Protein AF-0000000068150657 (afdb_homodimer)

Solvent-accessible surface area (backbone atoms only — not comparable to full-atom values): 27422 Å² total; per-residue (Å²): 129,79,47,45,49,54,50,41,45,61,44,60,73,43,42,67,60,51,43,50,57,47,43,64,34,67,69,50,37,50,54,43,49,51,37,63,74,44,41,66,74,36,46,45,70,69,51,41,66,70,37,54,68,51,40,50,48,55,25,38,22,45,71,34,57,91,48,57,73,45,45,61,45,50,47,48,32,29,58,50,15,69,84,45,81,82,14,55,26,59,60,40,53,39,62,47,53,42,52,45,21,70,29,48,27,37,48,81,45,42,57,52,20,30,71,38,59,49,36,36,61,42,40,51,51,32,30,35,52,41,48,47,32,52,56,44,27,74,78,32,48,65,31,18,43,46,52,49,38,67,69,46,39,62,73,48,81,51,30,55,35,32,63,56,30,64,62,48,34,51,49,51,36,54,57,67,64,51,59,64,67,55,77,58,47,55,66,68,58,44,23,49,54,46,51,74,72,47,64,55,73,44,34,71,33,71,67,50,42,49,54,52,45,52,48,26,32,55,49,46,37,72,62,47,52,75,61,79,68,60,71,64,62,67,60,57,74,52,80,73,85,67,76,51,74,60,54,59,51,46,53,58,52,54,64,65,51,75,111,129,78,48,45,49,55,49,39,44,60,44,59,74,43,44,69,59,50,44,51,56,47,42,64,34,65,70,50,37,50,55,44,49,52,37,63,73,45,42,66,73,36,47,44,70,68,50,40,66,69,35,55,70,52,39,50,48,55,25,38,22,47,72,34,55,90,49,58,74,45,46,63,44,48,48,48,32,30,58,49,16,70,85,46,84,81,15,56,26,59,61,40,53,39,62,47,54,44,51,44,21,70,29,48,28,37,49,82,45,42,57,53,22,30,71,38,59,48,36,37,62,42,41,49,51,32,31,37,52,42,49,47,32,51,56,43,29,74,76,33,50,66,31,19,42,46,53,50,39,67,69,45,38,62,72,47,80,51,29,55,36,31,63,57,29,65,62,49,33,51,50,51,36,53,57,67,64,50,59,63,67,55,78,59,47,55,66,69,58,47,23,51,55,46,51,73,73,46,65,57,72,44,34,72,35,70,68,51,42,48,52,52,45,52,48,26,31,54,50,45,36,70,63,47,53,77,59,81,69,59,72,64,60,69,60,58,75,51,79,71,86,64,74,51,74,60,55,60,52,45,50,59,51,54,65,65,50,76,110

Foldseek 3Di:
DQALLRLLCVCVVCVVVLLVVLCPDPVLVVLLVVLQVPLLVQQALVSLLVPLSNLCLLCLLLPNNVVSVVSVVLCQLQQQAVPDCPRPCNVQLACSSNLSCQQQNCNVQGRCSCVDCSVRVVSSSSSSLSSSLVVSCVLPVLSSLLSVCLVCLLVNDFLLSCLSDVSSVLQQCLLVVPDPCLNVDDSVVRRVVSRVVDDSVLSNPSVSSVVSSSSSSVSCCVVVVPPCPPPVVVVVVPDDPPPDPVVVVVVVVVVVPPD/DQALLRLLCVCVVCVVVLLVVLCPDPVLVVLLVVLQVPLLVDQALVSLLVPLSNLCLLCLLLPNNVVSVVSVVLCQLQQQAVPDCPRPQNVQLACSSNLSCQQQNCNVQGRCSCVDCSVRVVSSSSSSLSSSLVVSCVLPVLSSLLSVCLVCLLVNDFLLSCLSDVSSVLQQCLLVVPDPCLNVDDSVVRRVVSRVVDDSVLSNPSVSSVVSSSSSSVSCCVVVVPPCPPPVVVVPVPDPPPPDPVVVVVVVVVVVPPD

InterPro domains:
  IPR010626 Protein of unknown function DUF1217 [PF06748] (61-209)
  IPR023157 AGR-C-984p-like superfamily [G3DSA:1.10.3700.10] (1-225)
  IPR023157 AGR-C-984p-like superfamily [SSF158837] (1-224)

Structure (mmCIF, N/CA/C/O backbone):
data_AF-0000000068150657-model_v1
#
loop_
_entity.id
_entity.type
_entity.pdbx_description
1 polymer 'DUF1217 domain-containing protein'
#
loop_
_atom_site.group_PDB
_atom_site.id
_atom_site.type_symbol
_atom_site.label_atom_id
_atom_site.label_alt_id
_atom_site.label_comp_id
_atom_site.label_asym_id
_atom_site.label_entity_id
_atom_site.label_seq_id
_atom_site.pdbx_PDB_ins_code
_atom_site.Cartn_x
_atom_site.Cartn_y
_atom_site.Cartn_z
_atom_site.occupancy
_atom_site.B_iso_or_equiv
_atom_site.auth_seq_id
_atom_site.auth_comp_id
_atom_site.auth_asym_id
_atom_site.auth_atom_id
_atom_site.pdbx_PDB_model_num
ATOM 1 N N . MET A 1 1 ? 27.656 0.966 8.195 1 55.16 1 MET A N 1
ATOM 2 C CA . MET A 1 1 ? 26.406 0.343 7.766 1 55.16 1 MET A CA 1
ATOM 3 C C . MET A 1 1 ? 26.516 -0.181 6.336 1 55.16 1 MET A C 1
ATOM 5 O O . MET A 1 1 ? 27.344 0.312 5.559 1 55.16 1 MET A O 1
ATOM 9 N N . THR A 1 2 ? 26.016 -1.408 6.172 1 79 2 THR A N 1
ATOM 10 C CA . THR A 1 2 ? 26.156 -2.051 4.871 1 79 2 THR A CA 1
ATOM 11 C C . THR A 1 2 ? 25.312 -1.339 3.818 1 79 2 THR A C 1
ATOM 13 O O . THR A 1 2 ? 24.203 -0.9 4.105 1 79 2 THR A O 1
ATOM 16 N N . THR A 1 3 ? 25.969 -0.868 2.799 1 87 3 THR A N 1
ATOM 17 C CA . THR A 1 3 ? 25.281 -0.177 1.707 1 87 3 THR A CA 1
ATOM 18 C C . THR A 1 3 ? 24.156 -1.036 1.142 1 87 3 THR A C 1
ATOM 20 O O . THR A 1 3 ? 24.109 -2.244 1.382 1 87 3 THR A O 1
ATOM 23 N N . THR A 1 4 ? 23.203 -0.365 0.484 1 91.5 4 THR A N 1
ATOM 24 C CA . THR A 1 4 ? 22.141 -1.079 -0.194 1 91.5 4 THR A CA 1
ATOM 25 C C . THR A 1 4 ? 22.703 -2.133 -1.144 1 91.5 4 THR A C 1
ATOM 27 O O . THR A 1 4 ? 22.25 -3.283 -1.138 1 91.5 4 THR A O 1
ATOM 30 N N . TYR A 1 5 ? 23.719 -1.734 -1.856 1 92.62 5 TYR A N 1
ATOM 31 C CA . TYR A 1 5 ? 24.359 -2.637 -2.812 1 92.62 5 TYR A CA 1
ATOM 32 C C . TYR A 1 5 ? 24.938 -3.857 -2.109 1 92.62 5 TYR A C 1
ATOM 34 O O . TYR A 1 5 ? 24.688 -4.992 -2.516 1 92.62 5 TYR A O 1
ATOM 42 N N . THR A 1 6 ? 25.672 -3.643 -1.092 1 92.38 6 THR A N 1
ATOM 43 C CA . THR A 1 6 ? 26.328 -4.734 -0.39 1 92.38 6 THR A CA 1
ATOM 44 C C . THR A 1 6 ? 25.312 -5.664 0.262 1 92.38 6 THR A C 1
ATOM 46 O O . THR A 1 6 ? 25.438 -6.887 0.19 1 92.38 6 THR A O 1
ATOM 49 N N . SER A 1 7 ? 24.359 -5.059 0.859 1 92.5 7 SER A N 1
ATOM 50 C CA . SER A 1 7 ? 23.312 -5.855 1.499 1 92.5 7 SER A CA 1
ATOM 51 C C . SER A 1 7 ? 22.547 -6.688 0.476 1 92.5 7 SER A C 1
ATOM 53 O O . SER A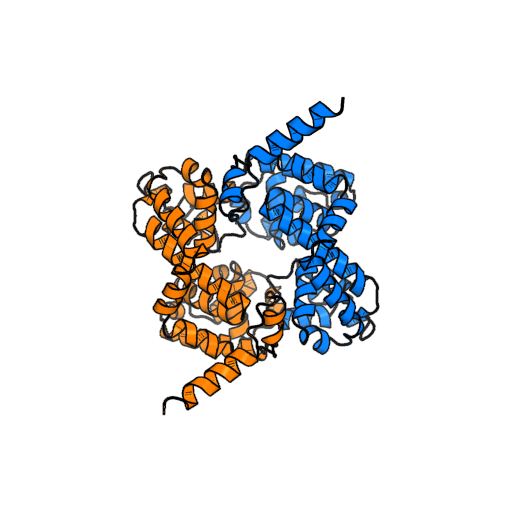 1 7 ? 22.266 -7.867 0.711 1 92.5 7 SER A O 1
ATOM 55 N N . TYR A 1 8 ? 22.219 -6.074 -0.606 1 95.38 8 TYR A N 1
ATOM 56 C CA . TYR A 1 8 ? 21.531 -6.77 -1.689 1 95.38 8 TYR A CA 1
ATOM 57 C C . TYR A 1 8 ? 22.375 -7.926 -2.215 1 95.38 8 TYR A C 1
ATOM 59 O O . TYR A 1 8 ? 21.875 -9.039 -2.395 1 95.38 8 TYR A O 1
ATOM 67 N N . ARG A 1 9 ? 23.594 -7.707 -2.393 1 94.38 9 ARG A N 1
ATOM 68 C CA . ARG A 1 9 ? 24.5 -8.711 -2.934 1 94.38 9 ARG A CA 1
ATOM 69 C C . ARG A 1 9 ? 24.688 -9.859 -1.951 1 94.38 9 ARG A C 1
ATOM 71 O O . ARG A 1 9 ? 24.828 -11.016 -2.359 1 94.38 9 ARG A O 1
ATOM 78 N N . LEU A 1 10 ? 24.75 -9.508 -0.692 1 94.19 10 LEU A N 1
ATOM 79 C CA . LEU A 1 10 ? 24.906 -10.547 0.324 1 94.19 10 LEU A CA 1
ATOM 80 C C . LEU A 1 10 ? 23.734 -11.516 0.304 1 94.19 10 LEU A C 1
ATOM 82 O O . LEU A 1 10 ? 23.922 -12.727 0.43 1 94.19 10 LEU A O 1
ATOM 86 N N . ILE A 1 11 ? 22.609 -11 0.141 1 95.62 11 ILE A N 1
ATOM 87 C CA . ILE A 1 11 ? 21.406 -11.836 0.131 1 95.62 11 ILE A CA 1
ATOM 88 C C . ILE A 1 11 ? 21.359 -12.664 -1.15 1 95.62 11 ILE A C 1
ATOM 90 O O . ILE A 1 11 ? 21.078 -13.859 -1.111 1 95.62 11 ILE A O 1
ATOM 94 N N . THR A 1 12 ? 21.719 -12.07 -2.229 1 95.44 12 THR A N 1
ATOM 95 C CA . THR A 1 12 ? 21.516 -12.727 -3.518 1 95.44 12 THR A CA 1
ATOM 96 C C . THR A 1 12 ? 22.703 -13.609 -3.867 1 95.44 12 THR A C 1
ATOM 98 O O . THR A 1 12 ? 22.625 -14.445 -4.773 1 95.44 12 THR A O 1
ATOM 101 N N . ALA A 1 13 ? 23.844 -13.352 -3.197 1 93.44 13 ALA A N 1
ATOM 102 C CA . ALA A 1 13 ? 25 -14.211 -3.416 1 93.44 13 ALA A CA 1
ATOM 103 C C . ALA A 1 13 ? 24.641 -15.672 -3.182 1 93.44 13 ALA A C 1
ATOM 105 O O . ALA A 1 13 ? 25.125 -16.562 -3.898 1 93.44 13 ALA A O 1
ATOM 106 N N . ASP A 1 14 ? 23.844 -15.938 -2.195 1 95.56 14 ASP A N 1
ATOM 107 C CA . ASP A 1 14 ? 23.266 -17.25 -1.955 1 95.56 14 ASP A CA 1
ATOM 108 C C . ASP A 1 14 ? 21.797 -17.141 -1.53 1 95.56 14 ASP A C 1
ATOM 110 O O . ASP A 1 14 ? 21.469 -17.375 -0.367 1 95.56 14 ASP A O 1
ATOM 114 N N . LEU A 1 15 ? 21.047 -16.906 -2.443 1 95 15 LEU A N 1
ATOM 115 C CA . LEU A 1 15 ? 19.625 -16.703 -2.201 1 95 15 LEU A CA 1
ATOM 116 C C . LEU A 1 15 ? 18.984 -17.938 -1.583 1 95 15 LEU A C 1
ATOM 118 O O . LEU A 1 15 ? 18.094 -17.812 -0.728 1 95 15 LEU A O 1
ATOM 122 N N . THR A 1 16 ? 19.438 -19.062 -2.047 1 96.12 16 THR A N 1
ATOM 123 C CA . THR A 1 16 ? 18.891 -20.312 -1.524 1 96.12 16 THR A CA 1
ATOM 124 C C . THR A 1 16 ? 19.109 -20.406 -0.017 1 96.12 16 THR A C 1
ATOM 126 O O . THR A 1 16 ? 18.188 -20.75 0.727 1 96.12 16 THR A O 1
ATOM 129 N N . LYS A 1 17 ? 20.297 -20.078 0.395 1 96.69 17 LYS A N 1
ATOM 130 C CA . LYS A 1 17 ? 20.609 -20.109 1.821 1 96.69 17 LYS A CA 1
ATOM 131 C C . LYS A 1 17 ? 19.797 -19.062 2.58 1 96.69 17 LYS A C 1
ATOM 133 O O . LYS A 1 17 ? 19.328 -19.312 3.693 1 96.69 17 LYS A O 1
ATOM 138 N N . SER A 1 18 ? 19.719 -17.906 2.02 1 97.19 18 SER A N 1
ATOM 139 C CA . SER A 1 18 ? 18.922 -16.844 2.637 1 97.19 18 SER A CA 1
ATOM 140 C C . SER A 1 18 ? 17.469 -17.281 2.814 1 97.19 18 SER A C 1
ATOM 142 O O . SER A 1 18 ? 16.875 -17.047 3.865 1 97.19 18 SER A O 1
ATOM 144 N N . LEU A 1 19 ? 16.922 -17.922 1.87 1 97.75 19 LEU A N 1
ATOM 145 C CA . LEU A 1 19 ? 15.547 -18.391 1.923 1 97.75 19 LEU A CA 1
ATOM 146 C C . LEU A 1 19 ? 15.391 -19.5 2.961 1 97.75 19 LEU A C 1
ATOM 148 O O . LEU A 1 19 ? 14.375 -19.562 3.654 1 97.75 19 LEU A O 1
ATOM 152 N N . GLU A 1 20 ? 16.359 -20.359 3.029 1 97.56 20 GLU A N 1
ATOM 153 C CA . GLU A 1 20 ? 16.328 -21.438 4.023 1 97.56 20 GLU A CA 1
ATOM 154 C C . GLU A 1 20 ? 16.297 -20.875 5.441 1 97.56 20 GLU A C 1
ATOM 156 O O . GLU A 1 20 ? 15.578 -21.375 6.301 1 97.56 20 GLU A O 1
ATOM 161 N N . ARG A 1 21 ? 17.078 -19.844 5.645 1 97.19 21 ARG A N 1
ATOM 162 C CA . ARG A 1 21 ? 17.109 -19.188 6.949 1 97.19 21 ARG A CA 1
ATOM 163 C C . ARG A 1 21 ? 15.734 -18.609 7.293 1 97.19 21 ARG A C 1
ATOM 165 O O . ARG A 1 21 ? 15.273 -18.719 8.43 1 97.19 21 ARG A O 1
ATOM 172 N N . VAL A 1 22 ? 15.117 -18.031 6.328 1 97.56 22 VAL A N 1
ATOM 173 C CA . VAL A 1 22 ? 13.805 -17.438 6.551 1 97.56 22 VAL A CA 1
ATOM 174 C C . VAL A 1 22 ? 12.766 -18.531 6.789 1 97.56 22 VAL A C 1
ATOM 176 O O . VAL A 1 22 ? 11.93 -18.422 7.688 1 97.56 22 VAL A O 1
ATOM 179 N N . SER A 1 23 ? 12.82 -19.562 6.023 1 97.62 23 SER A N 1
ATOM 180 C CA . SER A 1 23 ? 11.852 -20.641 6.129 1 97.62 23 SER A CA 1
ATOM 181 C C . SER A 1 23 ? 11.945 -21.344 7.484 1 97.62 23 SER A C 1
ATOM 183 O O . SER A 1 23 ? 10.953 -21.891 7.973 1 97.62 23 SER A O 1
ATOM 185 N N . ALA A 1 24 ? 13.078 -21.234 8.086 1 97.38 24 ALA A N 1
ATOM 186 C CA . ALA A 1 24 ? 13.32 -21.922 9.344 1 97.38 24 ALA A CA 1
ATOM 187 C C . ALA A 1 24 ? 12.82 -21.109 10.539 1 97.38 24 ALA A C 1
ATOM 189 O O . ALA A 1 24 ? 12.703 -21.625 11.648 1 97.38 24 ALA A O 1
ATOM 190 N N . GLN A 1 25 ? 12.555 -19.922 10.305 1 97.5 25 GLN A N 1
ATOM 191 C CA . GLN A 1 25 ? 12.023 -19.109 11.398 1 97.5 25 GLN A CA 1
ATOM 192 C C . GLN A 1 25 ? 10.703 -19.672 11.914 1 97.5 25 GLN A C 1
ATOM 194 O O . GLN A 1 25 ? 9.844 -20.078 11.125 1 97.5 25 GLN A O 1
ATOM 199 N N . PRO A 1 26 ? 10.492 -19.609 13.18 1 97.12 26 PRO A N 1
ATOM 200 C CA . PRO A 1 26 ? 9.344 -20.297 13.773 1 97.12 26 PRO A CA 1
ATOM 201 C C . PRO A 1 26 ? 8.008 -19.797 13.242 1 97.12 26 PRO A C 1
ATOM 203 O O . PRO A 1 26 ? 7.105 -20.594 12.961 1 97.12 26 PRO A O 1
ATOM 206 N N . ASP A 1 27 ? 7.875 -18.547 13.172 1 95.44 27 ASP A N 1
ATOM 207 C CA . ASP A 1 27 ? 6.609 -18 12.688 1 95.44 27 ASP A CA 1
ATOM 208 C C . ASP A 1 27 ? 6.363 -18.375 11.234 1 95.44 27 ASP A C 1
ATOM 210 O O . ASP A 1 27 ? 5.242 -18.734 10.859 1 95.44 27 ASP A O 1
ATOM 214 N N . VAL A 1 28 ? 7.395 -18.328 10.398 1 97.44 28 VAL A N 1
ATOM 215 C CA . VAL A 1 28 ? 7.27 -18.688 8.984 1 97.44 28 VAL A CA 1
ATOM 216 C C . VAL A 1 28 ? 6.988 -20.188 8.852 1 97.44 28 VAL A C 1
ATOM 218 O O . VAL A 1 28 ? 6.109 -20.594 8.086 1 97.44 28 VAL A O 1
ATOM 221 N N . ALA A 1 29 ? 7.715 -20.953 9.57 1 98.19 29 ALA A N 1
ATOM 222 C CA . ALA A 1 29 ? 7.551 -22.406 9.539 1 98.19 29 ALA A CA 1
ATOM 223 C C . ALA A 1 29 ? 6.141 -22.812 9.953 1 98.19 29 ALA A C 1
ATOM 225 O O . ALA A 1 29 ? 5.523 -23.672 9.32 1 98.19 29 ALA A O 1
ATOM 226 N N . ARG A 1 30 ? 5.641 -22.172 10.961 1 97.94 30 ARG A N 1
ATOM 227 C CA . ARG A 1 30 ? 4.316 -22.5 11.484 1 97.94 30 ARG A CA 1
ATOM 228 C C . ARG A 1 30 ? 3.234 -22.172 10.461 1 97.94 30 ARG A C 1
ATOM 230 O O . ARG A 1 30 ? 2.344 -23 10.211 1 97.94 30 ARG A O 1
ATOM 237 N N . GLU A 1 31 ? 3.322 -20.984 9.906 1 98 31 GLU A N 1
ATOM 238 C CA . GLU A 1 31 ? 2.326 -20.594 8.914 1 98 31 GLU A CA 1
ATOM 239 C C . GLU A 1 31 ? 2.408 -21.469 7.668 1 98 31 GLU A C 1
ATOM 241 O O . GLU A 1 31 ? 1.382 -21.812 7.082 1 98 31 GLU A O 1
ATOM 246 N N . THR A 1 32 ? 3.592 -21.812 7.332 1 98.75 32 THR A N 1
ATOM 247 C CA . THR A 1 32 ? 3.785 -22.641 6.145 1 98.75 32 THR A CA 1
ATOM 248 C C . THR A 1 32 ? 3.26 -24.062 6.383 1 98.75 32 THR A C 1
ATOM 250 O O . THR A 1 32 ? 2.629 -24.656 5.5 1 98.75 32 THR A O 1
ATOM 253 N N . GLU A 1 33 ? 3.535 -24.547 7.535 1 98.62 33 GLU A N 1
ATOM 254 C CA . GLU A 1 33 ? 3.016 -25.859 7.879 1 98.62 33 GLU A CA 1
ATOM 255 C C . GLU A 1 33 ? 1.49 -25.891 7.832 1 98.62 33 GLU A C 1
ATOM 257 O O . GLU A 1 33 ? 0.892 -26.828 7.32 1 98.62 33 GLU A O 1
ATOM 262 N N . TYR A 1 34 ? 0.921 -24.844 8.367 1 98.56 34 TYR A N 1
ATOM 263 C CA . TYR A 1 34 ? -0.535 -24.781 8.328 1 98.56 34 TYR A CA 1
ATOM 264 C C . TYR A 1 34 ? -1.046 -24.797 6.895 1 98.56 34 TYR A C 1
ATOM 266 O O . TYR A 1 34 ? -1.933 -25.578 6.551 1 98.56 34 TYR A O 1
ATOM 274 N N . TYR A 1 35 ? -0.493 -23.984 6.102 1 98.75 35 TYR A N 1
ATOM 275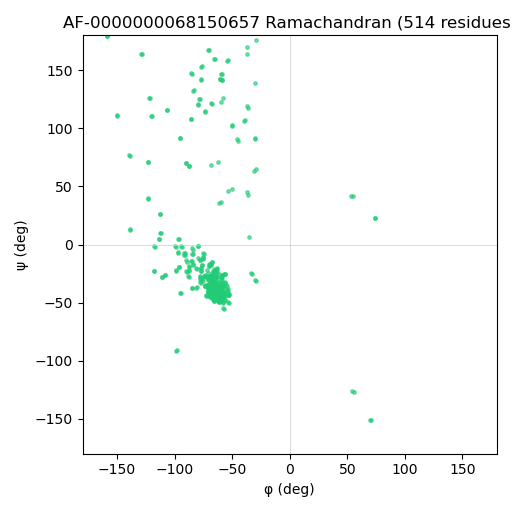 C CA . TYR A 1 35 ? -0.92 -23.875 4.711 1 98.75 35 TYR A CA 1
ATOM 276 C C . TYR A 1 35 ? -0.792 -25.219 4.004 1 98.75 35 TYR A C 1
ATOM 278 O O . TYR A 1 35 ? -1.741 -25.688 3.371 1 98.75 35 TYR A O 1
ATOM 286 N N . LEU A 1 36 ? 0.34 -25.812 4.141 1 98.75 36 LEU A N 1
ATOM 287 C CA . LEU A 1 36 ? 0.62 -27.031 3.416 1 98.75 36 LEU A CA 1
ATOM 288 C C . LEU A 1 36 ? -0.248 -28.188 3.93 1 98.75 36 LEU A C 1
ATOM 290 O O . LEU A 1 36 ? -0.627 -29.078 3.166 1 98.75 36 LEU A O 1
ATOM 294 N N . SER A 1 37 ? -0.621 -28.141 5.184 1 98.44 37 SER A N 1
ATOM 295 C CA . SER A 1 37 ? -1.456 -29.188 5.75 1 98.44 37 SER A CA 1
ATOM 296 C C . SER A 1 37 ? -2.91 -29.031 5.316 1 98.44 37 SER A C 1
ATOM 298 O O . SER A 1 37 ? -3.68 -30 5.352 1 98.44 37 SER A O 1
ATOM 300 N N . LYS A 1 38 ? -3.262 -27.781 4.867 1 98.5 38 LYS A N 1
ATOM 301 C CA . LYS A 1 38 ? -4.68 -27.516 4.645 1 98.5 38 LYS A CA 1
ATOM 302 C C . LYS A 1 38 ? -4.988 -27.359 3.158 1 98.5 38 LYS A C 1
ATOM 304 O O . LYS A 1 38 ? -6.086 -27.688 2.709 1 98.5 38 LYS A O 1
ATOM 309 N N . ILE A 1 39 ? -4.082 -26.938 2.34 1 98.75 39 ILE A N 1
ATOM 310 C CA . ILE A 1 39 ? -4.352 -26.484 0.982 1 98.75 39 ILE A CA 1
ATOM 311 C C . ILE A 1 39 ? -4.867 -27.656 0.138 1 98.75 39 ILE A C 1
ATOM 313 O O . ILE A 1 39 ? -5.742 -27.469 -0.712 1 98.75 39 ILE A O 1
ATOM 317 N N . GLY A 1 40 ? -4.406 -28.781 0.377 1 97.56 40 GLY A N 1
ATOM 318 C CA . GLY A 1 40 ? -4.836 -29.953 -0.385 1 97.56 40 GLY A CA 1
ATOM 319 C C . GLY A 1 40 ? -6.305 -30.281 -0.192 1 97.56 40 GLY A C 1
ATOM 320 O O . GLY A 1 40 ? -6.922 -30.922 -1.049 1 97.56 40 GLY A O 1
ATOM 321 N N . SER A 1 41 ? -6.844 -29.812 0.898 1 97.62 41 SER A N 1
ATOM 322 C CA . SER A 1 41 ? -8.234 -30.125 1.204 1 97.62 41 SER A CA 1
ATOM 323 C C . SER A 1 41 ? -9.172 -29.047 0.636 1 97.62 41 SER A C 1
ATOM 325 O O . SER A 1 41 ? -10.391 -29.234 0.607 1 97.62 41 SER A O 1
ATOM 327 N N . ILE A 1 42 ? -8.625 -27.969 0.149 1 98.31 42 ILE A N 1
ATOM 328 C CA . ILE A 1 42 ? -9.422 -26.891 -0.449 1 98.31 42 ILE A CA 1
ATOM 329 C C . ILE A 1 42 ? -9.812 -27.266 -1.875 1 98.31 42 ILE A C 1
ATOM 331 O O . ILE A 1 42 ? -8.945 -27.453 -2.738 1 98.31 42 ILE A O 1
ATOM 335 N N . LYS A 1 43 ? -11.117 -27.312 -2.08 1 97.5 43 LYS A N 1
ATOM 336 C CA . LYS A 1 43 ? -11.539 -27.828 -3.381 1 97.5 43 LYS A CA 1
ATOM 337 C C . LYS A 1 43 ? -12.297 -26.766 -4.172 1 97.5 43 LYS A C 1
ATOM 339 O O . LYS A 1 43 ? -12.398 -26.844 -5.398 1 97.5 43 LYS A O 1
ATOM 344 N N . THR A 1 44 ? -12.859 -25.797 -3.438 1 97.38 44 THR A N 1
ATOM 345 C CA . THR A 1 44 ? -13.641 -24.75 -4.094 1 97.38 44 THR A CA 1
ATOM 346 C C . THR A 1 44 ? -13.172 -23.375 -3.656 1 97.38 44 THR A C 1
ATOM 348 O O . THR A 1 44 ? -12.453 -23.234 -2.66 1 97.38 44 THR A O 1
ATOM 351 N N . LEU A 1 45 ? -13.586 -22.422 -4.441 1 96.94 45 LEU A N 1
ATOM 352 C CA . LEU A 1 45 ? -13.305 -21.047 -4.039 1 96.94 45 LEU A CA 1
ATOM 353 C C . LEU A 1 45 ? -13.977 -20.719 -2.709 1 96.94 45 LEU A C 1
ATOM 355 O O . LEU A 1 45 ? -13.414 -19.984 -1.886 1 96.94 45 LEU A O 1
ATOM 359 N N . ASP A 1 46 ? -15.188 -21.234 -2.533 1 94.88 46 ASP A N 1
ATOM 360 C CA . ASP A 1 46 ? -15.859 -21.031 -1.253 1 94.88 46 ASP A CA 1
ATOM 361 C C . ASP A 1 46 ? -15 -21.547 -0.098 1 94.88 46 ASP A C 1
ATOM 363 O O . ASP A 1 46 ? -14.844 -20.875 0.919 1 94.88 46 ASP A O 1
ATOM 367 N N . ASP A 1 47 ? -14.438 -22.719 -0.277 1 96.5 47 ASP A N 1
ATOM 368 C CA . ASP A 1 47 ? -13.547 -23.281 0.735 1 96.5 47 ASP A CA 1
ATOM 369 C C . ASP A 1 47 ? -12.344 -22.375 0.974 1 96.5 47 ASP A C 1
ATOM 371 O O . ASP A 1 47 ? -11.93 -22.172 2.117 1 96.5 47 ASP A O 1
ATOM 375 N N . PHE A 1 48 ? -11.773 -21.938 -0.114 1 97.44 48 PHE A N 1
ATOM 376 C CA . PHE A 1 48 ? -10.57 -21.109 -0.068 1 97.44 48 PHE A CA 1
ATOM 377 C C . PHE A 1 48 ? -10.828 -19.828 0.722 1 97.44 48 PHE A C 1
ATOM 379 O O . PHE A 1 48 ? -10.031 -19.469 1.586 1 97.44 48 PHE A O 1
ATOM 386 N N . PHE A 1 49 ? -11.945 -19.234 0.499 1 92.75 49 PHE A N 1
ATOM 387 C CA . PHE A 1 49 ? -12.234 -17.953 1.134 1 92.75 49 PHE A CA 1
ATOM 388 C C . PHE A 1 49 ? -12.734 -18.156 2.561 1 92.75 49 PHE A C 1
ATOM 390 O O . PHE A 1 49 ? -12.703 -17.219 3.371 1 92.75 49 PHE A O 1
ATOM 397 N N . ALA A 1 50 ? -13.219 -19.328 2.904 1 90.69 50 ALA A N 1
ATOM 398 C CA . ALA A 1 50 ? -13.734 -19.625 4.238 1 90.69 50 ALA A CA 1
ATOM 399 C C . ALA A 1 50 ? -12.602 -19.781 5.242 1 90.69 50 ALA A C 1
ATOM 401 O O . ALA A 1 50 ? -12.797 -19.594 6.4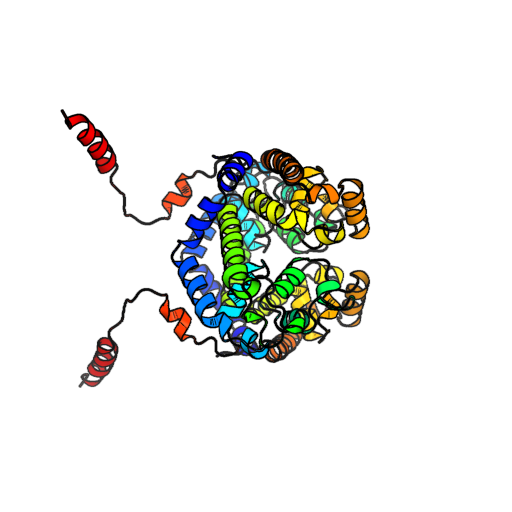45 1 90.69 50 ALA A O 1
ATOM 402 N N . ASP A 1 51 ? -11.414 -20.188 4.762 1 93.75 51 ASP A N 1
ATOM 403 C CA . ASP A 1 51 ? -10.234 -20.297 5.617 1 93.75 51 ASP A CA 1
ATOM 404 C C . ASP A 1 51 ? -9.367 -19.047 5.543 1 93.75 51 ASP A C 1
ATOM 406 O O . ASP A 1 51 ? -8.391 -19 4.793 1 93.75 51 ASP A O 1
ATOM 410 N N . SER A 1 52 ? -9.625 -18.141 6.41 1 90.25 52 SER A N 1
ATOM 411 C CA . SER A 1 52 ? -8.992 -16.828 6.355 1 90.25 52 SER A CA 1
ATOM 412 C C . SER A 1 52 ? -7.48 -16.938 6.547 1 90.25 52 SER A C 1
ATOM 414 O O . SER A 1 52 ? -6.719 -16.188 5.945 1 90.25 52 SER A O 1
ATOM 416 N N . ARG A 1 53 ? -7.105 -17.812 7.43 1 92.81 53 ARG A N 1
ATOM 417 C CA . ARG A 1 53 ? -5.68 -18 7.684 1 92.81 53 ARG A CA 1
ATOM 418 C C . ARG A 1 53 ? -4.957 -18.469 6.43 1 92.81 53 ARG A C 1
ATOM 420 O O . ARG A 1 53 ? -3.926 -17.906 6.051 1 92.81 53 ARG A O 1
ATOM 427 N N . LEU A 1 54 ? -5.523 -19.453 5.82 1 97.56 54 LEU A N 1
ATOM 428 C CA . LEU A 1 54 ? -4.973 -19.969 4.574 1 97.56 54 LEU A CA 1
ATOM 429 C C . LEU A 1 54 ? -5.039 -18.922 3.471 1 97.56 54 LEU A C 1
ATOM 431 O O . LEU A 1 54 ? -4.07 -18.719 2.74 1 97.56 54 LEU A O 1
ATOM 435 N N . TYR A 1 55 ? -6.168 -18.219 3.367 1 96.5 55 TYR A N 1
ATOM 436 C CA . TYR A 1 55 ? -6.367 -17.172 2.377 1 96.5 55 TYR A CA 1
ATOM 437 C C . TYR A 1 55 ? -5.328 -16.062 2.537 1 96.5 55 TYR A C 1
ATOM 439 O O . TYR A 1 55 ? -4.664 -15.688 1.571 1 96.5 55 TYR A O 1
ATOM 447 N N . ASN A 1 56 ? -5.121 -15.664 3.727 1 93.75 56 ASN A N 1
ATOM 448 C CA . ASN A 1 56 ? -4.18 -14.578 3.984 1 93.75 56 ASN A CA 1
ATOM 449 C C . ASN A 1 56 ? -2.744 -15.008 3.686 1 93.75 56 ASN A C 1
ATOM 451 O O . ASN A 1 56 ? -1.934 -14.195 3.23 1 93.75 56 ASN A O 1
ATOM 455 N N . TYR A 1 57 ? -2.439 -16.25 3.936 1 97.38 57 TYR A N 1
ATOM 456 C CA . TYR A 1 57 ? -1.13 -16.797 3.594 1 97.38 57 TYR A CA 1
ATOM 457 C C . TYR A 1 57 ? -0.875 -16.703 2.094 1 97.38 57 TYR A C 1
ATOM 459 O O . TYR A 1 57 ? 0.192 -16.25 1.664 1 97.38 57 TYR A O 1
ATOM 467 N N . ALA A 1 58 ? -1.843 -17.062 1.301 1 98.62 58 ALA A N 1
ATOM 468 C CA . ALA A 1 58 ? -1.714 -17.031 -0.154 1 98.62 58 ALA A CA 1
ATOM 469 C C . ALA A 1 58 ? -1.598 -15.602 -0.664 1 98.62 58 ALA A C 1
ATOM 471 O O . ALA A 1 58 ? -0.832 -15.32 -1.59 1 98.62 58 ALA A O 1
ATOM 472 N N . MET A 1 59 ? -2.344 -14.734 -0.027 1 96.81 59 MET A N 1
ATOM 473 C CA . MET A 1 59 ? -2.291 -13.328 -0.41 1 96.81 59 MET A CA 1
ATOM 474 C C . MET A 1 59 ? -0.915 -12.734 -0.122 1 96.81 59 MET A C 1
ATOM 476 O O . MET A 1 59 ? -0.345 -12.039 -0.963 1 96.81 59 MET A O 1
ATOM 480 N N . LYS A 1 60 ? -0.41 -13.031 1.014 1 95.5 60 LYS A N 1
ATOM 481 C CA . LYS A 1 60 ? 0.93 -12.562 1.346 1 95.5 60 LYS A CA 1
ATOM 482 C C . LYS A 1 60 ? 1.969 -13.125 0.384 1 95.5 60 LYS A C 1
ATOM 484 O O . LYS A 1 60 ? 2.863 -12.406 -0.069 1 95.5 60 LYS A O 1
ATOM 489 N N . ALA A 1 61 ? 1.813 -14.383 0.097 1 98.38 61 ALA A N 1
ATOM 490 C CA . ALA A 1 61 ? 2.754 -15.055 -0.798 1 98.38 61 ALA A CA 1
ATOM 491 C C . ALA A 1 61 ? 2.838 -14.336 -2.143 1 98.38 61 ALA A C 1
ATOM 493 O O . ALA A 1 61 ? 3.871 -14.375 -2.814 1 98.38 61 ALA A O 1
ATOM 494 N N . HIS A 1 62 ? 1.831 -13.648 -2.502 1 97.81 62 HIS A N 1
ATOM 495 C CA . HIS A 1 62 ? 1.782 -13.016 -3.814 1 97.81 62 HIS A CA 1
ATOM 496 C C . HIS A 1 62 ? 1.84 -11.5 -3.699 1 97.81 62 HIS A C 1
ATOM 498 O O . HIS A 1 62 ? 1.533 -10.789 -4.656 1 97.81 62 HIS A O 1
ATOM 504 N N . GLY A 1 63 ? 2.127 -11.039 -2.508 1 93.75 63 GLY A N 1
ATOM 505 C CA . GLY A 1 63 ? 2.285 -9.609 -2.299 1 93.75 63 GLY A CA 1
ATOM 506 C C . GLY A 1 63 ? 0.968 -8.852 -2.314 1 93.75 63 GLY A C 1
ATOM 507 O O . GLY A 1 63 ? 0.937 -7.652 -2.602 1 93.75 63 GLY A O 1
ATOM 508 N N . LEU A 1 64 ? -0.119 -9.5 -2.051 1 92.44 64 LEU A N 1
ATOM 509 C CA . LEU A 1 64 ? -1.448 -8.914 -2.166 1 92.44 64 LEU A CA 1
ATOM 510 C C . LEU A 1 64 ? -2.102 -8.773 -0.795 1 92.44 64 LEU A C 1
ATOM 512 O O . LEU A 1 64 ? -3.33 -8.773 -0.686 1 92.44 64 LEU A O 1
ATOM 516 N N . GLU A 1 65 ? -1.246 -8.648 0.268 1 88.31 65 GLU A N 1
ATOM 517 C CA . GLU A 1 65 ? -1.784 -8.508 1.618 1 88.31 65 GLU A CA 1
ATOM 518 C C . GLU A 1 65 ? -2.682 -7.281 1.732 1 88.31 65 GLU A C 1
ATOM 520 O O . GLU A 1 65 ? -3.697 -7.312 2.43 1 88.31 65 GLU A O 1
ATOM 525 N N . ASP A 1 66 ? -2.336 -6.293 1.006 1 77.44 66 ASP A N 1
ATOM 526 C CA . ASP A 1 66 ? -3.053 -5.023 1.102 1 77.44 66 ASP A CA 1
ATOM 527 C C . ASP A 1 66 ? -4.41 -5.105 0.404 1 77.44 66 ASP A C 1
ATOM 529 O O . ASP A 1 66 ? -5.258 -4.23 0.58 1 77.44 66 ASP A O 1
ATOM 533 N N . MET A 1 67 ? -4.625 -6.176 -0.342 1 83.5 67 MET A N 1
ATOM 534 C CA . MET A 1 67 ? -5.875 -6.363 -1.07 1 83.5 67 MET A CA 1
ATOM 535 C C . MET A 1 67 ? -6.656 -7.551 -0.515 1 83.5 67 MET A C 1
ATOM 537 O O . MET A 1 67 ? -7.738 -7.875 -1.009 1 83.5 67 MET A O 1
ATOM 541 N N . ALA A 1 68 ? -6.109 -8.109 0.548 1 86.69 68 ALA A N 1
ATOM 542 C CA . ALA A 1 68 ? -6.719 -9.328 1.082 1 86.69 68 ALA A CA 1
ATOM 543 C C . ALA A 1 68 ? -8.141 -9.062 1.571 1 86.69 68 ALA A C 1
ATOM 545 O O . ALA A 1 68 ? -8.969 -9.977 1.597 1 86.69 68 ALA A O 1
ATOM 546 N N . TYR A 1 69 ? -8.445 -7.836 1.843 1 77.5 69 TYR A N 1
ATOM 547 C CA . TYR A 1 69 ? -9.766 -7.484 2.348 1 77.5 69 TYR A CA 1
ATOM 548 C C . TYR A 1 69 ? -10.797 -7.488 1.225 1 77.5 69 TYR A C 1
ATOM 550 O O . TYR A 1 69 ? -12 -7.57 1.479 1 77.5 69 TYR A O 1
ATOM 558 N N . ALA A 1 70 ? -10.359 -7.332 -0.01 1 81.88 70 ALA A N 1
ATOM 559 C CA . ALA A 1 70 ? -11.25 -7.211 -1.16 1 81.88 70 ALA A CA 1
ATOM 560 C C . ALA A 1 70 ? -11.617 -8.586 -1.722 1 81.88 70 ALA A C 1
ATOM 562 O O . ALA A 1 70 ? -11.352 -8.867 -2.893 1 81.88 70 ALA A O 1
ATOM 563 N N . LYS A 1 71 ? -12.344 -9.336 -0.998 1 84.94 71 LYS A N 1
ATOM 564 C CA . LYS A 1 71 ? -12.602 -10.742 -1.312 1 84.94 71 LYS A CA 1
ATOM 565 C C . LYS A 1 71 ? -13.453 -10.875 -2.568 1 84.94 71 LYS A C 1
ATOM 567 O O . LYS A 1 71 ? -13.25 -11.789 -3.371 1 84.94 71 LYS A O 1
ATOM 572 N N . ALA A 1 72 ? -14.445 -10.016 -2.756 1 83.62 72 ALA A N 1
ATOM 573 C CA . ALA A 1 72 ? -15.266 -10.07 -3.965 1 83.62 72 ALA A CA 1
ATOM 574 C C . ALA A 1 72 ? -14.414 -9.883 -5.215 1 83.62 72 ALA A C 1
ATOM 576 O O . ALA A 1 72 ? -14.617 -10.562 -6.223 1 83.62 72 ALA A O 1
ATOM 577 N N . PHE A 1 73 ? -13.5 -8.992 -5.102 1 87.56 73 PHE A N 1
ATOM 578 C CA . PHE A 1 73 ? -12.555 -8.742 -6.188 1 87.56 73 PHE A CA 1
ATOM 579 C C . PHE A 1 73 ? -11.703 -9.977 -6.461 1 87.56 73 PHE A C 1
ATOM 581 O O . PHE A 1 73 ? -11.555 -10.391 -7.613 1 87.56 73 PHE A O 1
ATOM 588 N N . MET A 1 74 ? -11.203 -10.539 -5.359 1 93.44 74 MET A N 1
ATOM 589 C CA . MET A 1 74 ? -10.336 -11.703 -5.508 1 93.44 74 MET A CA 1
ATOM 590 C C . MET A 1 74 ? -11.117 -12.906 -6.027 1 93.44 74 MET A C 1
ATOM 592 O O . MET A 1 74 ? -10.586 -13.719 -6.781 1 93.44 74 MET A O 1
ATOM 596 N N . ARG A 1 75 ? -12.281 -13.023 -5.59 1 93.56 75 ARG A N 1
ATOM 597 C CA . ARG A 1 75 ? -13.125 -14.102 -6.094 1 93.56 75 ARG A CA 1
ATOM 598 C C . ARG A 1 75 ? -13.297 -14 -7.605 1 93.56 75 ARG A C 1
ATOM 600 O O . ARG A 1 75 ? -13.203 -15.008 -8.312 1 93.56 75 ARG A O 1
ATOM 607 N N . LYS A 1 76 ? -13.539 -12.859 -8.047 1 92.5 76 LYS A N 1
ATOM 608 C CA . LYS A 1 76 ? -13.68 -12.672 -9.484 1 92.5 76 LYS A CA 1
ATOM 609 C C . LYS A 1 76 ? -12.383 -13.031 -10.211 1 92.5 76 LYS A C 1
ATOM 611 O O . LYS A 1 76 ? -12.406 -13.711 -11.242 1 92.5 76 LYS A O 1
ATOM 616 N N . VAL A 1 77 ? -11.289 -12.531 -9.695 1 96.38 77 VAL A N 1
ATOM 617 C CA . VAL A 1 77 ? -9.969 -12.805 -10.258 1 96.38 77 VAL A CA 1
ATOM 618 C C . VAL A 1 77 ? -9.766 -14.305 -10.398 1 96.38 77 VAL A C 1
ATOM 620 O O . VAL A 1 77 ? -9.398 -14.789 -11.469 1 96.38 77 VAL A O 1
ATOM 623 N N . LEU A 1 78 ? -10.023 -15.016 -9.359 1 98.06 78 LEU A N 1
ATOM 624 C CA . LEU A 1 78 ? -9.734 -16.453 -9.328 1 98.06 78 LEU A CA 1
ATOM 625 C C . LEU A 1 78 ? -10.789 -17.234 -10.102 1 98.06 78 LEU A C 1
ATOM 627 O O . LEU A 1 78 ? -10.477 -18.25 -10.727 1 98.06 78 LEU A O 1
ATOM 631 N N . ALA A 1 79 ? -12.023 -16.781 -10.102 1 97.31 79 ALA A N 1
ATOM 632 C CA . ALA A 1 79 ? -13.117 -17.484 -10.75 1 97.31 79 ALA A CA 1
ATOM 633 C C . ALA A 1 79 ? -12.977 -17.438 -12.273 1 97.31 79 ALA A C 1
ATOM 635 O O . ALA A 1 79 ? -13.258 -18.422 -12.961 1 97.31 79 ALA A O 1
ATOM 636 N N . GLU A 1 80 ? -12.508 -16.312 -12.742 1 96.94 80 GLU A N 1
ATOM 637 C CA . GLU A 1 80 ? -12.445 -16.141 -14.188 1 96.94 80 GLU A CA 1
ATOM 638 C C . GLU A 1 80 ? -11.125 -16.688 -14.75 1 96.94 80 GLU A C 1
ATOM 640 O O . GLU A 1 80 ? -11.023 -16.969 -15.945 1 96.94 80 GLU A O 1
ATOM 645 N N . GLY A 1 81 ? -10.086 -16.781 -13.883 1 97.88 81 GLY A N 1
ATOM 646 C CA . GLY A 1 81 ? -8.812 -17.328 -14.312 1 97.88 81 GLY A CA 1
ATOM 647 C C . GLY A 1 81 ? -8.062 -16.422 -15.258 1 97.88 81 GLY A C 1
ATOM 648 O O . GLY A 1 81 ? -8.133 -15.195 -15.141 1 97.88 81 GLY A O 1
ATOM 649 N N . ILE A 1 82 ? -7.203 -17.094 -16.172 1 97.75 82 ILE A N 1
ATOM 650 C CA . ILE A 1 82 ? -6.363 -16.297 -17.047 1 97.75 82 ILE A CA 1
ATOM 651 C C . ILE A 1 82 ? -6.344 -16.906 -18.453 1 97.75 82 ILE A C 1
ATOM 653 O O . ILE A 1 82 ? -5.488 -16.578 -19.281 1 97.75 82 ILE A O 1
ATOM 657 N N . ASP A 1 83 ? -7.215 -17.797 -18.688 1 97.5 83 ASP A N 1
ATOM 658 C CA . ASP A 1 83 ? -7.168 -18.484 -19.969 1 97.5 83 ASP A CA 1
ATOM 659 C C . ASP A 1 83 ? -7.816 -17.656 -21.078 1 97.5 83 ASP A C 1
ATOM 661 O O . ASP A 1 83 ? -7.387 -17.688 -22.234 1 97.5 83 ASP A O 1
ATOM 665 N N . SER A 1 84 ? -8.906 -16.922 -20.734 1 96.06 84 SER A N 1
ATOM 666 C CA . SER A 1 84 ? -9.555 -16.047 -21.703 1 96.06 84 SER A CA 1
ATOM 667 C C . SER A 1 84 ? -8.883 -14.68 -21.734 1 96.06 84 SER A C 1
ATOM 669 O O . SER A 1 84 ? -8.484 -14.148 -20.688 1 96.06 84 SER A O 1
ATOM 671 N N . ASP A 1 85 ? -8.875 -14.078 -22.891 1 93.25 85 ASP A N 1
ATOM 672 C CA . ASP A 1 85 ? -8.281 -12.75 -23.016 1 93.25 85 ASP A CA 1
ATOM 673 C C . ASP A 1 85 ? -9.094 -11.711 -22.25 1 93.25 85 ASP A C 1
ATOM 675 O O . ASP A 1 85 ? -8.555 -10.695 -21.812 1 93.25 85 ASP A O 1
ATOM 679 N N . ASP A 1 86 ? -10.336 -12.039 -22.078 1 92.5 86 ASP A N 1
ATOM 680 C CA . ASP A 1 86 ? -11.211 -11.062 -21.438 1 92.5 86 ASP A CA 1
ATOM 681 C C . ASP A 1 86 ? -11.352 -11.359 -19.953 1 92.5 86 ASP A C 1
ATOM 683 O O . ASP A 1 86 ? -12.086 -10.664 -19.234 1 92.5 86 ASP A O 1
ATOM 687 N N . ALA A 1 87 ? -10.562 -12.383 -19.547 1 95.38 87 ALA A N 1
ATOM 688 C CA . ALA A 1 87 ? -10.594 -12.664 -18.125 1 95.38 87 ALA A CA 1
ATOM 689 C C . ALA A 1 87 ? -10.156 -11.453 -17.312 1 95.38 87 ALA A C 1
ATOM 691 O O . ALA A 1 87 ? -9.25 -10.719 -17.719 1 95.38 87 ALA A O 1
ATOM 692 N N . PHE A 1 88 ? -10.727 -11.297 -16.172 1 94.56 88 PHE A N 1
ATOM 693 C CA . PHE A 1 88 ? -10.539 -10.102 -15.352 1 94.56 88 PHE A CA 1
ATOM 694 C C . PHE A 1 88 ? -9.07 -9.914 -15 1 94.56 88 PHE A C 1
ATOM 696 O O . PHE A 1 88 ? -8.531 -8.812 -15.117 1 94.56 88 PHE A O 1
ATOM 703 N N . ALA A 1 89 ? -8.43 -10.945 -14.555 1 95.19 89 ALA A N 1
ATOM 704 C CA . ALA A 1 89 ? -7.023 -10.867 -14.172 1 95.19 89 ALA A CA 1
ATOM 705 C C . ALA A 1 89 ? -6.172 -10.352 -15.32 1 95.19 89 ALA A C 1
ATOM 707 O O . ALA A 1 89 ? -5.191 -9.633 -15.102 1 95.19 89 ALA A O 1
ATOM 708 N N . ASN A 1 90 ? -6.555 -10.656 -16.562 1 93.31 90 ASN A N 1
ATOM 709 C CA . ASN A 1 90 ? -5.801 -10.258 -17.75 1 93.31 90 ASN A CA 1
ATOM 710 C C . ASN A 1 90 ? -6.012 -8.781 -18.078 1 93.31 90 ASN A C 1
ATOM 712 O O . ASN A 1 90 ? -5.25 -8.195 -18.844 1 93.31 90 ASN A O 1
ATOM 716 N N . LYS A 1 91 ? -6.988 -8.219 -17.562 1 89.75 91 LYS A N 1
ATOM 717 C CA . LYS A 1 91 ? -7.285 -6.809 -17.812 1 89.75 91 LYS A CA 1
ATOM 718 C C . LYS A 1 91 ? -6.59 -5.922 -16.781 1 89.75 91 LYS A C 1
ATOM 720 O O . LYS A 1 91 ? -6.555 -4.699 -16.938 1 89.75 91 LYS A O 1
ATOM 725 N N . LEU A 1 92 ? -6.117 -6.535 -15.75 1 89.94 92 LEU A N 1
ATOM 726 C CA . LEU A 1 92 ? -5.406 -5.797 -14.711 1 89.94 92 LEU A CA 1
ATOM 727 C C . LEU A 1 92 ? -3.939 -5.609 -15.094 1 89.94 92 LEU A C 1
ATOM 729 O O . LEU A 1 92 ? -3.281 -6.555 -15.531 1 89.94 92 LEU A O 1
ATOM 733 N N . ALA A 1 93 ? -3.434 -4.375 -14.961 1 86.81 93 ALA A N 1
ATOM 734 C CA . ALA A 1 93 ? -2.037 -4.09 -15.281 1 86.81 93 ALA A CA 1
ATOM 735 C C . ALA A 1 93 ? -1.103 -4.699 -14.242 1 86.81 93 ALA A C 1
ATOM 737 O O . ALA A 1 93 ? 0.043 -5.039 -14.547 1 86.81 93 ALA A O 1
ATOM 738 N N . ASP A 1 94 ? -1.557 -4.855 -13.016 1 89.88 94 ASP A N 1
ATOM 739 C CA . ASP A 1 94 ? -0.77 -5.438 -11.93 1 89.88 94 ASP A CA 1
ATOM 740 C C . ASP A 1 94 ? -0.637 -6.949 -12.102 1 89.88 94 ASP A C 1
ATOM 742 O O . ASP A 1 94 ? -1.605 -7.691 -11.914 1 89.88 94 ASP A O 1
ATOM 746 N N . GLY A 1 95 ? 0.54 -7.391 -12.328 1 92.19 95 GLY A N 1
ATOM 747 C CA . GLY A 1 95 ? 0.785 -8.781 -12.664 1 92.19 95 GLY A CA 1
ATOM 748 C C . GLY A 1 95 ? 0.67 -9.711 -11.469 1 92.19 95 GLY A C 1
ATOM 749 O O . GLY A 1 95 ? 0.663 -10.938 -11.617 1 92.19 9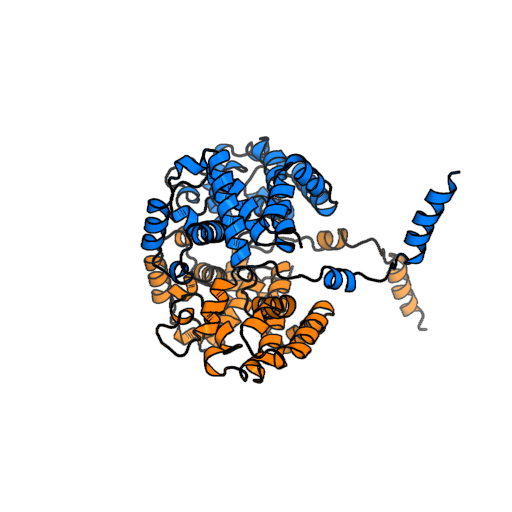5 GLY A O 1
ATOM 750 N N . ARG A 1 96 ? 0.527 -9.203 -10.258 1 95.62 96 ARG A N 1
ATOM 751 C CA . ARG A 1 96 ? 0.43 -10.039 -9.062 1 95.62 96 ARG A CA 1
ATOM 752 C C . ARG A 1 96 ? -0.863 -10.844 -9.062 1 95.62 96 ARG A C 1
ATOM 754 O O . ARG A 1 96 ? -0.895 -11.977 -8.578 1 95.62 96 ARG A O 1
ATOM 761 N N . TYR A 1 97 ? -1.859 -10.32 -9.656 1 96 97 TYR A N 1
ATOM 762 C CA . TYR A 1 97 ? -3.137 -11.023 -9.711 1 96 97 TYR A CA 1
ATOM 763 C C . TYR A 1 97 ? -3.057 -12.227 -10.633 1 96 97 TYR A C 1
ATOM 765 O O . TYR A 1 97 ? -3.561 -13.305 -10.305 1 96 97 TYR A O 1
ATOM 773 N N . LYS A 1 98 ? -2.447 -12.047 -11.773 1 95.81 98 LYS A N 1
ATOM 774 C CA . LYS A 1 98 ? -2.236 -13.172 -12.68 1 95.81 98 LYS A CA 1
ATOM 775 C C . LYS A 1 98 ? -1.396 -14.258 -12.016 1 95.81 98 LYS A C 1
ATOM 777 O O . LYS A 1 98 ? -1.673 -15.453 -12.18 1 95.81 98 LYS A O 1
ATOM 782 N N . ALA A 1 99 ? -0.436 -13.844 -11.305 1 96.62 99 ALA A N 1
ATOM 783 C CA . ALA A 1 99 ? 0.426 -14.797 -10.602 1 96.62 99 ALA A CA 1
ATOM 784 C C . ALA A 1 99 ? -0.366 -15.594 -9.57 1 96.62 99 ALA A C 1
ATOM 786 O O . ALA A 1 99 ? -0.134 -16.797 -9.398 1 96.62 99 ALA A O 1
ATOM 787 N N . LEU A 1 100 ? -1.221 -14.945 -8.883 1 98.38 100 LEU A N 1
ATOM 788 C CA . LEU A 1 100 ? -2.084 -15.633 -7.934 1 98.38 100 LEU A CA 1
ATOM 789 C C . LEU A 1 100 ? -2.928 -16.703 -8.633 1 98.38 100 LEU A C 1
ATOM 791 O O . LEU A 1 100 ? -3.025 -17.828 -8.156 1 98.38 100 LEU A O 1
ATOM 795 N N . VAL A 1 101 ? -3.506 -16.297 -9.75 1 98.38 101 VAL A N 1
ATOM 796 C CA . VAL A 1 101 ? -4.34 -17.219 -10.5 1 98.38 101 VAL A CA 1
ATOM 797 C C . VAL A 1 101 ? -3.498 -18.406 -10.969 1 98.38 101 VAL A C 1
ATOM 799 O O . VAL A 1 101 ? -3.939 -19.562 -10.891 1 98.38 101 VAL A O 1
ATOM 802 N N . GLU A 1 102 ? -2.336 -18.172 -11.414 1 97.62 102 GLU A N 1
ATOM 803 C CA . GLU A 1 102 ? -1.462 -19.25 -11.875 1 97.62 102 GLU A CA 1
ATOM 804 C C . GLU A 1 102 ? -1.185 -20.25 -10.766 1 97.62 102 GLU A C 1
ATOM 806 O O . GLU A 1 102 ? -1.094 -21.453 -11.016 1 97.62 102 GLU A O 1
ATOM 811 N N . SER A 1 103 ? -1.055 -19.75 -9.586 1 98.25 103 SER A N 1
ATOM 812 C CA . SER A 1 103 ? -0.793 -20.609 -8.445 1 98.25 103 SER A CA 1
ATOM 813 C C . SER A 1 103 ? -2.035 -21.406 -8.055 1 98.25 103 SER A C 1
ATOM 815 O O . SER A 1 103 ? -1.94 -22.594 -7.711 1 98.25 103 SER A O 1
ATOM 817 N N . LEU A 1 104 ? -3.133 -20.688 -8.062 1 98.69 104 LEU A N 1
ATOM 818 C CA . LEU A 1 104 ? -4.398 -21.25 -7.598 1 98.69 104 LEU A CA 1
ATOM 819 C C . LEU A 1 104 ? -5.465 -21.156 -8.688 1 98.69 104 LEU A C 1
ATOM 821 O O . LEU A 1 104 ? -6.484 -20.484 -8.508 1 98.69 104 LEU A O 1
ATOM 825 N N . ASN A 1 105 ? -5.266 -21.984 -9.719 1 98.19 105 ASN A N 1
ATOM 826 C CA . ASN A 1 105 ? -6.07 -21.844 -10.93 1 98.19 105 ASN A CA 1
ATOM 827 C C . ASN A 1 105 ? -7.344 -22.688 -10.852 1 98.19 105 ASN A C 1
ATOM 829 O O . ASN A 1 105 ? -7.523 -23.609 -11.641 1 98.19 105 ASN A O 1
ATOM 833 N N . PHE A 1 106 ? -8.211 -22.297 -10.039 1 98.56 106 PHE A N 1
ATOM 834 C CA . PHE A 1 106 ? -9.492 -22.984 -9.875 1 98.56 106 PHE A CA 1
ATOM 835 C C . PHE A 1 106 ? -10.297 -22.938 -11.172 1 98.56 106 PHE A C 1
ATOM 837 O O . PHE A 1 106 ? -11.047 -23.859 -11.469 1 98.56 106 PHE A O 1
ATOM 844 N N . ALA A 1 107 ? -10.172 -21.891 -11.867 1 98.06 107 ALA A N 1
ATOM 845 C CA . ALA A 1 107 ? -10.914 -21.719 -13.117 1 98.06 107 ALA A CA 1
ATOM 846 C C . ALA A 1 107 ? -10.562 -22.812 -14.117 1 98.06 107 ALA A C 1
ATOM 848 O O . ALA A 1 107 ? -11.445 -23.359 -14.781 1 98.06 107 ALA A O 1
ATOM 849 N N . ARG A 1 108 ? -9.32 -23.125 -14.211 1 97.88 108 ARG A N 1
ATOM 850 C CA . ARG A 1 108 ? -8.852 -24.094 -15.195 1 97.88 108 ARG A CA 1
ATOM 851 C C . ARG A 1 108 ? -8.984 -25.531 -14.672 1 97.88 108 ARG A C 1
ATOM 853 O O . ARG A 1 108 ? -9.344 -26.438 -15.414 1 97.88 108 ARG A O 1
ATOM 860 N N . HIS A 1 109 ? -8.719 -25.734 -13.336 1 98.19 109 HIS A N 1
ATOM 861 C CA . HIS A 1 109 ? -8.492 -27.094 -12.875 1 98.19 109 HIS A CA 1
ATOM 862 C C . HIS A 1 109 ? -9.547 -27.516 -11.859 1 98.19 109 HIS A C 1
ATOM 864 O O . HIS A 1 109 ? -9.531 -28.656 -11.375 1 98.19 109 HIS A O 1
ATOM 870 N N . GLY A 1 110 ? -10.492 -26.656 -11.5 1 96.94 110 GLY A N 1
ATOM 871 C CA . GLY A 1 110 ? -11.531 -26.984 -10.547 1 96.94 110 GLY A CA 1
ATOM 872 C C . GLY A 1 110 ? -10.992 -27.5 -9.227 1 96.94 110 GLY A C 1
ATOM 873 O O . GLY A 1 110 ? -10.117 -26.875 -8.625 1 96.94 110 GLY A O 1
ATOM 874 N N . GLU A 1 111 ? -11.461 -28.609 -8.867 1 97.25 111 GLU A N 1
ATOM 875 C CA . GLU A 1 111 ? -11.109 -29.188 -7.578 1 97.25 111 GLU A CA 1
ATOM 876 C C . GLU A 1 111 ? -9.656 -29.656 -7.559 1 97.25 111 GLU A C 1
ATOM 878 O O . GLU A 1 111 ? -9.078 -29.859 -6.488 1 97.25 111 GLU A O 1
ATOM 883 N N . ALA A 1 112 ? -9.07 -29.828 -8.633 1 97.88 112 ALA A N 1
ATOM 884 C CA . ALA A 1 112 ? -7.703 -30.328 -8.711 1 97.88 112 ALA A CA 1
ATOM 885 C C . ALA A 1 112 ? -6.695 -29.203 -8.562 1 97.88 112 ALA A C 1
ATOM 887 O O . ALA A 1 112 ? -5.492 -29.438 -8.422 1 97.88 112 ALA A O 1
ATOM 888 N N . ALA A 1 113 ? -7.156 -27.969 -8.555 1 98 113 ALA A N 1
ATOM 889 C CA . ALA A 1 113 ? -6.285 -26.797 -8.602 1 98 113 ALA A CA 1
ATOM 890 C C . ALA A 1 113 ? -5.254 -26.828 -7.48 1 98 113 ALA A C 1
ATOM 892 O O . ALA A 1 113 ? -4.102 -26.438 -7.672 1 98 113 ALA A O 1
ATOM 893 N N . THR A 1 114 ? -5.605 -27.328 -6.355 1 98.44 114 THR A N 1
ATOM 894 C CA . THR A 1 114 ? -4.758 -27.219 -5.172 1 98.44 114 THR A CA 1
ATOM 895 C C . THR A 1 114 ? -3.883 -28.453 -5.023 1 98.44 114 THR A C 1
ATOM 897 O O . THR A 1 114 ? -3.111 -28.562 -4.066 1 98.44 114 THR A O 1
ATOM 900 N N . ALA A 1 115 ? -4.02 -29.391 -5.887 1 97.38 115 ALA A N 1
ATOM 901 C CA . ALA A 1 115 ? -3.234 -30.609 -5.828 1 97.38 115 ALA A CA 1
ATOM 902 C C . ALA A 1 115 ? -1.875 -30.438 -6.496 1 97.38 115 ALA A C 1
ATOM 904 O O . ALA A 1 115 ? -0.962 -31.234 -6.293 1 97.38 115 ALA A O 1
ATOM 905 N N . PHE A 1 116 ? -1.739 -29.406 -7.285 1 97.44 116 PHE A N 1
ATOM 906 C CA . PHE A 1 116 ? -0.51 -29.172 -8.039 1 97.44 116 PHE A CA 1
ATOM 907 C C . PHE A 1 116 ? 0.578 -28.609 -7.133 1 97.44 116 PHE A C 1
ATOM 909 O O . PHE A 1 116 ? 0.284 -27.891 -6.168 1 97.44 116 PHE A O 1
ATOM 916 N N . GLU A 1 117 ? 1.795 -28.891 -7.535 1 97.81 117 GLU A N 1
ATOM 917 C CA . GLU A 1 117 ? 2.949 -28.391 -6.789 1 97.81 117 GLU A CA 1
ATOM 918 C C . GLU A 1 117 ? 2.953 -26.875 -6.73 1 97.81 117 GLU A C 1
ATOM 920 O O . GLU A 1 117 ? 3.365 -26.281 -5.727 1 97.81 117 GLU A O 1
ATOM 925 N N . ARG A 1 118 ? 2.525 -26.219 -7.738 1 97.81 118 ARG A N 1
ATOM 926 C CA . ARG A 1 118 ? 2.51 -24.766 -7.797 1 97.81 118 ARG A CA 1
ATOM 927 C C . ARG A 1 118 ? 1.584 -24.188 -6.734 1 97.81 118 ARG A C 1
ATOM 929 O O . ARG A 1 118 ? 1.81 -23.078 -6.246 1 97.81 118 ARG A O 1
ATOM 936 N N . ALA A 1 119 ? 0.561 -24.938 -6.34 1 98.62 119 ALA A N 1
ATOM 937 C CA . ALA A 1 119 ? -0.4 -24.469 -5.344 1 98.62 119 ALA A CA 1
ATOM 938 C C . ALA A 1 119 ? 0.05 -24.844 -3.932 1 98.62 119 ALA A C 1
ATOM 940 O O . ALA A 1 119 ? -0.457 -24.297 -2.949 1 98.62 119 ALA A O 1
ATOM 941 N N . GLN A 1 120 ? 0.851 -25.812 -3.848 1 98.5 120 GLN A N 1
ATOM 942 C CA . GLN A 1 120 ? 1.348 -26.281 -2.557 1 98.5 120 GLN A CA 1
ATOM 943 C C . GLN A 1 120 ? 2.73 -25.719 -2.262 1 98.5 120 GLN A C 1
ATOM 945 O O . GLN A 1 120 ? 2.865 -24.531 -1.943 1 98.5 120 GLN A O 1
ATOM 950 N N . LYS A 1 121 ? 3.791 -26.391 -2.623 1 98.38 121 LYS A N 1
ATOM 951 C CA . LYS A 1 121 ? 5.141 -25.922 -2.324 1 98.38 121 LYS A CA 1
ATOM 952 C C . LYS A 1 121 ? 5.453 -24.625 -3.062 1 98.38 121 LYS A C 1
ATOM 954 O O . LYS A 1 121 ? 6.195 -23.781 -2.557 1 98.38 121 LYS A O 1
ATOM 959 N N . GLY A 1 122 ? 4.871 -24.469 -4.246 1 98.44 122 GLY A N 1
ATOM 960 C CA . GLY A 1 122 ? 5.086 -23.25 -4.996 1 98.44 122 GLY A CA 1
ATOM 961 C C . GLY A 1 122 ? 4.645 -22 -4.246 1 98.44 122 GLY A C 1
ATOM 962 O O . GLY A 1 122 ? 5.367 -21 -4.211 1 98.44 122 GLY A O 1
ATOM 963 N N . VAL A 1 123 ? 3.457 -22.031 -3.662 1 98.75 123 VAL A N 1
ATOM 964 C CA . VAL A 1 123 ? 2.949 -20.906 -2.891 1 98.75 123 VAL A CA 1
ATOM 965 C C . VAL A 1 123 ? 3.803 -20.719 -1.638 1 98.75 123 VAL A C 1
ATOM 967 O O . VAL A 1 123 ? 4.086 -19.578 -1.242 1 98.75 123 VAL A O 1
ATOM 970 N N . ALA A 1 124 ? 4.219 -21.812 -1.01 1 98.69 124 ALA A N 1
ATOM 971 C CA . ALA A 1 124 ? 5.066 -21.734 0.177 1 98.69 124 ALA A CA 1
ATOM 972 C C . ALA A 1 124 ? 6.391 -21.047 -0.142 1 98.69 124 ALA A C 1
ATOM 974 O O . ALA A 1 124 ? 6.895 -20.25 0.657 1 98.69 124 ALA A O 1
ATOM 975 N N . GLU A 1 125 ? 6.98 -21.375 -1.285 1 98.12 125 GLU A N 1
ATOM 976 C CA . GLU A 1 125 ? 8.219 -20.719 -1.716 1 98.12 125 GLU A CA 1
ATOM 977 C C . GLU A 1 125 ? 8.008 -19.219 -1.925 1 98.12 125 GLU A C 1
ATOM 979 O O . GLU A 1 125 ? 8.859 -18.422 -1.542 1 98.12 125 GLU A O 1
ATOM 984 N N . LYS A 1 126 ? 6.898 -18.875 -2.541 1 98.38 126 LYS A N 1
ATOM 985 C CA . LYS A 1 126 ? 6.582 -17.469 -2.74 1 98.38 126 LYS A CA 1
ATOM 986 C C . LYS A 1 126 ? 6.418 -16.734 -1.406 1 98.38 126 LYS A C 1
ATOM 988 O O . LYS A 1 126 ? 6.84 -15.594 -1.258 1 98.38 126 LYS A O 1
ATOM 993 N N . TYR A 1 127 ? 5.777 -17.375 -0.459 1 98.69 127 TYR A N 1
ATOM 994 C CA . TYR A 1 127 ? 5.602 -16.797 0.87 1 98.69 127 TYR A CA 1
ATOM 995 C C . TYR A 1 127 ? 6.945 -16.531 1.53 1 98.69 127 TYR A C 1
ATOM 997 O O . TYR A 1 127 ? 7.148 -15.461 2.121 1 98.69 127 TYR A O 1
ATOM 1005 N N . THR A 1 128 ? 7.824 -17.484 1.422 1 98.56 128 THR A N 1
ATOM 1006 C CA . THR A 1 128 ? 9.156 -17.344 1.998 1 98.56 128 THR A CA 1
ATOM 1007 C C . THR A 1 128 ? 9.914 -16.203 1.33 1 98.56 128 THR A C 1
ATOM 1009 O O . THR A 1 128 ? 10.547 -15.391 2.008 1 98.56 128 THR A O 1
ATOM 1012 N N . ARG A 1 129 ? 9.828 -16.188 0.004 1 97.94 129 ARG A N 1
ATOM 1013 C CA . ARG A 1 129 ? 10.469 -15.117 -0.75 1 97.94 129 ARG A CA 1
ATOM 1014 C C . ARG A 1 129 ? 9.914 -13.758 -0.353 1 97.94 129 ARG A C 1
ATOM 1016 O O . ARG A 1 129 ? 10.672 -12.82 -0.098 1 97.94 129 ARG A O 1
ATOM 1023 N N . GLN A 1 130 ? 8.625 -13.648 -0.26 1 97.31 130 GLN A N 1
ATOM 1024 C CA . GLN A 1 130 ? 7.961 -12.414 0.157 1 97.31 130 GLN A CA 1
ATOM 1025 C C . GLN A 1 130 ? 8.398 -12.008 1.562 1 97.31 130 GLN A C 1
ATOM 1027 O O . GLN A 1 130 ? 8.609 -10.828 1.832 1 97.31 130 GLN A O 1
ATOM 1032 N N . THR A 1 131 ? 8.461 -12.969 2.432 1 97.31 131 THR A N 1
ATOM 1033 C CA . THR A 1 131 ? 8.867 -12.703 3.809 1 97.31 131 THR A CA 1
ATOM 1034 C C . THR A 1 131 ? 10.312 -12.211 3.861 1 97.31 131 THR A C 1
ATOM 1036 O O . THR A 1 131 ? 10.617 -11.266 4.594 1 97.31 131 THR A O 1
ATOM 1039 N N . LEU A 1 132 ? 11.18 -12.859 3.086 1 97.75 132 LEU A N 1
ATOM 1040 C CA . LEU A 1 132 ? 12.562 -12.414 3.002 1 97.75 132 LEU A CA 1
ATOM 1041 C C . LEU A 1 132 ? 12.641 -10.953 2.566 1 97.75 132 LEU A C 1
ATOM 1043 O O . LEU A 1 132 ? 13.359 -10.156 3.174 1 97.75 132 LEU A O 1
ATOM 1047 N N . GLU A 1 133 ? 11.922 -10.594 1.548 1 95.88 133 GLU A N 1
ATOM 1048 C CA . GLU A 1 133 ? 11.922 -9.234 1.018 1 95.88 133 GLU A CA 1
ATOM 1049 C C . GLU A 1 133 ? 11.406 -8.234 2.051 1 95.88 133 GLU A C 1
ATOM 1051 O O . GLU A 1 133 ? 11.969 -7.156 2.219 1 95.88 133 GLU A O 1
ATOM 1056 N N . GLN A 1 134 ? 10.344 -8.609 2.752 1 91.75 134 GLN A N 1
ATOM 1057 C CA . GLN A 1 134 ? 9.781 -7.734 3.77 1 91.75 134 GLN A CA 1
ATOM 1058 C C . GLN A 1 134 ? 10.766 -7.52 4.918 1 91.75 134 GLN A C 1
ATOM 1060 O O . GLN A 1 134 ? 10.953 -6.391 5.379 1 91.75 134 GLN A O 1
ATOM 1065 N N . LYS A 1 135 ? 11.352 -8.547 5.328 1 91.75 135 LYS A N 1
ATOM 1066 C CA . LYS A 1 135 ? 12.305 -8.438 6.43 1 91.75 135 LYS A CA 1
ATOM 1067 C C . LYS A 1 135 ? 13.531 -7.633 6.02 1 91.75 135 LYS A C 1
ATOM 1069 O O . LYS A 1 135 ? 14.031 -6.816 6.797 1 91.75 135 LYS A O 1
ATOM 1074 N N . ALA A 1 136 ? 14.031 -7.895 4.805 1 92 136 ALA A N 1
ATOM 1075 C CA . ALA A 1 136 ? 15.133 -7.094 4.289 1 92 136 ALA A CA 1
ATOM 1076 C C . ALA A 1 136 ? 14.758 -5.617 4.223 1 92 136 ALA A C 1
ATOM 1078 O O . ALA A 1 136 ? 15.594 -4.746 4.48 1 92 136 ALA A O 1
ATOM 1079 N N . GLY A 1 137 ? 13.555 -5.367 3.898 1 89.44 137 GLY A N 1
ATOM 1080 C CA . GLY A 1 137 ? 13.07 -4.004 3.77 1 89.44 137 GLY A CA 1
ATOM 1081 C C . GLY A 1 137 ? 12.969 -3.279 5.098 1 89.44 137 GLY A C 1
ATOM 1082 O O . GLY A 1 137 ? 13 -2.047 5.141 1 89.44 137 GLY A O 1
ATOM 1083 N N . GLU A 1 138 ? 12.727 -4.07 6.176 1 81.06 138 GLU A N 1
ATOM 1084 C CA . GLU A 1 138 ? 12.711 -3.475 7.508 1 81.06 138 GLU A CA 1
ATOM 1085 C C . GLU A 1 138 ? 14.055 -2.822 7.832 1 81.06 138 GLU A C 1
ATOM 1087 O O . GLU A 1 138 ? 14.102 -1.82 8.547 1 81.06 138 GLU A O 1
ATOM 1092 N N . GLU A 1 139 ? 15.023 -3.381 7.211 1 82.31 139 GLU A N 1
ATOM 1093 C CA . GLU A 1 139 ? 16.359 -2.844 7.434 1 82.31 139 GLU A CA 1
ATOM 1094 C C . GLU A 1 139 ? 16.734 -1.827 6.359 1 82.31 139 GLU A C 1
ATOM 1096 O O . GLU A 1 139 ? 17.375 -0.815 6.648 1 82.31 139 GLU A O 1
ATOM 1101 N N . ASN A 1 140 ? 16.375 -2.193 5.219 1 87.12 140 ASN A N 1
ATOM 1102 C CA . ASN A 1 140 ? 16.75 -1.358 4.082 1 87.12 140 ASN A CA 1
ATOM 1103 C C . ASN A 1 140 ? 15.711 -1.461 2.959 1 87.12 140 ASN A C 1
ATOM 1105 O O . ASN A 1 140 ? 15.68 -2.455 2.232 1 87.12 140 ASN A O 1
ATOM 1109 N N . THR A 1 141 ? 15.016 -0.403 2.758 1 88.62 141 THR A N 1
ATOM 1110 C CA . THR A 1 141 ? 13.938 -0.401 1.772 1 88.62 141 THR A CA 1
ATOM 1111 C C . THR A 1 141 ? 14.492 -0.621 0.367 1 88.62 141 THR A C 1
ATOM 1113 O O . THR A 1 141 ? 13.859 -1.285 -0.457 1 88.62 141 THR A O 1
ATOM 1116 N N . GLY A 1 142 ? 15.602 -0.02 0.069 1 91.56 142 GLY A N 1
ATOM 1117 C CA . GLY A 1 142 ? 16.219 -0.216 -1.232 1 91.56 142 GLY A CA 1
ATOM 1118 C C . GLY A 1 142 ? 16.516 -1.672 -1.537 1 91.56 142 GLY A C 1
ATOM 1119 O O . GLY A 1 142 ? 16.406 -2.107 -2.686 1 91.56 142 GLY A O 1
ATOM 1120 N N . VAL A 1 143 ? 16.906 -2.406 -0.497 1 94.19 143 VAL A N 1
ATOM 1121 C CA . VAL A 1 143 ? 17.172 -3.828 -0.671 1 94.19 143 VAL A CA 1
ATOM 1122 C C . VAL A 1 143 ? 15.891 -4.57 -1.008 1 94.19 143 VAL A C 1
ATOM 1124 O O . VAL A 1 143 ? 15.867 -5.43 -1.895 1 94.19 143 VAL A O 1
ATOM 1127 N N . ARG A 1 144 ? 14.82 -4.234 -0.28 1 94.19 144 ARG A N 1
ATOM 1128 C CA . ARG A 1 144 ? 13.531 -4.848 -0.577 1 94.19 144 ARG A CA 1
ATOM 1129 C C . ARG A 1 144 ? 13.117 -4.578 -2.02 1 94.19 144 ARG A C 1
ATOM 1131 O O . ARG A 1 144 ? 12.688 -5.492 -2.729 1 94.19 144 ARG A O 1
ATOM 1138 N N . LEU A 1 145 ? 13.273 -3.336 -2.477 1 95.5 145 LEU A N 1
ATOM 1139 C CA . LEU A 1 145 ? 12.898 -2.949 -3.832 1 95.5 145 LEU A CA 1
ATOM 1140 C C . LEU A 1 145 ? 13.703 -3.73 -4.863 1 95.5 145 LEU A C 1
ATOM 1142 O O . LEU A 1 145 ? 13.148 -4.215 -5.855 1 95.5 145 LEU A O 1
ATOM 1146 N N . ALA A 1 146 ? 14.945 -3.865 -4.574 1 97.69 146 ALA A N 1
ATOM 1147 C CA . ALA A 1 146 ? 15.828 -4.574 -5.496 1 97.69 146 ALA A CA 1
ATOM 1148 C C . ALA A 1 146 ? 15.445 -6.051 -5.594 1 97.69 146 ALA A C 1
ATOM 1150 O O . ALA A 1 146 ? 15.344 -6.598 -6.691 1 97.69 146 ALA A O 1
ATOM 1151 N N . LEU A 1 147 ? 15.273 -6.66 -4.426 1 97.69 147 LEU A N 1
ATOM 1152 C CA . LEU A 1 147 ? 14.922 -8.078 -4.398 1 97.69 147 LEU A CA 1
ATOM 1153 C C . LEU A 1 147 ? 13.594 -8.32 -5.105 1 97.69 147 LEU A C 1
ATOM 1155 O O . LEU A 1 147 ? 13.469 -9.273 -5.879 1 97.69 147 LEU A O 1
ATOM 1159 N N . TYR A 1 148 ? 12.672 -7.5 -4.852 1 96.94 148 TYR A N 1
ATOM 1160 C CA . TYR A 1 148 ? 11.367 -7.617 -5.488 1 96.94 148 TYR A CA 1
ATOM 1161 C C . TYR A 1 148 ? 11.469 -7.434 -6.996 1 96.94 148 TYR A C 1
ATOM 1163 O O . TYR A 1 148 ? 10.891 -8.203 -7.766 1 96.94 148 TYR A O 1
ATOM 1171 N N . PHE A 1 149 ? 12.211 -6.465 -7.414 1 97.75 149 PHE A N 1
ATOM 1172 C CA . PHE A 1 149 ? 12.383 -6.23 -8.844 1 97.75 149 PHE A CA 1
ATOM 1173 C C . PHE A 1 149 ? 13.062 -7.418 -9.516 1 97.75 149 PHE A C 1
ATOM 1175 O O . PHE A 1 149 ? 12.672 -7.828 -10.609 1 97.75 149 PHE A O 1
ATOM 1182 N N . GLN A 1 150 ? 14.062 -7.922 -8.875 1 97.44 150 GLN A N 1
ATOM 1183 C CA . GLN A 1 150 ? 14.75 -9.086 -9.414 1 97.44 150 GLN A CA 1
ATOM 1184 C C . GLN A 1 150 ? 13.773 -10.227 -9.695 1 97.44 150 GLN A C 1
ATOM 1186 O O . GLN A 1 150 ? 13.852 -10.875 -10.742 1 97.44 150 GLN A O 1
ATOM 1191 N N . ARG A 1 151 ? 12.898 -10.359 -8.812 1 95.62 151 ARG A N 1
ATOM 1192 C CA . ARG A 1 151 ? 11.922 -11.445 -8.914 1 95.62 151 ARG A CA 1
ATOM 1193 C C . ARG A 1 151 ? 10.883 -11.156 -9.992 1 95.62 151 ARG A C 1
ATOM 1195 O O . ARG A 1 151 ? 10.492 -12.047 -10.742 1 95.62 151 ARG A O 1
ATOM 1202 N N . MET A 1 152 ? 10.508 -9.953 -10.156 1 96.44 152 MET A N 1
ATOM 1203 C CA . MET A 1 152 ? 9.352 -9.609 -10.977 1 96.44 152 MET A CA 1
ATOM 1204 C C . MET A 1 152 ? 9.789 -9.219 -12.383 1 96.44 152 MET A C 1
ATOM 1206 O O . MET A 1 152 ? 8.984 -9.258 -13.32 1 96.44 152 MET A O 1
ATOM 1210 N N . ALA A 1 153 ? 11 -8.867 -12.594 1 97.44 153 ALA A N 1
ATOM 1211 C CA . ALA A 1 153 ? 11.484 -8.281 -13.844 1 97.44 153 ALA A CA 1
ATOM 1212 C C . ALA A 1 153 ? 11.117 -9.156 -15.039 1 97.44 153 ALA A C 1
ATOM 1214 O O . ALA A 1 153 ? 10.578 -8.664 -16.031 1 97.44 153 ALA A O 1
ATOM 1215 N N . PRO A 1 154 ? 11.266 -10.461 -14.945 1 96.38 154 PRO A N 1
ATOM 1216 C CA . PRO A 1 154 ? 11 -11.297 -16.125 1 96.38 154 PRO A CA 1
ATOM 1217 C C . PRO A 1 154 ? 9.523 -11.312 -16.516 1 96.38 154 PRO A C 1
ATOM 1219 O O . PRO A 1 154 ? 9.18 -11.742 -17.609 1 96.38 154 PRO A O 1
ATOM 1222 N N . THR A 1 155 ? 8.672 -10.859 -15.625 1 94.62 155 THR A N 1
ATOM 1223 C CA . THR A 1 155 ? 7.242 -10.938 -15.891 1 94.62 155 THR A CA 1
ATOM 1224 C C . THR A 1 155 ? 6.727 -9.609 -16.438 1 94.62 155 THR A C 1
ATOM 1226 O O . THR A 1 155 ? 5.562 -9.5 -16.844 1 94.62 155 THR A O 1
ATOM 1229 N N . ILE A 1 156 ? 7.57 -8.578 -16.453 1 96.06 156 ILE A N 1
ATOM 1230 C CA . ILE A 1 156 ? 7.141 -7.25 -16.891 1 96.06 156 ILE A CA 1
ATOM 1231 C C . ILE A 1 156 ? 7.078 -7.203 -18.406 1 96.06 156 ILE A C 1
ATOM 1233 O O . ILE A 1 156 ? 8.086 -7.438 -19.094 1 96.06 156 ILE A O 1
ATOM 1237 N N . ALA A 1 157 ? 5.855 -6.793 -18.922 1 93.62 157 ALA A N 1
ATOM 1238 C CA . ALA A 1 157 ? 5.684 -6.852 -20.375 1 93.62 157 ALA A CA 1
ATOM 1239 C C . ALA A 1 157 ? 5.672 -5.449 -20.969 1 93.62 157 ALA A C 1
ATOM 1241 O O . ALA A 1 157 ? 5.973 -5.277 -22.156 1 93.62 157 ALA A O 1
ATOM 1242 N N . ASN A 1 158 ? 5.289 -4.449 -20.234 1 94.94 158 ASN A N 1
ATOM 1243 C CA . ASN A 1 158 ? 5.164 -3.102 -20.781 1 94.94 158 ASN A CA 1
ATOM 1244 C C . ASN A 1 158 ? 5.215 -2.043 -19.688 1 94.94 158 ASN A C 1
ATOM 1246 O O . ASN A 1 158 ? 5.359 -2.371 -18.516 1 94.94 158 ASN A O 1
ATOM 1250 N N . GLY A 1 159 ? 5.129 -0.818 -20.078 1 95.56 159 GLY A N 1
ATOM 1251 C CA . GLY A 1 159 ? 5.25 0.292 -19.141 1 95.56 159 GLY A CA 1
ATOM 1252 C C . GLY A 1 159 ? 4.09 0.39 -18.172 1 95.56 159 GLY A C 1
ATOM 1253 O O . GLY A 1 159 ? 4.262 0.833 -17.031 1 95.56 159 GLY A O 1
ATOM 1254 N N . TYR A 1 160 ? 2.932 0.011 -18.609 1 91.69 160 TYR A N 1
ATOM 1255 C CA . TYR A 1 160 ? 1.749 0.082 -17.75 1 91.69 160 TYR A CA 1
ATOM 1256 C C . TYR A 1 160 ? 1.867 -0.879 -16.578 1 91.69 160 TYR A C 1
ATOM 1258 O O . TYR A 1 160 ? 1.397 -0.583 -15.477 1 91.69 160 TYR A O 1
ATOM 1266 N N . GLU A 1 161 ? 2.518 -1.971 -16.75 1 93.94 161 GLU A N 1
ATOM 1267 C CA . GLU A 1 161 ? 2.725 -2.93 -15.672 1 93.94 161 GLU A CA 1
ATOM 1268 C C . GLU A 1 161 ? 3.709 -2.393 -14.633 1 93.94 161 GLU A C 1
ATOM 1270 O O . GLU A 1 161 ? 3.582 -2.68 -13.445 1 93.94 161 GLU A O 1
ATOM 1275 N N . ILE A 1 162 ? 4.633 -1.562 -15.117 1 95.31 162 ILE A N 1
ATOM 1276 C CA . ILE A 1 162 ? 5.543 -0.887 -14.203 1 95.31 162 ILE A CA 1
ATOM 1277 C C . ILE A 1 162 ? 4.77 0.123 -13.359 1 95.31 162 ILE A C 1
ATOM 1279 O O . ILE A 1 162 ? 4.895 0.143 -12.133 1 95.31 162 ILE A O 1
ATOM 1283 N N . ILE A 1 163 ? 3.891 0.863 -13.992 1 89.69 163 ILE A N 1
ATOM 1284 C CA . ILE A 1 163 ? 3.146 1.93 -13.336 1 89.69 163 ILE A CA 1
ATOM 1285 C C . ILE A 1 163 ? 2.191 1.331 -12.305 1 89.69 163 ILE A C 1
ATOM 1287 O O . ILE A 1 163 ? 2.004 1.893 -11.219 1 89.69 163 ILE A O 1
ATOM 1291 N N . ALA A 1 164 ? 1.621 0.183 -12.609 1 86.94 164 ALA A N 1
ATOM 1292 C CA . ALA A 1 164 ? 0.588 -0.437 -11.789 1 86.94 164 ALA A CA 1
ATOM 1293 C C . ALA A 1 164 ? 1.172 -0.952 -10.469 1 86.94 164 ALA A C 1
ATOM 1295 O O . ALA A 1 164 ? 0.431 -1.269 -9.539 1 86.94 164 ALA A O 1
ATOM 1296 N N . ASP A 1 165 ? 2.496 -1.079 -10.422 1 88.81 165 ASP A N 1
ATOM 1297 C CA . ASP A 1 165 ? 3.232 -1.548 -9.25 1 88.81 165 ASP A CA 1
ATOM 1298 C C . ASP A 1 165 ? 4.219 -0.489 -8.766 1 88.81 165 ASP A C 1
ATOM 1300 O O . ASP A 1 165 ? 5.273 -0.289 -9.367 1 88.81 165 ASP A O 1
ATOM 1304 N N . GLU A 1 166 ? 3.896 0.043 -7.629 1 84.69 166 GLU A N 1
ATOM 1305 C CA . GLU A 1 166 ? 4.656 1.187 -7.133 1 84.69 166 GLU A CA 1
ATOM 1306 C C . GLU A 1 166 ? 6.109 0.809 -6.859 1 84.69 166 GLU A C 1
ATOM 1308 O O . GLU A 1 166 ? 7.016 1.621 -7.051 1 84.69 166 GLU A O 1
ATOM 1313 N N . ALA A 1 167 ? 6.32 -0.393 -6.383 1 90.25 167 ALA A N 1
ATOM 1314 C CA . ALA A 1 167 ? 7.688 -0.844 -6.125 1 90.25 167 ALA A CA 1
ATOM 1315 C C . ALA A 1 167 ? 8.492 -0.917 -7.418 1 90.25 167 ALA A C 1
ATOM 1317 O O . ALA A 1 167 ? 9.641 -0.475 -7.469 1 90.25 167 ALA A O 1
ATOM 1318 N N . LEU A 1 168 ? 7.867 -1.428 -8.461 1 94.62 168 LEU A N 1
ATOM 1319 C CA . LEU A 1 168 ? 8.531 -1.485 -9.75 1 94.62 168 LEU A CA 1
ATOM 1320 C C . LEU A 1 168 ? 8.797 -0.084 -10.297 1 94.62 168 LEU A C 1
ATOM 1322 O O . LEU A 1 168 ? 9.891 0.201 -10.789 1 94.62 168 LEU A O 1
ATOM 1326 N N . SER A 1 169 ? 7.844 0.774 -10.164 1 92.25 169 SER A N 1
ATOM 1327 C CA . SER A 1 169 ? 7.965 2.152 -10.633 1 92.25 169 SER A CA 1
ATOM 1328 C C . SER A 1 169 ? 9.109 2.875 -9.922 1 92.25 169 SER A C 1
ATOM 1330 O O . SER A 1 169 ? 9.852 3.629 -10.547 1 92.25 169 SER A O 1
ATOM 1332 N N . SER A 1 170 ? 9.195 2.596 -8.648 1 90.94 170 SER A N 1
ATOM 1333 C CA . SER A 1 170 ? 10.242 3.242 -7.859 1 90.94 170 SER A CA 1
ATOM 1334 C C . SER A 1 170 ? 11.625 2.85 -8.359 1 90.94 170 SER A C 1
ATOM 1336 O O . SER A 1 170 ? 12.508 3.703 -8.492 1 90.94 170 SER A O 1
ATOM 1338 N N . VAL A 1 171 ? 11.805 1.602 -8.633 1 95 171 VAL A N 1
ATOM 1339 C CA . VAL A 1 171 ? 13.094 1.121 -9.125 1 95 171 VAL A CA 1
ATOM 1340 C C . VAL A 1 171 ? 13.391 1.743 -10.484 1 95 171 VAL A C 1
ATOM 1342 O O . VAL A 1 171 ? 14.477 2.291 -10.695 1 95 171 VAL A O 1
ATOM 1345 N N . VAL A 1 172 ? 12.453 1.738 -11.367 1 96.5 172 VAL A N 1
ATOM 1346 C CA . VAL A 1 172 ? 12.648 2.209 -12.734 1 96.5 172 VAL A CA 1
ATOM 1347 C C . VAL A 1 172 ? 12.906 3.715 -12.727 1 96.5 172 VAL A C 1
ATOM 1349 O O . VAL A 1 172 ? 13.812 4.199 -13.398 1 96.5 172 VAL A O 1
ATOM 1352 N N . ARG A 1 173 ? 12.148 4.445 -12.023 1 93.31 173 ARG A N 1
ATOM 1353 C CA . ARG A 1 173 ? 12.328 5.895 -11.961 1 93.31 173 ARG A CA 1
ATOM 1354 C C . ARG A 1 173 ? 13.711 6.246 -11.414 1 93.31 173 ARG A C 1
ATOM 1356 O O . ARG A 1 173 ? 14.344 7.199 -11.883 1 93.31 173 ARG A O 1
ATOM 1363 N N . THR A 1 174 ? 14.117 5.504 -10.375 1 93 174 THR A N 1
ATOM 1364 C CA . THR A 1 174 ? 15.438 5.734 -9.797 1 93 174 THR A CA 1
ATOM 1365 C C . THR A 1 174 ? 16.531 5.461 -10.82 1 93 174 THR A C 1
ATOM 1367 O O . THR A 1 174 ? 17.422 6.293 -11.016 1 93 174 THR A O 1
ATOM 1370 N N . VAL A 1 175 ? 16.438 4.359 -11.5 1 96.12 175 VAL A N 1
ATOM 1371 C CA . VAL A 1 175 ? 17.469 3.957 -12.453 1 96.12 175 VAL A CA 1
ATOM 1372 C C . VAL A 1 175 ? 17.516 4.953 -13.609 1 96.12 175 VAL A C 1
ATOM 1374 O O . VAL A 1 175 ? 18.609 5.301 -14.086 1 96.12 175 VAL A O 1
ATOM 1377 N N . LEU A 1 176 ? 16.406 5.422 -14.031 1 95.5 176 LEU A N 1
ATOM 1378 C CA . LEU A 1 176 ? 16.328 6.344 -15.164 1 95.5 176 LEU A CA 1
ATOM 1379 C C . LEU A 1 176 ? 16.562 7.777 -14.703 1 95.5 176 LEU A C 1
ATOM 1381 O O . LEU A 1 176 ? 16.625 8.695 -15.523 1 95.5 176 LEU A O 1
ATOM 1385 N N . GLN A 1 177 ? 16.719 7.938 -13.414 1 92.69 177 GLN A N 1
ATOM 1386 C CA . GLN A 1 177 ? 16.953 9.234 -12.797 1 92.69 177 GLN A CA 1
ATOM 1387 C C . GLN A 1 177 ? 15.898 10.25 -13.211 1 92.69 177 GLN A C 1
ATOM 1389 O O . GLN A 1 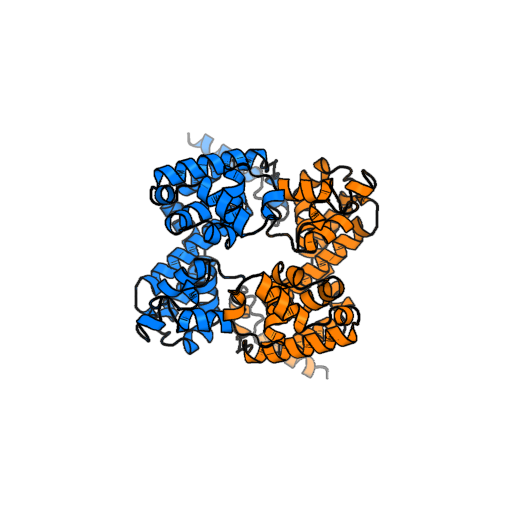177 ? 16.219 11.367 -13.609 1 92.69 177 GLN A O 1
ATOM 1394 N N . LEU A 1 178 ? 14.734 9.727 -13.219 1 90.81 178 LEU A N 1
ATOM 1395 C CA . LEU A 1 178 ? 13.609 10.609 -13.516 1 90.81 178 LEU A CA 1
ATOM 1396 C C . LEU A 1 178 ? 13.258 11.453 -12.297 1 90.81 178 LEU A C 1
ATOM 1398 O O . LEU A 1 178 ? 13.289 10.969 -11.164 1 90.81 178 LEU A O 1
ATOM 1402 N N . PRO A 1 179 ? 12.922 12.664 -12.539 1 87.94 179 PRO A N 1
ATOM 1403 C CA . PRO A 1 179 ? 12.57 13.523 -11.398 1 87.94 179 PRO A CA 1
ATOM 1404 C C . PRO A 1 179 ? 11.312 13.039 -10.672 1 87.94 179 PRO A C 1
ATOM 1406 O O . PRO A 1 179 ? 10.508 12.305 -11.242 1 87.94 179 PRO A O 1
ATOM 1409 N N . ALA A 1 180 ? 11.227 13.5 -9.469 1 78.81 180 ALA A N 1
ATOM 1410 C CA . ALA A 1 180 ? 10.117 13.086 -8.617 1 78.81 180 ALA A CA 1
ATOM 1411 C C . ALA A 1 18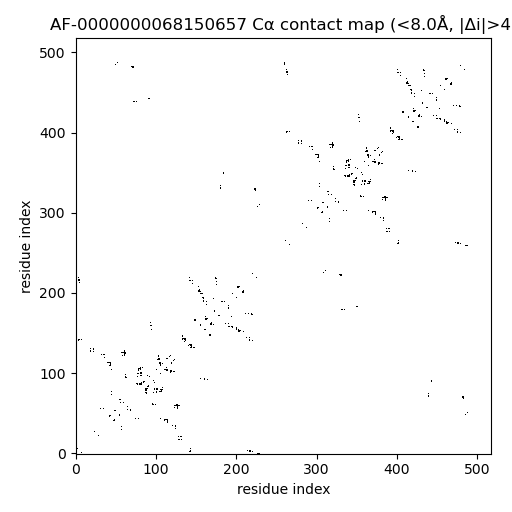0 ? 8.773 13.461 -9.242 1 78.81 180 ALA A C 1
ATOM 1413 O O . ALA A 1 180 ? 7.797 12.719 -9.125 1 78.81 180 ALA A O 1
ATOM 1414 N N . GLU A 1 181 ? 8.734 14.539 -10.016 1 82.81 181 GLU A N 1
ATOM 1415 C CA . GLU A 1 181 ? 7.523 15.047 -10.656 1 82.81 181 GLU A CA 1
ATOM 1416 C C . GLU A 1 181 ? 6.984 14.055 -11.68 1 82.81 181 GLU A C 1
ATOM 1418 O O . GLU A 1 181 ? 5.793 14.07 -12 1 82.81 181 GLU A O 1
ATOM 1423 N N . PHE A 1 182 ? 7.832 13.266 -12.086 1 85.69 182 PHE A N 1
ATOM 1424 C CA . PHE A 1 182 ? 7.438 12.312 -13.117 1 85.69 182 PHE A CA 1
ATOM 1425 C C . PHE A 1 182 ? 6.383 11.344 -12.586 1 85.69 182 PHE A C 1
ATOM 1427 O O . PHE A 1 182 ? 5.543 10.859 -13.352 1 85.69 182 PHE A O 1
ATOM 1434 N N . ALA A 1 183 ? 6.434 11.133 -11.328 1 79.44 183 ALA A N 1
ATOM 1435 C CA . ALA A 1 183 ? 5.465 10.219 -10.734 1 79.44 183 ALA A CA 1
ATOM 1436 C C . ALA A 1 183 ? 4.055 10.805 -10.789 1 79.44 183 ALA A C 1
ATOM 1438 O O . ALA A 1 183 ? 3.07 10.07 -10.672 1 79.44 183 ALA A O 1
ATOM 1439 N N . ALA A 1 184 ? 3.957 12.055 -10.992 1 79.62 184 ALA A N 1
ATOM 1440 C CA . ALA A 1 184 ? 2.666 12.742 -11.039 1 79.62 184 ALA A CA 1
ATOM 1441 C C . ALA A 1 184 ? 2.213 12.961 -12.477 1 79.62 184 ALA A C 1
ATOM 1443 O O . ALA A 1 184 ? 1.118 13.477 -12.719 1 79.62 184 ALA A O 1
ATOM 1444 N N . ALA A 1 185 ? 3.008 12.562 -13.438 1 83.5 185 ALA A N 1
ATOM 1445 C CA . ALA A 1 185 ? 2.664 12.75 -14.844 1 83.5 185 ALA A CA 1
ATOM 1446 C C . ALA A 1 185 ? 1.523 11.82 -15.258 1 83.5 185 ALA A C 1
ATOM 1448 O O . ALA A 1 185 ? 1.205 10.867 -14.547 1 83.5 185 ALA A O 1
ATOM 1449 N N . ASP A 1 186 ? 1.023 12.164 -16.422 1 86.25 186 ASP A N 1
ATOM 1450 C CA . ASP A 1 186 ? -0.011 11.328 -17.016 1 86.25 186 ASP A CA 1
ATOM 1451 C C . ASP A 1 186 ? 0.487 9.898 -17.219 1 86.25 186 ASP A C 1
ATOM 1453 O O . ASP A 1 186 ? 1.629 9.688 -17.625 1 86.25 186 ASP A O 1
ATOM 1457 N N . VAL A 1 187 ? -0.399 9 -16.984 1 84.38 187 VAL A N 1
ATOM 1458 C CA . VAL A 1 187 ? -0.078 7.578 -17 1 84.38 187 VAL A CA 1
ATOM 1459 C C . VAL A 1 187 ? 0.478 7.188 -18.359 1 84.38 187 VAL A C 1
ATOM 1461 O O . VAL A 1 187 ? 1.456 6.441 -18.453 1 84.38 187 VAL A O 1
ATOM 1464 N N . ASP A 1 188 ? -0.189 7.672 -19.438 1 90.56 188 ASP A N 1
ATOM 1465 C CA . ASP A 1 188 ? 0.276 7.328 -20.766 1 90.56 188 ASP A CA 1
ATOM 1466 C C . ASP A 1 188 ? 1.671 7.895 -21.031 1 90.56 188 ASP A C 1
ATOM 1468 O O . ASP A 1 188 ? 2.5 7.242 -21.672 1 90.56 188 ASP A O 1
ATOM 1472 N N . ARG A 1 189 ? 1.876 9.055 -20.516 1 91.25 189 ARG A N 1
ATOM 1473 C CA . ARG A 1 189 ? 3.189 9.672 -20.656 1 91.25 189 ARG A CA 1
ATOM 1474 C C . ARG A 1 189 ? 4.254 8.883 -19.906 1 91.25 189 ARG A C 1
ATOM 1476 O O . ARG A 1 189 ? 5.359 8.68 -20.406 1 91.25 189 ARG A O 1
ATOM 1483 N N . GLN A 1 190 ? 3.932 8.477 -18.797 1 92.25 190 GLN A N 1
ATOM 1484 C CA . GLN A 1 190 ? 4.848 7.656 -18.016 1 92.25 190 GLN A CA 1
ATOM 1485 C C . GLN A 1 190 ? 5.176 6.352 -18.734 1 92.25 190 GLN A C 1
ATOM 1487 O O . GLN A 1 190 ? 6.344 5.984 -18.875 1 92.25 190 GLN A O 1
ATOM 1492 N N . ALA A 1 191 ? 4.121 5.688 -19.188 1 93.88 191 ALA A N 1
ATOM 1493 C CA . ALA A 1 191 ? 4.32 4.414 -19.891 1 93.88 191 ALA A CA 1
ATOM 1494 C C . ALA A 1 191 ? 5.227 4.586 -21.094 1 93.88 191 ALA A C 1
ATOM 1496 O O . ALA A 1 191 ? 6.141 3.787 -21.312 1 93.88 191 ALA A O 1
ATOM 1497 N N . ASP A 1 192 ? 4.988 5.656 -21.828 1 95.31 192 ASP A N 1
ATOM 1498 C CA . ASP A 1 192 ? 5.793 5.941 -23.016 1 95.31 192 ASP A CA 1
ATOM 1499 C C . ASP A 1 192 ? 7.258 6.16 -22.641 1 95.31 192 ASP A C 1
ATOM 1501 O O . ASP A 1 192 ? 8.156 5.676 -23.344 1 95.31 192 ASP A O 1
ATOM 1505 N N . ALA A 1 193 ? 7.473 6.891 -21.594 1 94.88 193 ALA A N 1
ATOM 1506 C CA . ALA A 1 193 ? 8.836 7.18 -21.156 1 94.88 193 ALA A CA 1
ATOM 1507 C C . ALA A 1 193 ? 9.562 5.898 -20.75 1 94.88 193 ALA A C 1
ATOM 1509 O O . ALA A 1 193 ? 10.727 5.707 -21.094 1 94.88 193 ALA A O 1
ATOM 1510 N N . TYR A 1 194 ? 8.898 5.031 -20 1 96.69 194 TYR A N 1
ATOM 1511 C CA . TYR A 1 194 ? 9.5 3.766 -19.594 1 96.69 194 TYR A CA 1
ATOM 1512 C C . TYR A 1 194 ? 9.797 2.885 -20.797 1 96.69 194 TYR A C 1
ATOM 1514 O O . TYR A 1 194 ? 10.875 2.299 -20.891 1 96.69 194 TYR A O 1
ATOM 1522 N N . GLU A 1 195 ? 8.867 2.785 -21.734 1 97.12 195 GLU A N 1
ATOM 1523 C CA . GLU A 1 195 ? 9 1.905 -22.891 1 97.12 195 GLU A CA 1
ATOM 1524 C C . GLU A 1 195 ? 10.07 2.418 -23.844 1 97.12 195 GLU A C 1
ATOM 1526 O O . GLU A 1 195 ? 10.695 1.636 -24.562 1 97.12 195 GLU A O 1
ATOM 1531 N N . ALA A 1 196 ? 10.289 3.715 -23.859 1 96.94 196 ALA A N 1
ATOM 1532 C CA . ALA A 1 196 ? 11.359 4.297 -24.672 1 96.94 196 ALA A CA 1
ATOM 1533 C C . ALA A 1 196 ? 12.727 4.016 -24.062 1 96.94 196 ALA A C 1
ATOM 1535 O O . ALA A 1 196 ? 13.719 3.9 -24.781 1 96.94 196 ALA A O 1
ATOM 1536 N N . ALA A 1 197 ? 12.766 3.82 -22.75 1 96.75 197 ALA A N 1
ATOM 1537 C CA . ALA A 1 197 ? 14.039 3.738 -22.031 1 96.75 197 ALA A CA 1
ATOM 1538 C C . ALA A 1 197 ? 14.438 2.287 -21.781 1 96.75 197 ALA A C 1
ATOM 1540 O O . ALA A 1 197 ? 15.609 1.986 -21.547 1 96.75 197 ALA A O 1
ATOM 1541 N N . ILE A 1 198 ? 13.461 1.428 -21.797 1 96.75 198 ILE A N 1
ATOM 1542 C CA . ILE A 1 198 ? 13.703 0.052 -21.375 1 96.75 198 ILE A CA 1
ATOM 1543 C C . ILE A 1 198 ? 13.352 -0.905 -22.516 1 96.75 198 ILE A C 1
ATOM 1545 O O . ILE A 1 198 ? 12.258 -0.833 -23.078 1 96.75 198 ILE A O 1
ATOM 1549 N N . ASP A 1 199 ? 14.258 -1.752 -22.906 1 96.88 199 ASP A N 1
ATOM 1550 C CA . ASP A 1 199 ? 13.953 -2.932 -23.703 1 96.88 199 ASP A CA 1
ATOM 1551 C C . ASP A 1 199 ? 13.539 -4.105 -22.828 1 96.88 199 ASP A C 1
ATOM 1553 O O . ASP A 1 199 ? 14.383 -4.758 -22.203 1 96.88 199 ASP A O 1
ATOM 1557 N N . PHE A 1 200 ? 12.375 -4.441 -22.828 1 96.44 200 PHE A N 1
ATOM 1558 C CA . PHE A 1 200 ? 11.812 -5.422 -21.906 1 96.44 200 PHE A CA 1
ATOM 1559 C C . PHE A 1 200 ? 12.398 -6.805 -22.156 1 96.44 200 PHE A C 1
ATOM 1561 O O . PHE A 1 200 ? 12.352 -7.676 -21.281 1 96.44 200 PHE A O 1
ATOM 1568 N N . LYS A 1 201 ? 12.883 -7.074 -23.328 1 96.5 201 LYS A N 1
ATOM 1569 C CA . LYS A 1 201 ? 13.578 -8.328 -23.594 1 96.5 201 LYS A CA 1
ATOM 1570 C C . LYS A 1 201 ? 14.789 -8.5 -22.672 1 96.5 201 LYS A C 1
ATOM 1572 O O . LYS A 1 201 ? 15.172 -9.625 -22.344 1 96.5 201 LYS A O 1
ATOM 1577 N N . ASP A 1 202 ? 15.336 -7.367 -22.219 1 97.06 202 ASP A N 1
ATOM 1578 C CA . ASP A 1 202 ? 16.484 -7.41 -21.312 1 97.06 202 ASP A CA 1
ATOM 1579 C C . ASP A 1 202 ? 16.109 -8.031 -19.969 1 97.06 202 ASP A C 1
ATOM 1581 O O . ASP A 1 202 ? 16.953 -8.594 -19.281 1 97.06 202 ASP A O 1
ATOM 1585 N N . PHE A 1 203 ? 14.906 -7.945 -19.625 1 97.62 203 PHE A N 1
ATOM 1586 C CA . PHE A 1 203 ? 14.461 -8.453 -18.344 1 97.62 203 PHE A CA 1
ATOM 1587 C C . PHE A 1 203 ? 14.281 -9.969 -18.391 1 97.62 203 PHE A C 1
ATOM 1589 O O . PHE A 1 203 ? 13.953 -10.594 -17.375 1 97.62 203 PHE A O 1
ATOM 1596 N N . GLN A 1 204 ? 14.531 -10.57 -19.562 1 96.81 204 GLN A N 1
ATOM 1597 C CA . GLN A 1 204 ? 14.555 -12.023 -19.672 1 96.81 204 GLN A CA 1
ATOM 1598 C C . GLN A 1 204 ? 15.969 -12.562 -19.453 1 96.81 204 GLN A C 1
ATOM 1600 O O . GLN A 1 204 ? 16.172 -13.773 -19.375 1 96.81 204 GLN A O 1
ATOM 1605 N N . ASP A 1 205 ? 16.906 -11.688 -19.359 1 97.56 205 ASP A N 1
ATOM 1606 C CA . ASP A 1 205 ? 18.312 -12.031 -19.141 1 97.56 205 ASP A CA 1
ATOM 1607 C C . ASP A 1 205 ? 18.75 -11.711 -17.719 1 97.56 205 ASP A C 1
ATOM 1609 O O . ASP A 1 205 ? 18.875 -10.539 -17.359 1 97.56 205 ASP A O 1
ATOM 1613 N N . PRO A 1 206 ? 19.109 -12.711 -16.922 1 95.88 206 PRO A N 1
ATOM 1614 C CA . PRO A 1 206 ? 19.5 -12.484 -15.531 1 95.88 206 PRO A CA 1
ATOM 1615 C C . PRO A 1 206 ? 20.688 -11.547 -15.398 1 95.88 206 PRO A C 1
ATOM 1617 O O . PRO A 1 206 ? 20.797 -10.805 -14.422 1 95.88 206 PRO A O 1
ATOM 1620 N N . GLN A 1 207 ? 21.594 -11.594 -16.344 1 96.94 207 GLN A N 1
ATOM 1621 C CA . GLN A 1 207 ? 22.75 -10.703 -16.281 1 96.94 207 GLN A CA 1
ATOM 1622 C C . GLN A 1 207 ? 22.344 -9.25 -16.484 1 96.94 207 GLN A C 1
ATOM 1624 O O . GLN A 1 207 ? 22.875 -8.352 -15.82 1 96.94 207 GLN A O 1
ATOM 1629 N N . LYS A 1 208 ? 21.438 -9.031 -17.391 1 97.88 208 LYS A N 1
ATOM 1630 C CA . LYS A 1 208 ? 20.953 -7.672 -17.641 1 97.88 208 LYS A CA 1
ATOM 1631 C C . LYS A 1 208 ? 20.156 -7.145 -16.453 1 97.88 208 LYS A C 1
ATOM 1633 O O . LYS A 1 208 ? 20.25 -5.965 -16.109 1 97.88 208 LYS A O 1
ATOM 1638 N N . ILE A 1 209 ? 19.406 -8.023 -15.82 1 97.75 209 ILE A N 1
ATOM 1639 C CA . ILE A 1 209 ? 18.688 -7.641 -14.602 1 97.75 209 ILE A CA 1
ATOM 1640 C C . ILE A 1 209 ? 19.688 -7.254 -13.516 1 97.75 209 ILE A C 1
ATOM 1642 O O . ILE A 1 209 ? 19.516 -6.242 -12.828 1 97.75 209 ILE A O 1
ATOM 1646 N N . ALA A 1 210 ? 20.703 -8.047 -13.406 1 96.5 210 ALA A N 1
ATOM 1647 C CA . ALA A 1 210 ? 21.719 -7.77 -12.398 1 96.5 210 ALA A CA 1
ATOM 1648 C C . ALA A 1 210 ? 22.375 -6.406 -12.625 1 96.5 210 ALA A C 1
ATOM 1650 O O . ALA A 1 210 ? 22.578 -5.648 -11.68 1 96.5 210 ALA A O 1
ATOM 1651 N N . GLU A 1 211 ? 22.703 -6.078 -13.844 1 97.19 211 GLU A N 1
ATOM 1652 C CA . GLU A 1 211 ? 23.297 -4.785 -14.18 1 97.19 211 GLU A CA 1
ATOM 1653 C C . GLU A 1 211 ? 22.328 -3.643 -13.867 1 97.19 211 GLU A C 1
ATOM 1655 O O . GLU A 1 211 ? 22.75 -2.596 -13.367 1 97.19 211 GLU A O 1
ATOM 1660 N N . PHE A 1 212 ? 21.094 -3.879 -14.25 1 98.06 212 PHE A N 1
ATOM 1661 C CA . PHE A 1 212 ? 20.062 -2.9 -13.953 1 98.06 212 PHE A CA 1
ATOM 1662 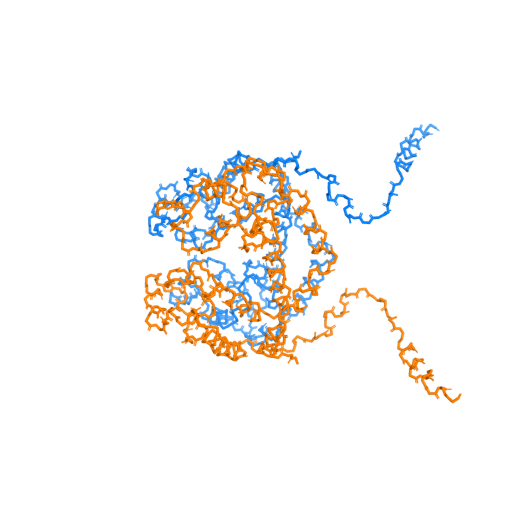C C . PHE A 1 212 ? 19.969 -2.639 -12.453 1 98.06 212 PHE A C 1
ATOM 1664 O O . PHE A 1 212 ? 19.906 -1.485 -12.023 1 98.06 212 PHE A O 1
ATOM 1671 N N . LEU A 1 213 ? 20.047 -3.66 -11.648 1 97.88 213 LEU A N 1
ATOM 1672 C CA . LEU A 1 213 ? 19.891 -3.557 -10.195 1 97.88 213 LEU A CA 1
ATOM 1673 C C . LEU A 1 213 ? 21.156 -3.023 -9.547 1 97.88 213 LEU A C 1
ATOM 1675 O O . LEU A 1 213 ? 21.094 -2.375 -8.5 1 97.88 213 LEU A O 1
ATOM 1679 N N . ASP A 1 214 ? 22.281 -3.268 -10.18 1 96.69 214 ASP A N 1
ATOM 1680 C CA . ASP A 1 214 ? 23.516 -2.621 -9.711 1 96.69 214 ASP A CA 1
ATOM 1681 C C . ASP A 1 214 ? 23.406 -1.102 -9.828 1 96.69 214 ASP A C 1
ATOM 1683 O O . ASP A 1 214 ? 23.781 -0.375 -8.906 1 96.69 214 ASP A O 1
ATOM 1687 N N . ARG A 1 215 ? 22.859 -0.695 -10.953 1 96.31 215 ARG A N 1
ATOM 1688 C CA . ARG A 1 215 ? 22.656 0.737 -11.148 1 96.31 215 ARG A CA 1
ATOM 1689 C C . ARG A 1 215 ? 21.641 1.288 -10.156 1 96.31 215 ARG A C 1
ATOM 1691 O O . ARG A 1 215 ? 21.859 2.354 -9.57 1 96.31 215 ARG A O 1
ATOM 1698 N N . PHE A 1 216 ? 20.562 0.617 -9.938 1 97.62 216 PHE A N 1
ATOM 1699 C CA . PHE A 1 216 ? 19.531 1.045 -8.992 1 97.62 216 PHE A CA 1
ATOM 1700 C C . PHE A 1 216 ? 20.125 1.226 -7.602 1 97.62 216 PHE A C 1
ATOM 1702 O O . PHE A 1 216 ? 19.953 2.275 -6.98 1 97.62 216 PHE A O 1
ATOM 1709 N N . THR A 1 217 ? 20.75 0.167 -7.109 1 95.56 217 THR A N 1
ATOM 1710 C CA . THR A 1 217 ? 21.219 0.19 -5.727 1 95.56 217 THR A CA 1
ATOM 1711 C C . THR A 1 217 ? 22.266 1.277 -5.527 1 95.56 217 THR A C 1
ATOM 1713 O O . THR A 1 217 ? 22.344 1.892 -4.461 1 95.56 217 THR A O 1
ATOM 1716 N N . ALA A 1 218 ? 23.078 1.574 -6.559 1 92.38 218 ALA A N 1
ATOM 1717 C CA . ALA A 1 218 ? 24.047 2.662 -6.504 1 92.38 218 ALA A CA 1
ATOM 1718 C C . ALA A 1 218 ? 23.359 4.016 -6.43 1 92.38 218 ALA A C 1
ATOM 1720 O O . ALA A 1 218 ? 23.703 4.855 -5.594 1 92.38 218 ALA A O 1
ATOM 1721 N N . LEU A 1 219 ? 22.359 4.191 -7.254 1 91.12 219 LEU A N 1
ATOM 1722 C CA . LEU A 1 219 ? 21.656 5.465 -7.293 1 91.12 219 LEU A CA 1
ATOM 1723 C C . LEU A 1 219 ? 20.797 5.648 -6.047 1 91.12 219 LEU A C 1
ATOM 1725 O O . LEU A 1 219 ? 20.641 6.766 -5.551 1 91.12 219 LEU A O 1
ATOM 1729 N N . TRP A 1 220 ? 20.25 4.562 -5.629 1 89.75 220 TRP A N 1
ATOM 1730 C CA . TRP A 1 220 ? 19.438 4.59 -4.414 1 89.75 220 TRP A CA 1
ATOM 1731 C C . TRP A 1 220 ? 20.234 5.113 -3.232 1 89.75 220 TRP A C 1
ATOM 1733 O O . TRP A 1 220 ? 19.734 5.898 -2.428 1 89.75 220 TRP A O 1
ATOM 1743 N N . GLU A 1 221 ? 21.422 4.684 -3.176 1 84.69 221 GLU A N 1
ATOM 1744 C CA . GLU A 1 221 ? 22.297 5.066 -2.072 1 84.69 221 GLU A CA 1
ATOM 1745 C C . GLU A 1 221 ? 22.562 6.566 -2.08 1 84.69 221 GLU A C 1
ATOM 1747 O O . GLU A 1 221 ? 22.734 7.18 -1.023 1 84.69 221 GLU A O 1
ATOM 1752 N N . ILE A 1 222 ? 22.625 7.125 -3.211 1 79.44 222 ILE A N 1
ATOM 1753 C CA . ILE A 1 222 ? 22.891 8.555 -3.328 1 79.44 222 ILE A CA 1
ATOM 1754 C C . ILE A 1 222 ? 21.734 9.344 -2.709 1 79.44 222 ILE A C 1
ATOM 1756 O O . ILE A 1 222 ? 21.953 10.32 -1.992 1 79.44 222 ILE A O 1
ATOM 1760 N N . ASP A 1 223 ? 20.594 8.891 -3.008 1 74.25 223 ASP A N 1
ATOM 1761 C CA . ASP A 1 223 ? 19.406 9.633 -2.59 1 74.25 223 ASP A CA 1
ATOM 1762 C C . ASP A 1 223 ? 18.953 9.211 -1.191 1 74.25 223 ASP A C 1
ATOM 1764 O O . ASP A 1 223 ? 18.234 9.953 -0.515 1 74.25 223 ASP A O 1
ATOM 1768 N N . ASN A 1 224 ? 19.25 8.086 -0.891 1 71.5 224 ASN A N 1
ATOM 1769 C CA . ASN A 1 224 ? 18.766 7.523 0.37 1 71.5 224 ASN A CA 1
ATOM 1770 C C . ASN A 1 224 ? 19.922 7.043 1.241 1 71.5 224 ASN A C 1
ATOM 1772 O O . ASN A 1 224 ? 19.828 6.004 1.9 1 71.5 224 ASN A O 1
ATOM 1776 N N . SER A 1 225 ? 20.938 7.938 1.125 1 59.94 225 SER A N 1
ATOM 1777 C CA . SER A 1 225 ? 22.109 7.484 1.867 1 59.94 225 SER A CA 1
ATOM 1778 C C . SER A 1 225 ? 21.703 6.844 3.191 1 59.94 225 SER A C 1
ATOM 1780 O O . SER A 1 225 ? 20.828 7.348 3.889 1 59.94 225 SER A O 1
ATOM 1782 N N . SER A 1 226 ? 21.797 5.582 3.268 1 52.66 226 SER A N 1
ATOM 1783 C CA . SER A 1 226 ? 21.672 4.859 4.531 1 52.66 226 SER A CA 1
ATOM 1784 C C . SER A 1 226 ? 22.312 5.645 5.676 1 52.66 226 SER A C 1
ATOM 1786 O O . SER A 1 226 ? 23.531 5.758 5.75 1 52.66 226 SER A O 1
ATOM 1788 N N . ASP A 1 227 ? 22.047 6.84 5.703 1 45.88 227 ASP A N 1
ATOM 1789 C CA . ASP A 1 227 ? 22.688 7.336 6.918 1 45.88 227 ASP A CA 1
ATOM 1790 C C . ASP A 1 227 ? 22.594 6.309 8.039 1 45.88 227 ASP A C 1
ATOM 1792 O O . ASP A 1 227 ? 21.75 5.414 8.008 1 45.88 227 ASP A O 1
ATOM 1796 N N . GLY A 1 228 ? 23.5 6.531 9.18 1 38.56 228 GLY A N 1
ATOM 1797 C CA . GLY A 1 228 ? 23.828 5.73 10.344 1 38.56 228 GLY A CA 1
ATOM 1798 C C . GLY A 1 228 ? 22.609 5.223 11.094 1 38.56 228 GLY A C 1
ATOM 1799 O O . GLY A 1 228 ? 21.922 5.992 11.766 1 38.56 228 GLY A O 1
ATOM 1800 N N . TYR A 1 229 ? 21.672 4.691 10.562 1 35.94 229 TYR A N 1
ATOM 1801 C CA . TYR A 1 229 ? 20.984 3.957 11.617 1 35.94 229 TYR A CA 1
ATOM 1802 C C . TYR A 1 229 ? 21.969 3.502 12.695 1 35.94 229 TYR A C 1
ATOM 1804 O O . TYR A 1 229 ? 22.906 2.76 12.414 1 35.94 229 TYR A O 1
ATOM 1812 N N . ASP A 1 230 ? 22.109 4.309 13.641 1 32.72 230 ASP A N 1
ATOM 1813 C CA . ASP A 1 230 ? 22.812 3.805 14.812 1 32.72 230 ASP A CA 1
ATOM 1814 C C . ASP A 1 230 ? 22.328 2.412 15.195 1 32.72 230 ASP A C 1
ATOM 1816 O O . ASP A 1 230 ? 21.172 2.244 15.586 1 32.72 230 ASP A O 1
ATOM 1820 N N . PRO A 1 231 ? 22.828 1.334 14.727 1 31.5 231 PRO A N 1
ATOM 1821 C CA . PRO A 1 231 ? 22.578 -0.015 15.234 1 31.5 231 PRO A CA 1
ATOM 1822 C C . PRO A 1 231 ? 22.266 -0.032 16.734 1 31.5 231 PRO A C 1
ATOM 1824 O O . PRO A 1 231 ? 21.875 -1.066 17.266 1 31.5 231 PRO A O 1
ATOM 1827 N N . LEU A 1 232 ? 22.812 0.877 17.5 1 28.52 232 LEU A N 1
ATOM 1828 C CA . LEU A 1 232 ? 22.672 0.866 18.953 1 28.52 232 LEU A CA 1
ATOM 1829 C C . LEU A 1 232 ? 21.25 1.213 19.375 1 28.52 232 LEU A C 1
ATOM 1831 O O . LEU A 1 232 ? 20.875 1.025 20.531 1 28.52 232 LEU A O 1
ATOM 1835 N N . ALA A 1 233 ? 20.516 1.982 18.547 1 30.41 233 ALA A N 1
ATOM 1836 C CA . ALA A 1 233 ? 19.203 2.342 19.078 1 30.41 233 ALA A CA 1
ATOM 1837 C C . ALA A 1 233 ? 18.234 1.164 19 1 30.41 233 ALA A C 1
ATOM 1839 O O . ALA A 1 233 ? 17.25 1.116 19.734 1 30.41 233 ALA A O 1
ATOM 1840 N N . VAL A 1 234 ? 18.297 0.282 18.078 1 29.44 234 VAL A N 1
ATOM 1841 C CA . VAL A 1 234 ? 17.422 -0.89 18.109 1 29.44 234 VAL A CA 1
ATOM 1842 C C . VAL A 1 234 ? 17.812 -1.78 19.297 1 29.44 234 VAL A C 1
ATOM 1844 O O . VAL A 1 234 ? 16.969 -2.494 19.844 1 29.44 234 VAL A O 1
ATOM 1847 N N . PHE A 1 235 ? 19.172 -1.887 19.609 1 30.81 235 PHE A N 1
ATOM 1848 C CA . PHE A 1 235 ? 19.531 -2.729 20.75 1 30.81 235 PHE A CA 1
ATOM 1849 C C . PHE A 1 235 ? 18.922 -2.178 22.031 1 30.81 235 PHE A C 1
ATOM 1851 O O . PHE A 1 235 ? 18.969 -2.83 23.078 1 30.81 235 PHE A O 1
ATOM 1858 N N . GLY A 1 236 ? 18.641 -0.858 22.047 1 28.53 236 GLY A N 1
ATOM 1859 C CA . GLY A 1 236 ? 18.188 -0.401 23.359 1 28.53 236 GLY A CA 1
ATOM 1860 C C . GLY A 1 236 ? 16.797 -0.916 23.719 1 28.53 236 GLY A C 1
ATOM 1861 O O . GLY A 1 236 ? 16.375 -0.815 24.875 1 28.53 236 GLY A O 1
ATOM 1862 N N . ALA A 1 237 ? 15.836 -0.911 22.781 1 27.14 237 ALA A N 1
ATOM 1863 C CA . ALA A 1 237 ? 14.586 -1.266 23.438 1 27.14 237 ALA A CA 1
ATOM 1864 C C . ALA A 1 237 ? 14.5 -2.77 23.688 1 27.14 237 ALA A C 1
ATOM 1866 O O . ALA A 1 237 ? 13.438 -3.287 24.031 1 27.14 237 ALA A O 1
ATOM 1867 N N . SER A 1 238 ? 15.391 -3.689 23.078 1 26.31 238 SER A N 1
ATOM 1868 C CA . SER A 1 238 ? 15.297 -5.027 23.656 1 26.31 238 SER A CA 1
ATOM 1869 C C . SER A 1 238 ? 15.625 -5.012 25.141 1 26.31 238 SER A C 1
ATOM 1871 O O . SER A 1 238 ? 16.469 -4.234 25.594 1 26.31 238 SER A O 1
ATOM 1873 N N . SER A 1 239 ? 14.719 -5.465 26.016 1 26.3 239 SER A N 1
ATOM 1874 C CA . SER A 1 239 ? 14.945 -5.801 27.422 1 26.3 239 SER A CA 1
ATOM 1875 C C . SER A 1 239 ? 16.375 -6.262 27.656 1 26.3 239 SER A C 1
ATOM 1877 O O . SER A 1 239 ? 17.078 -6.613 26.703 1 26.3 239 SER A O 1
ATOM 1879 N N . GLY A 1 240 ? 16.766 -6.531 29 1 28.06 240 GLY A N 1
ATOM 1880 C CA . GLY A 1 240 ? 17.766 -6.762 30.016 1 28.06 240 GLY A CA 1
ATOM 1881 C C . GLY A 1 240 ? 18.672 -7.934 29.703 1 28.06 240 GLY A C 1
ATOM 1882 O O . GLY A 1 240 ? 19.516 -8.312 30.531 1 28.06 240 GLY A O 1
ATOM 1883 N N . TYR A 1 241 ? 18.438 -9.039 28.922 1 27.62 241 TYR A N 1
ATOM 1884 C CA . TYR A 1 241 ? 19.5 -9.961 29.328 1 27.62 241 TYR A CA 1
ATOM 1885 C C . TYR A 1 241 ? 20.859 -9.453 28.891 1 27.62 241 TYR A C 1
ATOM 1887 O O . TYR A 1 241 ? 21.156 -9.406 27.703 1 27.62 241 TYR A O 1
ATOM 1895 N N . GLY A 1 242 ? 21.344 -8.297 29.531 1 30.38 242 GLY A N 1
ATOM 1896 C CA . GLY A 1 242 ? 22.703 -7.785 29.594 1 30.38 242 GLY A CA 1
ATOM 1897 C C . GLY A 1 242 ? 23.75 -8.875 29.562 1 30.38 242 GLY A C 1
ATOM 1898 O O . GLY A 1 242 ? 23.891 -9.633 30.531 1 30.38 242 GLY A O 1
ATOM 1899 N N . ILE A 1 243 ? 23.859 -9.648 28.516 1 29.7 243 ILE A N 1
ATOM 1900 C CA . ILE A 1 243 ? 25.078 -10.461 28.672 1 29.7 243 ILE A CA 1
ATOM 1901 C C . ILE A 1 243 ? 26.25 -9.555 29.016 1 29.7 243 ILE A C 1
ATOM 1903 O O . ILE A 1 243 ? 26.469 -8.523 28.375 1 29.7 243 ILE A O 1
ATOM 1907 N N . SER A 1 244 ? 26.672 -9.523 30.297 1 30.91 244 SER A N 1
ATOM 1908 C CA . SER A 1 244 ? 27.75 -8.797 30.969 1 30.91 244 SER A CA 1
ATOM 1909 C C . SER A 1 244 ? 28.984 -8.695 30.078 1 30.91 244 SER A C 1
ATOM 1911 O O . SER A 1 244 ? 29.297 -9.625 29.344 1 30.91 244 SER A O 1
ATOM 1913 N N . PRO A 1 245 ? 29.359 -7.484 29.781 1 34.16 245 PRO A N 1
ATOM 1914 C CA . PRO A 1 245 ? 30.672 -7.309 29.156 1 34.16 245 PRO A CA 1
ATOM 1915 C C . PRO A 1 245 ? 31.703 -8.328 29.641 1 34.16 245 PRO A C 1
ATOM 1917 O O . PRO A 1 245 ? 32.625 -8.664 28.906 1 34.16 245 PRO A O 1
ATOM 1920 N N . ASP A 1 246 ? 31.359 -8.789 30.891 1 33.44 246 ASP A N 1
ATOM 1921 C CA . ASP A 1 246 ? 32.312 -9.664 31.562 1 33.44 246 ASP A CA 1
ATOM 1922 C C . ASP A 1 246 ? 32.406 -11.023 30.875 1 33.44 246 ASP A C 1
ATOM 1924 O O . ASP A 1 246 ? 33.438 -11.703 30.938 1 33.44 246 ASP A O 1
ATOM 1928 N N . LEU A 1 247 ? 31.219 -11.406 30.25 1 35 247 LEU A N 1
ATOM 1929 C CA . LEU A 1 247 ? 31.297 -12.773 29.75 1 35 247 LEU A CA 1
ATOM 1930 C C . LEU A 1 247 ? 32.094 -12.82 28.453 1 35 247 LEU A C 1
ATOM 1932 O O . LEU A 1 247 ? 32.875 -13.766 28.219 1 35 247 LEU A O 1
ATOM 1936 N N . LEU A 1 248 ? 32.062 -11.719 27.672 1 36.44 248 LEU A N 1
ATOM 1937 C CA . LEU A 1 248 ? 32.875 -11.703 26.469 1 36.44 248 LEU A CA 1
ATOM 1938 C C . LEU A 1 248 ? 34.375 -11.641 26.797 1 36.44 248 LEU A C 1
ATOM 1940 O O . LEU A 1 248 ? 35.188 -12.305 26.156 1 36.44 248 LEU A O 1
ATOM 1944 N N . LEU A 1 249 ? 34.656 -10.852 27.859 1 38.22 249 LEU A N 1
ATOM 1945 C CA . LEU A 1 249 ? 36.031 -10.805 28.312 1 38.22 249 LEU A CA 1
ATOM 1946 C C . LEU A 1 249 ? 36.469 -12.172 28.828 1 38.22 249 LEU A C 1
ATOM 1948 O O . LEU A 1 249 ? 37.625 -12.578 28.609 1 38.22 249 LEU A O 1
ATOM 1952 N N . THR A 1 250 ? 35.5 -12.859 29.484 1 40.22 250 THR A N 1
ATOM 1953 C CA . THR A 1 250 ? 35.875 -14.148 30.062 1 40.22 250 THR A CA 1
ATOM 1954 C C . THR A 1 250 ? 36.125 -15.172 28.953 1 40.22 250 THR A C 1
ATOM 1956 O O . THR A 1 250 ? 37.062 -15.984 29.047 1 40.22 250 THR A O 1
ATOM 1959 N N . ILE A 1 251 ? 35.344 -15.023 27.875 1 37.97 251 ILE A N 1
ATOM 1960 C CA . ILE A 1 251 ? 35.562 -16.031 26.844 1 37.97 251 ILE A CA 1
ATOM 1961 C C . ILE A 1 251 ? 36.906 -15.758 26.125 1 37.97 251 ILE A C 1
ATOM 1963 O O . ILE A 1 251 ? 37.656 -16.688 25.828 1 37.97 251 ILE A O 1
ATOM 1967 N N . ASN A 1 252 ? 37.156 -14.461 26 1 41.47 252 ASN A N 1
ATOM 1968 C CA . ASN A 1 252 ? 38.469 -14.156 25.438 1 41.47 252 ASN A CA 1
ATOM 1969 C C . ASN A 1 252 ? 39.594 -14.719 26.312 1 41.47 252 ASN A C 1
ATOM 1971 O O . ASN A 1 252 ? 40.625 -15.18 25.781 1 41.47 252 ASN A O 1
ATOM 1975 N N . ASN A 1 253 ? 39.344 -14.609 27.625 1 42.69 253 ASN A N 1
ATOM 1976 C CA . ASN A 1 253 ? 40.375 -15.086 28.531 1 42.69 253 ASN A CA 1
ATOM 1977 C C . ASN A 1 253 ? 40.5 -16.609 28.516 1 42.69 253 ASN A C 1
ATOM 1979 O O . ASN A 1 253 ? 41.531 -17.156 28.875 1 42.69 253 ASN A O 1
ATOM 1983 N N . LEU A 1 254 ? 39.344 -17.25 28.328 1 37.59 254 LEU A N 1
ATOM 1984 C CA . LEU A 1 254 ? 39.469 -18.703 28.375 1 37.59 254 LEU A CA 1
ATOM 1985 C C . LEU A 1 254 ? 40.25 -19.219 27.172 1 37.59 254 LEU A C 1
ATOM 1987 O O . LEU A 1 254 ? 40.875 -20.297 27.25 1 37.59 254 LEU A O 1
ATOM 1991 N N . LYS A 1 255 ? 40.156 -18.562 26.078 1 36.88 255 LYS A N 1
ATOM 1992 C CA . LYS A 1 255 ? 40.875 -19.125 24.953 1 36.88 255 LYS A CA 1
ATOM 1993 C C . LYS A 1 255 ? 42.406 -19.016 25.172 1 36.88 255 LYS A C 1
ATOM 1995 O O . LYS A 1 255 ? 43.188 -19.672 24.484 1 36.88 255 LYS A O 1
ATOM 2000 N N . LEU A 1 256 ? 42.688 -18 25.953 1 38.88 256 LEU A N 1
ATOM 2001 C CA . LEU A 1 256 ? 44.156 -17.906 26.047 1 38.88 256 LEU A CA 1
ATOM 2002 C C . LEU A 1 256 ? 44.719 -19.062 26.875 1 38.88 256 LEU A C 1
ATOM 2004 O O . LEU A 1 256 ? 45.906 -19.312 26.875 1 38.88 256 LEU A O 1
ATOM 2008 N N . GLY A 1 257 ? 43.844 -19.641 27.781 1 35.28 257 GLY A N 1
ATOM 2009 C CA . GLY A 1 257 ? 44.531 -20.578 28.625 1 35.28 257 GLY A CA 1
ATOM 2010 C C . GLY A 1 257 ? 44.812 -21.922 27.969 1 35.28 257 GLY A C 1
ATOM 2011 O O . GLY A 1 257 ? 45.281 -22.844 28.609 1 35.28 257 GLY A O 1
ATOM 2012 N N . GLY A 1 258 ? 44.156 -22.203 26.781 1 28.16 258 GLY A N 1
ATOM 2013 C CA . GLY A 1 258 ? 44.5 -23.562 26.391 1 28.16 258 GLY A CA 1
ATOM 2014 C C . GLY A 1 258 ? 46 -23.75 26.141 1 28.16 258 GLY A C 1
ATOM 2015 O O . GLY A 1 258 ? 46.406 -24.828 25.703 1 28.16 258 GLY A O 1
ATOM 2016 N N . ARG A 1 259 ? 46.938 -23.062 26.922 1 22.67 259 ARG A N 1
ATOM 2017 C CA . ARG A 1 259 ? 48.094 -23.922 27.016 1 22.67 259 ARG A CA 1
ATOM 2018 C C . ARG A 1 259 ? 47.875 -25.016 28.062 1 22.67 259 ARG A C 1
ATOM 2020 O O . ARG A 1 259 ? 47.219 -24.797 29.078 1 22.67 259 ARG A O 1
ATOM 2027 N N . MET B 1 1 ? -19.359 -12.656 16.469 1 54.97 1 MET B N 1
ATOM 2028 C CA . MET B 1 1 ? -18.359 -11.672 16.078 1 54.97 1 MET B CA 1
ATOM 2029 C C . MET B 1 1 ? -19.016 -10.336 15.742 1 54.97 1 MET B C 1
ATOM 2031 O O . MET B 1 1 ? -20.188 -10.289 15.359 1 54.97 1 MET B O 1
ATOM 2035 N N . THR B 1 2 ? -18.391 -9.273 16.281 1 78.94 2 THR B N 1
ATOM 2036 C CA . THR B 1 2 ? -18.984 -7.953 16.094 1 78.94 2 THR B CA 1
ATOM 2037 C C . THR B 1 2 ? -18.906 -7.52 14.641 1 78.94 2 THR B C 1
ATOM 2039 O O . THR B 1 2 ? -17.922 -7.781 13.961 1 78.94 2 THR B O 1
ATOM 2042 N N . THR B 1 3 ? -20.062 -7.258 14.086 1 87.12 3 THR B N 1
ATOM 2043 C CA . THR B 1 3 ? -20.141 -6.812 12.703 1 87.12 3 THR B CA 1
ATOM 2044 C C . THR B 1 3 ? -19.266 -5.59 12.469 1 87.12 3 THR B C 1
ATOM 2046 O O . THR B 1 3 ? -18.844 -4.926 13.422 1 87.12 3 THR B O 1
ATOM 2049 N N . THR B 1 4 ? -18.891 -5.375 11.195 1 91.56 4 THR B N 1
ATOM 2050 C CA . THR B 1 4 ? -18.141 -4.184 10.828 1 91.56 4 THR B CA 1
ATOM 2051 C C . THR B 1 4 ? -18.844 -2.924 11.32 1 91.56 4 THR B C 1
ATOM 2053 O O . THR B 1 4 ? -18.219 -2.051 11.922 1 91.56 4 THR B O 1
ATOM 2056 N N . TYR B 1 5 ? -20.141 -2.91 11.148 1 92.62 5 TYR B N 1
ATOM 2057 C CA . TYR B 1 5 ? -20.938 -1.764 11.57 1 92.62 5 TYR B CA 1
ATOM 2058 C C . TYR B 1 5 ? -20.844 -1.553 13.07 1 92.62 5 TYR B C 1
ATOM 2060 O O . TYR B 1 5 ? -20.562 -0.441 13.539 1 92.62 5 TYR B O 1
ATOM 2068 N N . THR B 1 6 ? -21.031 -2.58 13.812 1 92.44 6 THR B N 1
ATOM 2069 C CA . THR B 1 6 ? -21.031 -2.477 15.273 1 92.44 6 THR B CA 1
ATOM 2070 C C . THR B 1 6 ? -19.656 -2.082 15.789 1 92.44 6 THR B C 1
ATOM 2072 O O . THR B 1 6 ? -19.531 -1.23 16.672 1 92.44 6 THR B O 1
ATOM 2075 N N . SER B 1 7 ? -18.672 -2.703 15.227 1 92.56 7 SER B N 1
ATOM 2076 C CA . SER B 1 7 ? -17.312 -2.385 15.641 1 92.56 7 SER B CA 1
ATOM 2077 C C . SER B 1 7 ? -16.969 -0.937 15.32 1 92.56 7 SER B C 1
ATOM 2079 O O . SER B 1 7 ? -16.359 -0.242 16.141 1 92.56 7 SER B O 1
ATOM 2081 N N . TYR B 1 8 ? -17.312 -0.518 14.148 1 95.38 8 TYR B N 1
ATOM 2082 C CA . TYR B 1 8 ? -17.094 0.862 13.734 1 95.38 8 TYR B CA 1
ATOM 2083 C C . TYR B 1 8 ? -17.812 1.834 14.656 1 95.38 8 TYR B C 1
ATOM 2085 O O . TYR B 1 8 ? -17.234 2.826 15.102 1 95.38 8 TYR B O 1
ATOM 2093 N N . ARG B 1 9 ? -18.984 1.551 14.984 1 94.44 9 ARG B N 1
ATOM 2094 C CA . ARG B 1 9 ? -19.797 2.42 15.828 1 94.44 9 ARG B CA 1
ATOM 2095 C C . ARG B 1 9 ? -19.25 2.469 17.25 1 94.44 9 ARG B C 1
ATOM 2097 O O . ARG B 1 9 ? -19.312 3.51 17.906 1 94.44 9 ARG B O 1
ATOM 2104 N N . LEU B 1 10 ? -18.781 1.328 17.703 1 94.19 10 LEU B N 1
ATOM 2105 C CA . LEU B 1 10 ? -18.219 1.283 19.047 1 94.19 10 LEU B CA 1
ATOM 2106 C C . LEU B 1 10 ? -17.016 2.209 19.156 1 94.19 10 LEU B C 1
ATOM 2108 O O . LEU B 1 10 ? -16.844 2.904 20.172 1 94.19 10 LEU B O 1
ATOM 2112 N N . ILE B 1 11 ? -16.234 2.209 18.172 1 95.62 11 ILE B N 1
ATOM 2113 C CA . ILE B 1 11 ? -15.031 3.037 18.188 1 95.62 11 ILE B CA 1
ATOM 2114 C C . ILE B 1 11 ? -15.414 4.512 18.062 1 95.62 11 ILE B C 1
ATOM 2116 O O . ILE B 1 11 ? -14.898 5.355 18.797 1 95.62 11 ILE B O 1
ATOM 2120 N N . THR B 1 12 ? -16.359 4.793 17.25 1 95.38 12 THR B N 1
ATOM 2121 C CA . THR B 1 12 ? -16.656 6.184 16.922 1 95.38 12 THR B CA 1
ATOM 2122 C C . THR B 1 12 ? -17.641 6.777 17.922 1 95.38 12 THR B C 1
ATOM 2124 O O . THR B 1 12 ? -17.812 7.996 17.984 1 95.38 12 THR B O 1
ATOM 2127 N N . ALA B 1 13 ? -18.359 5.891 18.625 1 93.44 13 ALA B N 1
ATOM 2128 C CA . ALA B 1 13 ? -19.266 6.383 19.656 1 93.44 13 ALA B CA 1
ATOM 2129 C C . ALA B 1 13 ? -18.531 7.289 20.641 1 93.44 13 ALA B C 1
ATOM 2131 O O . ALA B 1 13 ? -19.078 8.289 21.109 1 93.44 13 ALA B O 1
ATOM 2132 N N . ASP B 1 14 ? -17.312 6.941 20.969 1 95.5 14 ASP B N 1
ATOM 2133 C CA . ASP B 1 14 ? -16.422 7.793 21.75 1 95.5 14 ASP B CA 1
ATOM 2134 C C . ASP B 1 14 ? -14.992 7.734 21.203 1 95.5 14 ASP B C 1
ATOM 2136 O O . ASP B 1 14 ? -14.109 7.145 21.828 1 95.5 14 ASP B O 1
ATOM 2140 N N . LEU B 1 15 ? -14.828 8.383 20.203 1 95 15 LEU B N 1
ATOM 2141 C CA . LEU B 1 15 ? -13.547 8.375 19.5 1 95 15 LEU B CA 1
ATOM 2142 C C . LEU B 1 15 ? -12.438 8.914 20.391 1 95 15 LEU B C 1
ATOM 2144 O O . LEU B 1 15 ? -11.305 8.422 20.359 1 95 15 LEU B O 1
ATOM 2148 N N . THR B 1 16 ? -12.805 9.922 21.156 1 96.06 16 THR B N 1
ATOM 2149 C CA . THR B 1 16 ? -11.828 10.523 22.062 1 96.06 16 THR B CA 1
ATOM 2150 C C . THR B 1 16 ? -11.281 9.484 23.031 1 96.06 16 THR B C 1
ATOM 2152 O O . THR B 1 16 ? -10.07 9.391 23.234 1 96.06 16 THR B O 1
ATOM 2155 N N . LYS B 1 17 ? -12.156 8.711 23.578 1 96.75 17 LYS B N 1
ATOM 2156 C CA . LYS B 1 17 ? -11.742 7.664 24.516 1 96.75 17 LYS B CA 1
ATOM 2157 C C . LYS B 1 17 ? -10.93 6.586 23.797 1 96.75 17 LYS B C 1
ATOM 2159 O O . LYS B 1 17 ? -9.953 6.074 24.359 1 96.75 17 LYS B O 1
ATOM 2164 N N . SER B 1 18 ? -11.383 6.211 22.656 1 97.19 18 SER B N 1
ATOM 2165 C CA . SER B 1 18 ? -10.641 5.227 21.875 1 97.19 18 SER B CA 1
ATOM 2166 C C . SER B 1 18 ? -9.227 5.707 21.578 1 97.19 18 SER B C 1
ATOM 2168 O O . SER B 1 18 ? -8.266 4.934 21.688 1 97.19 18 SER B O 1
ATOM 2170 N N . LEU B 1 19 ? -9.055 6.926 21.266 1 97.75 19 LEU B N 1
ATOM 2171 C CA . LEU B 1 19 ? -7.75 7.504 20.969 1 97.75 19 LEU B CA 1
ATOM 2172 C C . LEU B 1 19 ? -6.887 7.562 22.234 1 97.75 19 LEU B C 1
ATOM 2174 O O . LEU B 1 19 ? -5.676 7.34 22.172 1 97.75 19 LEU B O 1
ATOM 2178 N N . GLU B 1 20 ? -7.492 7.891 23.328 1 97.56 20 GLU B N 1
ATOM 2179 C CA . GLU B 1 20 ? -6.77 7.926 24.594 1 97.56 20 GLU B CA 1
ATOM 2180 C C . GLU B 1 20 ? -6.199 6.555 24.938 1 97.56 20 GLU B C 1
ATOM 2182 O O . GLU B 1 20 ? -5.066 6.449 25.422 1 97.56 20 GLU B O 1
ATOM 2187 N N . ARG B 1 21 ? -6.992 5.539 24.703 1 97.25 21 ARG B N 1
ATOM 2188 C CA . ARG B 1 21 ? -6.535 4.176 24.953 1 97.25 21 ARG B CA 1
ATOM 2189 C C . ARG B 1 21 ? -5.328 3.834 24.078 1 97.25 21 ARG B C 1
ATOM 2191 O O . ARG B 1 21 ? -4.375 3.213 24.547 1 97.25 21 ARG B O 1
ATOM 2198 N N . VAL B 1 22 ? -5.383 4.254 22.875 1 97.56 22 VAL B N 1
ATOM 2199 C CA . VAL B 1 22 ? -4.285 3.975 21.953 1 97.56 22 VAL B CA 1
ATOM 2200 C C . VAL B 1 22 ? -3.051 4.777 22.359 1 97.56 22 VAL B C 1
ATOM 2202 O O . VAL B 1 22 ? -1.936 4.25 22.359 1 97.56 22 VAL B O 1
ATOM 2205 N N . SER B 1 23 ? -3.234 6.004 22.703 1 97.62 23 SER B N 1
ATOM 2206 C CA . SER B 1 23 ? -2.123 6.875 23.062 1 97.62 23 SER B CA 1
ATOM 2207 C C . SER B 1 23 ? -1.412 6.375 24.312 1 97.62 23 SER B C 1
ATOM 2209 O O . SER B 1 23 ? -0.218 6.621 24.5 1 97.62 23 SER B O 1
ATOM 2211 N N . ALA B 1 24 ? -2.115 5.629 25.094 1 97.38 24 ALA B N 1
ATOM 2212 C CA . ALA B 1 24 ? -1.578 5.168 26.359 1 97.38 24 ALA B CA 1
ATOM 2213 C C . ALA B 1 24 ? -0.769 3.889 26.188 1 97.38 24 ALA B C 1
ATOM 2215 O O . ALA B 1 24 ? -0.033 3.484 27.094 1 97.38 24 ALA B O 1
ATOM 2216 N N . GLN B 1 25 ? -0.906 3.289 25.109 1 97.56 25 GLN B N 1
ATOM 2217 C CA . GLN B 1 25 ? -0.111 2.088 24.875 1 97.56 25 GLN B CA 1
ATOM 2218 C C . GLN B 1 25 ? 1.382 2.398 24.922 1 97.56 25 GLN B C 1
ATOM 2220 O O . GLN B 1 25 ? 1.832 3.406 24.375 1 97.56 25 GLN B O 1
ATOM 2225 N N . PRO B 1 26 ? 2.15 1.52 25.453 1 97.12 26 PRO B N 1
ATOM 2226 C CA . PRO B 1 26 ? 3.561 1.819 25.719 1 97.12 26 PRO B CA 1
ATOM 2227 C C . PRO B 1 26 ? 4.344 2.133 24.438 1 97.12 26 PRO B C 1
ATOM 2229 O O . PRO B 1 26 ? 5.156 3.061 24.422 1 97.12 26 PRO B O 1
ATOM 2232 N N . ASP B 1 27 ? 4.156 1.366 23.469 1 95.5 27 ASP B N 1
ATOM 2233 C CA . ASP B 1 27 ? 4.895 1.603 22.234 1 95.5 27 ASP B CA 1
ATOM 2234 C C . ASP B 1 27 ? 4.5 2.938 21.609 1 95.5 27 ASP B C 1
ATOM 2236 O O . ASP B 1 27 ? 5.359 3.684 21.141 1 95.5 27 ASP B O 1
ATOM 2240 N N . VAL B 1 28 ? 3.209 3.271 21.609 1 97.5 28 VAL B N 1
ATOM 2241 C CA . VAL B 1 28 ? 2.721 4.527 21.047 1 97.5 28 VAL B CA 1
ATOM 2242 C C . VAL B 1 28 ? 3.221 5.699 21.891 1 97.5 28 VAL B C 1
ATOM 2244 O O . VAL B 1 28 ? 3.697 6.699 21.344 1 97.5 28 VAL B O 1
ATOM 2247 N N . ALA B 1 29 ? 3.107 5.559 23.156 1 98.19 29 ALA B N 1
ATOM 2248 C CA . ALA B 1 29 ? 3.543 6.602 24.078 1 98.19 29 ALA B CA 1
ATOM 2249 C C . ALA B 1 29 ? 5.031 6.895 23.906 1 98.19 29 ALA B C 1
ATOM 2251 O O . ALA B 1 29 ? 5.445 8.055 23.891 1 98.19 29 ALA B O 1
ATOM 2252 N N . ARG B 1 30 ? 5.797 5.879 23.766 1 98 30 ARG B N 1
ATOM 2253 C CA . ARG B 1 30 ? 7.246 6.02 23.656 1 98 30 ARG B CA 1
ATOM 2254 C C . ARG B 1 30 ? 7.617 6.75 22.359 1 98 30 ARG B C 1
ATOM 2256 O O . ARG B 1 30 ? 8.438 7.672 22.375 1 98 30 ARG B O 1
ATOM 2263 N N . GLU B 1 31 ? 7.023 6.309 21.281 1 98 31 GLU B N 1
ATOM 2264 C CA . GLU B 1 31 ? 7.316 6.949 20 1 98 31 GLU B CA 1
ATOM 2265 C C . GLU B 1 31 ? 6.848 8.398 19.984 1 98 31 GLU B C 1
ATOM 2267 O O . GLU B 1 31 ? 7.523 9.273 19.438 1 98 31 GLU B O 1
ATOM 2272 N N . THR B 1 32 ? 5.746 8.617 20.625 1 98.75 32 THR B N 1
ATOM 2273 C CA . THR B 1 32 ? 5.203 9.969 20.656 1 98.75 32 THR B CA 1
ATOM 2274 C C . THR B 1 32 ? 6.066 10.875 21.531 1 98.75 32 THR B C 1
ATOM 2276 O O . THR B 1 32 ? 6.316 12.031 21.172 1 98.75 32 THR B O 1
ATOM 2279 N N . GLU B 1 33 ? 6.488 10.344 22.609 1 98.62 33 GLU B N 1
ATOM 2280 C CA . GLU B 1 33 ? 7.379 11.109 23.469 1 98.62 33 GLU B CA 1
ATOM 2281 C C . GLU B 1 33 ? 8.672 11.484 22.75 1 98.62 33 GLU B C 1
ATOM 2283 O O . GLU B 1 33 ? 9.141 12.617 22.844 1 98.62 33 GLU B O 1
ATOM 2288 N N . TYR B 1 34 ? 9.18 10.531 22.031 1 98.56 34 TYR B N 1
ATOM 2289 C CA . TYR B 1 34 ? 10.391 10.828 21.281 1 98.56 34 TYR B CA 1
ATOM 2290 C C . TYR B 1 34 ? 10.156 11.953 20.281 1 98.56 34 TYR B C 1
ATOM 2292 O O . TYR B 1 34 ? 10.914 12.922 20.234 1 98.56 34 TYR B O 1
ATOM 2300 N N . TYR B 1 35 ? 9.133 11.836 19.547 1 98.75 35 TYR B N 1
ATOM 2301 C CA . TYR B 1 35 ? 8.82 12.836 18.531 1 98.75 35 TYR B CA 1
ATOM 2302 C C . TYR B 1 35 ? 8.664 14.211 19.172 1 98.75 35 TYR B C 1
ATOM 2304 O O . TYR B 1 35 ? 9.273 15.18 18.703 1 98.75 35 TYR B O 1
ATOM 2312 N N . LEU B 1 36 ? 7.887 14.266 20.172 1 98.75 36 LEU B N 1
ATOM 2313 C CA . LEU B 1 36 ? 7.57 15.547 20.781 1 98.75 36 LEU B CA 1
ATOM 2314 C C . LEU B 1 36 ? 8.797 16.156 21.453 1 98.75 36 LEU B C 1
ATOM 2316 O O . LEU B 1 36 ? 8.953 17.375 21.5 1 98.75 36 LEU B O 1
ATOM 2320 N N . SER B 1 37 ? 9.703 15.328 21.906 1 98.44 37 SER B N 1
ATOM 2321 C CA . SER B 1 37 ? 10.914 15.82 22.562 1 98.44 37 SER B CA 1
ATOM 2322 C C . SER B 1 37 ? 11.914 16.344 21.531 1 98.44 37 SER B C 1
ATOM 2324 O O . SER B 1 37 ? 12.797 17.125 21.859 1 98.44 37 SER B O 1
ATOM 2326 N N . LYS B 1 38 ? 11.734 15.898 20.266 1 98.5 38 LYS B N 1
ATOM 2327 C CA . LYS B 1 38 ? 12.789 16.172 19.281 1 98.5 38 LYS B CA 1
ATOM 2328 C C . LYS B 1 38 ? 12.312 17.188 18.234 1 98.5 38 LYS B C 1
ATOM 2330 O O . LYS B 1 38 ? 13.109 17.969 17.719 1 98.5 38 LYS B O 1
ATOM 2335 N N . ILE B 1 39 ? 11.055 17.281 17.938 1 98.75 39 ILE B N 1
ATOM 2336 C CA . ILE B 1 39 ? 10.539 17.984 16.75 1 98.75 39 ILE B CA 1
ATOM 2337 C C . ILE B 1 39 ? 10.836 19.469 16.875 1 98.75 39 ILE B C 1
ATOM 2339 O O . ILE B 1 39 ? 11.141 20.125 15.883 1 98.75 39 ILE B O 1
ATOM 2343 N N . GLY B 1 40 ? 10.797 19.969 18.016 1 97.62 40 GLY B N 1
ATOM 2344 C CA . GLY B 1 40 ? 11.055 21.391 18.219 1 97.62 40 GLY B CA 1
ATOM 2345 C C . GLY B 1 40 ? 12.469 21.797 17.859 1 97.62 40 GLY B C 1
ATOM 2346 O O . GLY B 1 40 ? 12.727 22.969 17.562 1 97.62 40 GLY B O 1
ATOM 2347 N N . SER B 1 41 ? 13.352 20.844 17.859 1 97.69 41 SER B N 1
ATOM 2348 C CA . SER B 1 41 ? 14.75 21.141 17.578 1 97.69 41 SER B CA 1
ATOM 2349 C C . SER B 1 41 ? 15.047 21.016 16.094 1 97.69 41 SER B C 1
ATOM 2351 O O . SER B 1 41 ? 16.125 21.422 15.633 1 97.69 41 SER B O 1
ATOM 2353 N N . ILE B 1 42 ? 14.109 20.5 15.328 1 98.31 42 ILE B N 1
ATOM 2354 C CA . ILE B 1 42 ? 14.273 20.359 13.883 1 98.31 42 ILE B CA 1
ATOM 2355 C C . ILE B 1 42 ? 14.016 21.703 13.203 1 98.31 42 ILE B C 1
ATOM 2357 O O . ILE B 1 42 ? 12.906 22.234 13.266 1 98.31 42 ILE B O 1
ATOM 2361 N N . LYS B 1 43 ? 15.055 22.156 12.5 1 97.5 43 LYS B N 1
ATOM 2362 C CA . LYS B 1 43 ? 14.906 23.516 11.969 1 97.5 43 LYS B CA 1
ATOM 2363 C C . LYS B 1 43 ? 14.953 23.5 10.445 1 97.5 43 LYS B C 1
ATOM 2365 O O . LYS B 1 43 ? 14.477 24.438 9.805 1 97.5 43 LYS B O 1
ATOM 2370 N N . THR B 1 44 ? 15.562 22.438 9.891 1 97.38 44 THR B N 1
ATOM 2371 C CA . THR B 1 44 ? 15.695 22.359 8.438 1 97.38 44 THR B CA 1
ATOM 2372 C C . THR B 1 44 ? 15.203 21.016 7.926 1 97.38 44 THR B C 1
ATOM 2374 O O . THR B 1 44 ? 15.039 20.078 8.703 1 97.38 44 THR B O 1
ATOM 2377 N N . LEU B 1 45 ? 14.984 21 6.637 1 96.94 45 LEU B N 1
ATOM 2378 C CA . LEU B 1 45 ? 14.633 19.734 6.02 1 96.94 45 LEU B CA 1
ATOM 2379 C C . LEU B 1 45 ? 15.766 18.719 6.188 1 96.94 45 LEU B C 1
ATOM 2381 O O . LEU B 1 45 ? 15.516 17.531 6.387 1 96.94 45 LEU B O 1
ATOM 2385 N N . ASP B 1 46 ? 17 19.203 6.074 1 94.81 46 ASP B N 1
ATOM 2386 C CA . ASP B 1 46 ? 18.125 18.312 6.293 1 94.81 46 ASP B CA 1
ATOM 2387 C C . ASP B 1 46 ? 18.062 17.672 7.68 1 94.81 46 ASP B C 1
ATOM 2389 O O . ASP B 1 46 ? 18.266 16.469 7.82 1 94.81 46 ASP B O 1
ATOM 2393 N N . ASP B 1 47 ? 17.75 18.469 8.68 1 96.5 47 ASP B N 1
ATOM 2394 C CA . ASP B 1 47 ? 17.594 17.953 10.039 1 96.5 47 ASP B CA 1
ATOM 2395 C C . ASP B 1 47 ? 16.484 16.906 10.094 1 96.5 47 ASP B C 1
ATOM 2397 O O . ASP B 1 47 ? 16.625 15.875 10.75 1 96.5 47 ASP B O 1
ATOM 2401 N N . PHE B 1 48 ? 15.383 17.25 9.477 1 97.44 48 PHE B N 1
ATOM 2402 C CA . PHE B 1 48 ? 14.203 16.406 9.484 1 97.44 48 PHE B CA 1
ATOM 2403 C C . PHE B 1 48 ? 14.516 15.031 8.891 1 97.44 48 PHE B C 1
ATOM 2405 O O . PHE B 1 48 ? 14.164 14 9.469 1 97.44 48 PHE B O 1
ATOM 2412 N N . PHE B 1 49 ? 15.227 15.023 7.82 1 92.62 49 PHE B N 1
ATOM 2413 C CA . PHE B 1 49 ? 15.5 13.773 7.121 1 92.62 49 PHE B CA 1
ATOM 2414 C C . PHE B 1 49 ? 16.641 13.023 7.793 1 92.62 49 PHE B C 1
ATOM 2416 O O . PHE B 1 49 ? 16.797 11.812 7.586 1 92.62 49 PHE B O 1
ATOM 2423 N N . ALA B 1 50 ? 17.484 13.68 8.562 1 90.62 50 ALA B N 1
ATOM 2424 C CA . ALA B 1 50 ? 18.625 13.062 9.234 1 90.62 50 ALA B CA 1
ATOM 2425 C C . ALA B 1 50 ? 18.156 12.211 10.422 1 90.62 50 ALA B C 1
ATOM 2427 O O . ALA B 1 50 ? 18.859 11.281 10.828 1 90.62 50 ALA B O 1
ATOM 2428 N N . ASP B 1 51 ? 17.016 12.57 11.008 1 93.69 51 ASP B N 1
ATOM 2429 C CA . ASP B 1 51 ? 16.438 11.797 12.102 1 93.69 51 ASP B CA 1
ATOM 2430 C C . ASP B 1 51 ? 15.391 10.805 11.586 1 93.69 51 ASP B C 1
ATOM 2432 O O . ASP B 1 51 ? 14.188 11.086 11.625 1 93.69 51 ASP B O 1
ATOM 2436 N N . SER B 1 52 ? 15.836 9.648 11.297 1 90.19 52 SER B N 1
ATOM 2437 C CA . SER B 1 52 ? 14.992 8.648 10.648 1 90.19 52 SER B CA 1
ATOM 2438 C C . SER B 1 52 ? 13.812 8.258 11.539 1 90.19 52 SER B C 1
ATOM 2440 O O . SER B 1 52 ? 12.711 8 11.047 1 90.19 52 SER B O 1
ATOM 2442 N N . ARG B 1 53 ? 14.094 8.156 12.797 1 92.81 53 ARG B N 1
ATOM 2443 C CA . ARG B 1 53 ? 13.039 7.785 13.734 1 92.81 53 ARG B CA 1
ATOM 2444 C C . ARG B 1 53 ? 11.93 8.828 13.742 1 92.81 53 ARG B C 1
ATOM 2446 O O . ARG B 1 53 ? 10.75 8.492 13.633 1 92.81 53 ARG B O 1
ATOM 2453 N N . LEU B 1 54 ? 12.328 10.055 13.844 1 97.56 54 LEU B N 1
ATOM 2454 C CA . LEU B 1 54 ? 11.383 11.156 13.805 1 97.56 54 LEU B CA 1
ATOM 2455 C C . LEU B 1 54 ? 10.688 11.227 12.445 1 97.56 54 LEU B C 1
ATOM 2457 O O . LEU B 1 54 ? 9.469 11.391 12.375 1 97.56 54 LEU B O 1
ATOM 2461 N N . TYR B 1 55 ? 11.453 11.078 11.367 1 96.44 55 TYR B N 1
ATOM 2462 C CA . TYR B 1 55 ? 10.93 11.102 10.008 1 96.44 55 TYR B CA 1
ATOM 2463 C C . TYR B 1 55 ? 9.883 10.008 9.812 1 96.44 55 TYR B C 1
ATOM 2465 O O . TYR B 1 55 ? 8.773 10.289 9.344 1 96.44 55 TYR B O 1
ATOM 2473 N N . ASN B 1 56 ? 10.18 8.859 10.258 1 93.75 56 ASN B N 1
ATOM 2474 C CA . ASN B 1 56 ? 9.258 7.738 10.078 1 93.75 56 ASN B CA 1
ATOM 2475 C C . ASN B 1 56 ? 7.984 7.922 10.898 1 93.75 56 ASN B C 1
ATOM 2477 O O . ASN B 1 56 ? 6.902 7.512 10.477 1 93.75 56 ASN B O 1
ATOM 2481 N N . TYR B 1 57 ? 8.109 8.516 12.055 1 97.38 57 TYR B N 1
ATOM 2482 C CA . TYR B 1 57 ? 6.949 8.844 12.867 1 97.38 57 TYR B CA 1
ATOM 2483 C C . TYR B 1 57 ? 6.004 9.773 12.125 1 97.38 57 TYR B C 1
ATOM 2485 O O . TYR B 1 57 ? 4.793 9.539 12.094 1 97.38 57 TYR B O 1
ATOM 2493 N N . ALA B 1 58 ? 6.535 10.797 11.5 1 98.62 58 ALA B N 1
ATOM 2494 C CA . ALA B 1 58 ? 5.727 11.766 10.766 1 98.62 58 ALA B CA 1
ATOM 2495 C C . ALA B 1 58 ? 5.078 11.125 9.539 1 98.62 58 ALA B C 1
ATOM 2497 O O . ALA B 1 58 ? 3.926 11.414 9.219 1 98.62 58 ALA B O 1
ATOM 2498 N N . MET B 1 59 ? 5.82 10.258 8.922 1 96.81 59 MET B N 1
ATOM 2499 C CA . MET B 1 59 ? 5.293 9.555 7.754 1 96.81 59 MET B CA 1
ATOM 2500 C C . MET B 1 59 ? 4.125 8.656 8.141 1 96.81 59 MET B C 1
ATOM 2502 O O . MET B 1 59 ? 3.09 8.648 7.477 1 96.81 59 MET B O 1
ATOM 2506 N N . LYS B 1 60 ? 4.309 7.949 9.195 1 95.5 60 LYS B N 1
ATOM 2507 C CA . LYS B 1 60 ? 3.217 7.102 9.672 1 95.5 60 LYS B CA 1
ATOM 2508 C C . LYS B 1 60 ? 1.996 7.938 10.047 1 95.5 60 LYS B C 1
ATOM 2510 O O . LYS B 1 60 ? 0.864 7.574 9.719 1 95.5 60 LYS B O 1
ATOM 2515 N N . ALA B 1 61 ? 2.26 9.023 10.703 1 98.38 61 ALA B N 1
ATOM 2516 C CA . ALA B 1 61 ? 1.177 9.906 11.141 1 98.38 61 ALA B CA 1
ATOM 2517 C C . ALA B 1 61 ? 0.315 10.336 9.953 1 98.38 61 ALA B C 1
ATOM 2519 O O . ALA B 1 61 ? -0.875 10.617 10.117 1 98.38 61 ALA B O 1
ATOM 2520 N N . HIS B 1 62 ? 0.857 10.336 8.805 1 97.81 62 HIS B N 1
ATOM 2521 C CA . HIS B 1 62 ? 0.139 10.844 7.645 1 97.81 62 HIS B CA 1
ATOM 2522 C C . HIS B 1 62 ? -0.18 9.719 6.664 1 97.81 62 HIS B C 1
ATOM 2524 O O . HIS B 1 62 ? -0.526 9.969 5.508 1 97.81 62 HIS B O 1
ATOM 2530 N N . GLY B 1 63 ? 0.044 8.5 7.113 1 93.75 63 GLY B N 1
ATOM 2531 C CA . GLY B 1 63 ? -0.3 7.348 6.293 1 93.75 63 GLY B CA 1
ATOM 2532 C C . GLY B 1 63 ? 0.655 7.133 5.137 1 93.75 63 GLY B C 1
ATOM 2533 O O . GLY B 1 63 ? 0.292 6.516 4.133 1 93.75 63 GLY B O 1
ATOM 2534 N N . LEU B 1 64 ? 1.844 7.629 5.219 1 92.5 64 LEU B N 1
ATOM 2535 C CA . LEU B 1 64 ? 2.797 7.598 4.117 1 92.5 64 LEU B CA 1
ATOM 2536 C C . LEU B 1 64 ? 3.975 6.684 4.441 1 92.5 64 LEU B C 1
ATOM 2538 O O . LEU B 1 64 ? 5.074 6.875 3.92 1 92.5 64 LEU B O 1
ATOM 2542 N N . GLU B 1 65 ? 3.723 5.672 5.324 1 88.31 65 GLU B N 1
ATOM 2543 C CA . GLU B 1 65 ? 4.793 4.75 5.691 1 88.31 65 GLU B CA 1
ATOM 2544 C C . GLU B 1 65 ? 5.348 4.031 4.469 1 88.31 65 GLU B C 1
ATOM 2546 O O . GLU B 1 65 ? 6.551 3.781 4.379 1 88.31 65 GLU B O 1
ATOM 2551 N N . ASP B 1 66 ? 4.496 3.797 3.539 1 77.38 66 ASP B N 1
ATOM 2552 C CA . ASP B 1 66 ? 4.879 3.025 2.361 1 77.38 66 ASP B CA 1
ATOM 2553 C C . ASP B 1 66 ? 5.727 3.865 1.407 1 77.38 66 ASP B C 1
ATOM 2555 O O . ASP B 1 66 ? 6.344 3.33 0.486 1 77.38 66 ASP B O 1
ATOM 2559 N N . MET B 1 67 ? 5.777 5.16 1.666 1 83.44 67 MET B N 1
ATOM 2560 C CA . MET B 1 67 ? 6.539 6.074 0.819 1 83.44 67 MET B CA 1
ATOM 2561 C C . MET B 1 67 ? 7.727 6.66 1.578 1 83.44 67 MET B C 1
ATOM 2563 O O . MET B 1 67 ? 8.477 7.469 1.033 1 83.44 67 MET B O 1
ATOM 2567 N N . ALA B 1 68 ? 7.895 6.172 2.797 1 86.69 68 ALA B N 1
ATOM 2568 C CA . ALA B 1 68 ? 8.93 6.758 3.648 1 86.69 68 ALA B CA 1
ATOM 2569 C C . ALA B 1 68 ? 10.312 6.543 3.053 1 86.69 68 ALA B C 1
ATOM 2571 O O . ALA B 1 68 ? 11.234 7.324 3.311 1 86.69 68 ALA B O 1
ATOM 2572 N N . TYR B 1 69 ? 10.43 5.582 2.182 1 77.44 69 TYR B N 1
ATOM 2573 C CA . TYR B 1 69 ? 11.719 5.281 1.578 1 77.44 69 TYR B CA 1
ATOM 2574 C C . TYR B 1 69 ? 12.07 6.297 0.498 1 77.44 69 TYR B C 1
ATOM 2576 O O . TYR B 1 69 ? 13.234 6.441 0.124 1 77.44 69 TYR B O 1
ATOM 2584 N N . ALA B 1 70 ? 11.078 6.965 -0.059 1 81.81 70 ALA B N 1
ATOM 2585 C CA . ALA B 1 70 ? 11.273 7.883 -1.18 1 81.81 70 ALA B CA 1
ATOM 2586 C C . ALA B 1 70 ? 11.609 9.289 -0.689 1 81.81 70 ALA B C 1
ATOM 2588 O O . ALA B 1 70 ? 10.891 10.242 -0.986 1 81.81 70 ALA B O 1
ATOM 2589 N N . LYS B 1 71 ? 12.734 9.445 -0.109 1 84.81 71 LYS B N 1
ATOM 2590 C CA . LYS B 1 71 ? 13.109 10.672 0.585 1 84.81 71 LYS B CA 1
ATOM 2591 C C . LYS B 1 71 ? 13.273 11.828 -0.397 1 84.81 71 LYS B C 1
ATOM 2593 O O . LYS B 1 71 ? 12.914 12.969 -0.088 1 84.81 71 LYS B O 1
ATOM 2598 N N . ALA B 1 72 ? 13.844 11.586 -1.573 1 83.56 72 ALA B N 1
ATOM 2599 C CA . ALA B 1 72 ? 13.984 12.648 -2.566 1 83.56 72 ALA B CA 1
ATOM 2600 C C . ALA B 1 72 ? 12.617 13.211 -2.961 1 83.56 72 ALA B C 1
ATOM 2602 O O . ALA B 1 72 ? 12.469 14.422 -3.129 1 83.56 72 ALA B O 1
ATOM 2603 N N . PHE B 1 73 ? 11.695 12.336 -3.092 1 87.25 73 PHE B N 1
ATOM 2604 C CA . PHE B 1 73 ? 10.328 12.719 -3.4 1 87.25 73 PHE B CA 1
ATOM 2605 C C . PHE B 1 73 ? 9.734 13.57 -2.281 1 87.25 73 PHE B C 1
ATOM 2607 O O . PHE B 1 73 ? 9.156 14.625 -2.537 1 87.25 73 PHE B O 1
ATOM 2614 N N . MET B 1 74 ? 9.953 13.062 -1.058 1 93.38 74 MET B N 1
ATOM 2615 C CA . MET B 1 74 ? 9.391 13.773 0.091 1 93.38 74 MET B CA 1
ATOM 2616 C C . MET B 1 74 ? 10.078 15.117 0.289 1 93.38 74 MET B C 1
ATOM 2618 O O . MET B 1 74 ? 9.438 16.094 0.71 1 93.38 74 MET B O 1
ATOM 2622 N N . ARG B 1 75 ? 11.305 15.148 0.047 1 93.5 75 ARG B N 1
ATOM 2623 C CA . ARG B 1 75 ? 12.016 16.422 0.139 1 93.5 75 ARG B CA 1
ATOM 2624 C C . ARG B 1 75 ? 11.43 17.453 -0.817 1 93.5 75 ARG B C 1
ATOM 2626 O O . ARG B 1 75 ? 11.234 18.609 -0.446 1 93.5 75 ARG B O 1
ATOM 2633 N N . LYS B 1 76 ? 11.18 17.031 -1.976 1 92.44 76 LYS B N 1
ATOM 2634 C CA . LYS B 1 76 ? 10.578 17.953 -2.939 1 92.44 76 LYS B CA 1
ATOM 2635 C C . LYS B 1 76 ? 9.203 18.422 -2.463 1 92.44 76 LYS B C 1
ATOM 2637 O O . LYS B 1 76 ? 8.883 19.609 -2.553 1 92.44 76 LYS B O 1
ATOM 2642 N N . VAL B 1 77 ? 8.406 17.469 -2.004 1 96.38 77 VAL B N 1
ATOM 2643 C CA . VAL B 1 77 ? 7.07 17.766 -1.492 1 96.38 77 VAL B CA 1
ATOM 2644 C C . VAL B 1 77 ? 7.156 18.844 -0.414 1 96.38 77 VAL B C 1
ATOM 2646 O O . VAL B 1 77 ? 6.438 19.844 -0.471 1 96.38 77 VAL B O 1
ATOM 2649 N N . LEU B 1 78 ? 8.023 18.656 0.511 1 98 78 LEU B N 1
ATOM 2650 C CA . LEU B 1 78 ? 8.102 19.547 1.669 1 98 78 LEU B CA 1
ATOM 2651 C C . LEU B 1 78 ? 8.805 20.844 1.31 1 98 78 LEU B C 1
ATOM 2653 O O . LEU B 1 78 ? 8.461 21.906 1.845 1 98 78 LEU B O 1
ATOM 2657 N N . ALA B 1 79 ? 9.758 20.812 0.396 1 97.25 79 ALA B N 1
ATOM 2658 C CA . ALA B 1 79 ? 10.539 21.984 0.031 1 97.25 79 ALA B CA 1
ATOM 2659 C C . ALA B 1 79 ? 9.688 22.984 -0.747 1 97.25 79 ALA B C 1
ATOM 2661 O O . ALA B 1 79 ? 9.812 24.203 -0.555 1 97.25 79 ALA B O 1
ATOM 2662 N N . GLU B 1 80 ? 8.82 22.438 -1.562 1 96.94 80 GLU B N 1
ATOM 2663 C CA . GLU B 1 80 ? 8.039 23.328 -2.416 1 96.94 80 GLU B CA 1
ATOM 2664 C C . GLU B 1 80 ? 6.77 23.797 -1.712 1 96.94 80 GLU B C 1
ATOM 2666 O O . GLU B 1 80 ? 6.18 24.812 -2.096 1 96.94 80 GLU B O 1
ATOM 2671 N N . GLY B 1 81 ? 6.324 23.031 -0.695 1 97.88 81 GLY B N 1
ATOM 2672 C CA . GLY B 1 81 ? 5.148 23.422 0.067 1 97.88 81 GLY B CA 1
ATOM 2673 C C . GLY B 1 81 ? 3.859 23.312 -0.724 1 97.88 81 GLY B C 1
ATOM 2674 O O . GLY B 1 81 ? 3.711 22.406 -1.552 1 97.88 81 GLY B O 1
ATOM 2675 N N . ILE B 1 82 ? 2.84 24.234 -0.321 1 97.75 82 ILE B N 1
ATOM 2676 C CA . ILE B 1 82 ? 1.53 24.125 -0.955 1 97.75 82 ILE B CA 1
ATOM 2677 C C . ILE B 1 82 ? 0.988 25.516 -1.261 1 97.75 82 ILE B C 1
ATOM 2679 O O . ILE B 1 82 ? -0.205 25.688 -1.524 1 97.75 82 ILE B O 1
ATOM 2683 N N . ASP B 1 83 ? 1.813 26.469 -1.187 1 97.5 83 ASP B N 1
ATOM 2684 C CA . ASP B 1 83 ? 1.319 27.844 -1.36 1 97.5 83 ASP B CA 1
ATOM 2685 C C . ASP B 1 83 ? 1.165 28.188 -2.84 1 97.5 83 ASP B C 1
ATOM 2687 O O . ASP B 1 83 ? 0.26 28.922 -3.219 1 97.5 83 ASP B O 1
ATOM 2691 N N . SER B 1 84 ? 2.107 27.688 -3.693 1 96.06 84 SER B N 1
ATOM 2692 C CA . SER B 1 84 ? 2.01 27.906 -5.133 1 96.06 84 SER B CA 1
ATOM 2693 C C . SER B 1 84 ? 1.123 26.859 -5.793 1 96.06 84 SER B C 1
ATOM 2695 O O . SER B 1 84 ? 1.167 25.672 -5.422 1 96.06 84 SER B O 1
ATOM 2697 N N . ASP B 1 85 ? 0.438 27.25 -6.816 1 93.19 85 ASP B N 1
ATOM 2698 C CA . ASP B 1 85 ? -0.417 26.312 -7.539 1 93.19 85 ASP B CA 1
ATOM 2699 C C . ASP B 1 85 ? 0.414 25.234 -8.242 1 93.19 85 ASP B C 1
ATOM 2701 O O . ASP B 1 85 ? -0.062 24.125 -8.469 1 93.19 85 ASP B O 1
ATOM 2705 N N . ASP B 1 86 ? 1.613 25.609 -8.516 1 92.44 86 ASP B N 1
ATOM 2706 C CA . ASP B 1 86 ? 2.455 24.688 -9.273 1 92.44 86 ASP B CA 1
ATOM 2707 C C . ASP B 1 86 ? 3.35 23.875 -8.344 1 92.44 86 ASP B C 1
ATOM 2709 O O . ASP B 1 86 ? 4.164 23.078 -8.797 1 92.44 86 ASP B O 1
ATOM 2713 N N . ALA B 1 87 ? 3.086 24.125 -7.027 1 95.31 87 ALA B N 1
ATOM 2714 C CA . ALA B 1 87 ? 3.857 23.312 -6.086 1 95.31 87 ALA B CA 1
ATOM 2715 C C . ALA B 1 87 ? 3.602 21.828 -6.301 1 95.31 87 ALA B C 1
ATOM 2717 O O . ALA B 1 87 ? 2.477 21.422 -6.598 1 95.31 87 ALA B O 1
ATOM 2718 N N . PHE B 1 88 ? 4.609 21.062 -6.066 1 94.5 88 PHE B N 1
ATOM 2719 C CA . PHE B 1 88 ? 4.57 19.641 -6.383 1 94.5 88 PHE B CA 1
ATOM 2720 C C . PHE B 1 88 ? 3.441 18.938 -5.633 1 94.5 88 PHE B C 1
ATOM 2722 O O . PHE B 1 88 ? 2.688 18.156 -6.215 1 94.5 88 PHE B O 1
ATOM 2729 N N . ALA B 1 89 ? 3.32 19.188 -4.371 1 95.12 89 ALA B N 1
ATOM 2730 C CA . ALA B 1 89 ? 2.283 18.562 -3.559 1 95.12 89 ALA B CA 1
ATOM 2731 C C . ALA B 1 89 ? 0.896 18.828 -4.137 1 95.12 89 ALA B C 1
ATOM 2733 O O . ALA B 1 89 ? 0.007 17.969 -4.059 1 95.12 89 ALA B O 1
ATOM 2734 N N . ASN B 1 90 ? 0.708 19.984 -4.75 1 93.25 90 ASN B N 1
ATOM 2735 C CA . ASN B 1 90 ? -0.583 20.391 -5.305 1 93.25 90 ASN B CA 1
ATOM 2736 C C . ASN B 1 90 ? -0.876 19.672 -6.617 1 93.25 90 ASN B C 1
ATOM 2738 O O . ASN B 1 90 ? -2.02 19.641 -7.078 1 93.25 90 ASN B O 1
ATOM 2742 N N . LYS B 1 91 ? 0.077 19.141 -7.199 1 89.62 91 LYS B N 1
ATOM 2743 C CA . LYS B 1 91 ? -0.086 18.422 -8.461 1 89.62 91 LYS B CA 1
ATOM 2744 C C . LYS B 1 91 ? -0.391 16.953 -8.211 1 89.62 91 LYS B C 1
ATOM 2746 O O . LYS B 1 91 ? -0.759 16.219 -9.133 1 89.62 91 LYS B O 1
ATOM 2751 N N . LEU B 1 92 ? -0.158 16.531 -7.008 1 89.88 92 LEU B N 1
ATOM 2752 C CA . LEU B 1 92 ? -0.439 15.156 -6.641 1 89.88 92 LEU B CA 1
ATOM 2753 C C . LEU B 1 92 ? -1.911 14.977 -6.281 1 89.88 92 LEU B C 1
ATOM 2755 O O . LEU B 1 92 ? -2.48 15.789 -5.555 1 89.88 92 LEU B O 1
ATOM 2759 N N . ALA B 1 93 ? -2.551 13.938 -6.828 1 86.75 93 ALA B N 1
ATOM 2760 C CA . ALA B 1 93 ? -3.957 13.672 -6.539 1 86.75 93 ALA B CA 1
ATOM 2761 C C . ALA B 1 93 ? -4.133 13.148 -5.113 1 86.75 93 ALA B C 1
ATOM 2763 O O . ALA B 1 93 ? -5.184 13.336 -4.504 1 86.75 93 ALA B O 1
ATOM 2764 N N . ASP B 1 94 ? -3.133 12.484 -4.57 1 89.75 94 ASP B N 1
ATOM 2765 C CA . ASP B 1 94 ? -3.168 11.945 -3.211 1 89.75 94 ASP B CA 1
ATOM 2766 C C . ASP B 1 94 ? -3.041 13.062 -2.178 1 89.75 94 ASP B C 1
ATOM 2768 O O . ASP B 1 94 ? -1.966 13.641 -2.014 1 89.75 94 ASP B O 1
ATOM 2772 N N . GLY B 1 95 ? -4.043 13.266 -1.422 1 92.12 95 GLY B N 1
ATOM 2773 C CA . GLY B 1 95 ? -4.109 14.391 -0.501 1 92.12 95 GLY B CA 1
ATOM 2774 C C . GLY B 1 95 ? -3.246 14.203 0.733 1 92.12 95 GLY B C 1
ATOM 2775 O O . GLY B 1 95 ? -3.057 15.141 1.512 1 92.12 95 GLY B O 1
ATOM 2776 N N . ARG B 1 96 ? -2.666 13.047 0.945 1 95.62 96 ARG B N 1
ATOM 2777 C CA . ARG B 1 96 ? -1.836 12.797 2.119 1 95.62 96 ARG B CA 1
ATOM 2778 C C . ARG B 1 96 ? -0.559 13.625 2.076 1 95.62 96 ARG B C 1
ATOM 2780 O O . ARG B 1 96 ? -0.058 14.062 3.115 1 95.62 96 ARG B O 1
ATOM 2787 N N . TYR B 1 97 ? -0.103 13.898 0.908 1 96 97 TYR B N 1
ATOM 2788 C CA . TYR B 1 97 ? 1.113 14.695 0.767 1 96 97 TYR B CA 1
ATOM 2789 C C . TYR B 1 97 ? 0.867 16.141 1.16 1 96 97 TYR B C 1
ATOM 2791 O O . TYR B 1 97 ? 1.687 16.75 1.852 1 96 97 TYR B O 1
ATOM 2799 N N . LYS B 1 98 ? -0.232 16.688 0.724 1 95.81 98 LYS B N 1
ATOM 2800 C CA . LYS B 1 98 ? -0.602 18.047 1.129 1 95.81 98 LYS B CA 1
ATOM 2801 C C . LYS B 1 98 ? -0.772 18.141 2.643 1 95.81 98 LYS B C 1
ATOM 2803 O O . LYS B 1 98 ? -0.358 19.125 3.26 1 95.81 98 LYS B O 1
ATOM 2808 N N . ALA B 1 99 ? -1.341 17.141 3.186 1 96.62 99 ALA B N 1
ATOM 2809 C CA . ALA B 1 99 ? -1.54 17.094 4.633 1 96.62 99 ALA B CA 1
ATOM 2810 C C . ALA B 1 99 ? -0.204 17.094 5.371 1 96.62 99 ALA B C 1
ATOM 2812 O O . ALA B 1 99 ? -0.061 17.734 6.414 1 96.62 99 ALA B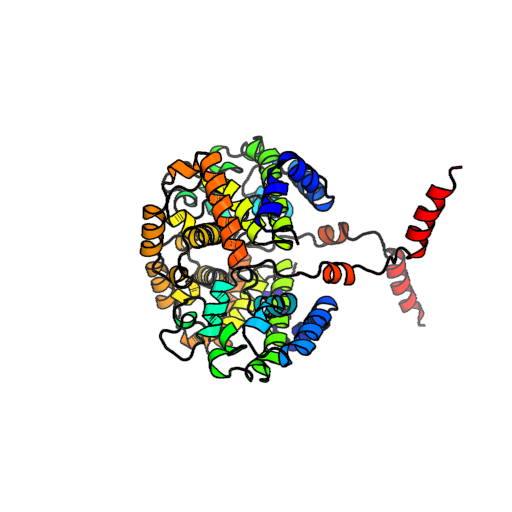 O 1
ATOM 2813 N N . LEU B 1 100 ? 0.714 16.359 4.867 1 98.38 100 LEU B N 1
ATOM 2814 C CA . LEU B 1 100 ? 2.051 16.359 5.449 1 98.38 100 LEU B CA 1
ATOM 2815 C C . LEU B 1 100 ? 2.666 17.75 5.422 1 98.38 100 LEU B C 1
ATOM 2817 O O . LEU B 1 100 ? 3.221 18.203 6.426 1 98.38 100 LEU B O 1
ATOM 2821 N N . VAL B 1 101 ? 2.543 18.375 4.277 1 98.38 101 VAL B N 1
ATOM 2822 C CA . VAL B 1 101 ? 3.096 19.719 4.133 1 98.38 101 VAL B CA 1
ATOM 2823 C C . VAL B 1 101 ? 2.414 20.672 5.117 1 98.38 101 VAL B C 1
ATOM 2825 O O . VAL B 1 101 ? 3.074 21.5 5.754 1 98.38 101 VAL B O 1
ATOM 2828 N N . GLU B 1 102 ? 1.163 20.562 5.266 1 97.62 102 GLU B N 1
ATOM 2829 C CA . GLU B 1 102 ? 0.427 21.438 6.184 1 97.62 102 GLU B CA 1
ATOM 2830 C C . GLU B 1 102 ? 0.934 21.281 7.617 1 97.62 102 GLU B C 1
ATOM 2832 O O . GLU B 1 102 ? 0.997 22.25 8.367 1 97.62 102 GLU B O 1
ATOM 2837 N N . SER B 1 103 ? 1.273 20.078 7.934 1 98.25 103 SER B N 1
ATOM 2838 C CA . SER B 1 103 ? 1.777 19.797 9.273 1 98.25 103 SER B CA 1
ATOM 2839 C C . SER B 1 103 ? 3.191 20.344 9.453 1 98.25 103 SER B C 1
ATOM 2841 O O . SER B 1 103 ? 3.529 20.875 10.516 1 98.25 103 SER B O 1
ATOM 2843 N N . LEU B 1 104 ? 3.969 20.094 8.43 1 98.69 104 LEU B N 1
ATOM 2844 C CA . LEU B 1 104 ? 5.391 20.422 8.477 1 98.69 104 LEU B CA 1
ATOM 2845 C C . LEU B 1 104 ? 5.766 21.359 7.332 1 98.69 104 LEU B C 1
ATOM 2847 O O . LEU B 1 104 ? 6.59 21 6.484 1 98.69 104 LEU B O 1
ATOM 2851 N N . ASN B 1 105 ? 5.285 22.609 7.469 1 98.19 105 ASN B N 1
ATOM 2852 C CA . ASN B 1 105 ? 5.375 23.531 6.344 1 98.19 105 ASN B CA 1
ATOM 2853 C C . ASN B 1 105 ? 6.676 24.328 6.371 1 98.19 105 ASN B C 1
ATOM 2855 O O . ASN B 1 105 ? 6.656 25.547 6.523 1 98.19 105 ASN B O 1
ATOM 2859 N N . PHE B 1 106 ? 7.719 23.688 6.129 1 98.56 106 PHE B N 1
ATOM 2860 C CA . PHE B 1 106 ? 9.031 24.312 6.082 1 98.56 106 PHE B CA 1
ATOM 2861 C C . PHE B 1 106 ? 9.094 25.359 4.984 1 98.56 106 PHE B C 1
ATOM 2863 O O . PHE B 1 106 ? 9.789 26.375 5.121 1 98.56 106 PHE B O 1
ATOM 2870 N N . ALA B 1 107 ? 8.438 25.109 3.936 1 98.06 107 ALA B N 1
ATOM 2871 C CA . ALA B 1 107 ? 8.445 26.031 2.799 1 98.06 107 ALA B CA 1
ATOM 2872 C C . ALA B 1 107 ? 7.91 27.406 3.197 1 98.06 107 ALA B C 1
ATOM 2874 O O . ALA B 1 107 ? 8.469 28.438 2.814 1 98.06 107 ALA B O 1
ATOM 2875 N N . ARG B 1 108 ? 6.867 27.406 3.957 1 97.94 108 ARG B N 1
ATOM 2876 C CA . ARG B 1 108 ? 6.211 28.656 4.328 1 97.94 108 ARG B CA 1
ATOM 2877 C C . ARG B 1 108 ? 6.883 29.281 5.547 1 97.94 108 ARG B C 1
ATOM 2879 O O . ARG B 1 108 ? 7.035 30.516 5.617 1 97.94 108 ARG B O 1
ATOM 2886 N N . HIS B 1 109 ? 7.328 28.438 6.527 1 98.19 109 HIS B N 1
ATOM 2887 C CA . HIS B 1 109 ? 7.645 28.984 7.84 1 98.19 109 HIS B CA 1
ATOM 2888 C C . HIS B 1 109 ? 9.117 28.797 8.18 1 98.19 109 HIS B C 1
ATOM 2890 O O . HIS B 1 109 ? 9.578 29.219 9.242 1 98.19 109 HIS B O 1
ATOM 2896 N N . GLY B 1 110 ? 9.906 28.156 7.309 1 96.94 110 GLY B N 1
ATOM 2897 C CA . GLY B 1 110 ? 11.328 27.953 7.562 1 96.94 110 GLY B CA 1
ATOM 2898 C C . GLY B 1 110 ? 11.594 27.25 8.883 1 96.94 110 GLY B C 1
ATOM 2899 O O . GLY B 1 110 ? 11 26.219 9.18 1 96.94 110 GLY B O 1
ATOM 2900 N N . GLU B 1 111 ? 12.406 27.875 9.625 1 97.25 111 GLU B N 1
ATOM 2901 C CA . GLU B 1 111 ? 12.836 27.281 10.891 1 97.25 111 GLU B CA 1
ATOM 2902 C C . GLU B 1 111 ? 11.703 27.266 11.914 1 97.25 111 GLU B C 1
ATOM 2904 O O . GLU B 1 111 ? 11.766 26.531 12.898 1 97.25 111 GLU B O 1
ATOM 2909 N N . ALA B 1 112 ? 10.742 28.016 11.734 1 97.88 112 ALA B N 1
ATOM 2910 C CA . ALA B 1 112 ? 9.641 28.109 12.695 1 97.88 112 ALA B CA 1
ATOM 2911 C C . ALA B 1 112 ? 8.609 27.016 12.461 1 97.88 112 ALA B C 1
ATOM 2913 O O . ALA B 1 112 ? 7.703 26.828 13.273 1 97.88 112 ALA B O 1
ATOM 2914 N N . ALA B 1 113 ? 8.734 26.266 11.375 1 98 113 ALA B N 1
ATOM 2915 C CA . ALA B 1 113 ? 7.719 25.312 10.945 1 98 113 ALA B CA 1
ATOM 2916 C C . ALA B 1 113 ? 7.379 24.328 12.062 1 98 113 ALA B C 1
ATOM 2918 O O . ALA B 1 113 ? 6.219 23.953 12.227 1 98 113 ALA B O 1
ATOM 2919 N N . THR B 1 114 ? 8.32 23.953 12.836 1 98.44 114 THR B N 1
ATOM 2920 C CA . THR B 1 114 ? 8.133 22.875 13.797 1 98.44 114 THR B CA 1
ATOM 2921 C C . THR B 1 114 ? 7.719 23.422 15.156 1 98.44 114 THR B C 1
ATOM 2923 O O . THR B 1 114 ? 7.535 22.656 16.109 1 98.44 114 THR B O 1
ATOM 2926 N N . ALA B 1 115 ? 7.629 24.688 15.289 1 97.44 115 ALA B N 1
ATOM 2927 C CA . ALA B 1 115 ? 7.246 25.312 16.547 1 97.44 115 ALA B CA 1
ATOM 2928 C C . ALA B 1 115 ? 5.73 25.359 16.703 1 97.44 115 ALA B C 1
ATOM 2930 O O . ALA B 1 115 ? 5.219 25.562 17.812 1 97.44 115 ALA B O 1
ATOM 2931 N N . PHE B 1 116 ? 5.02 25.188 15.625 1 97.44 116 PHE B N 1
ATOM 2932 C CA . PHE B 1 116 ? 3.564 25.281 15.648 1 97.44 116 PHE B CA 1
ATOM 2933 C C . PHE B 1 116 ? 2.941 24.031 16.25 1 97.44 116 PHE B C 1
ATOM 2935 O O . PHE B 1 116 ? 3.498 22.938 16.125 1 97.44 116 PHE B O 1
ATOM 2942 N N . GLU B 1 117 ? 1.783 24.234 16.797 1 97.81 117 GLU B N 1
ATOM 2943 C CA . GLU B 1 117 ? 1.046 23.125 17.391 1 97.81 117 GLU B CA 1
ATOM 2944 C C . GLU B 1 117 ? 0.745 22.047 16.359 1 97.81 117 GLU B C 1
ATOM 2946 O O . GLU B 1 117 ? 0.746 20.859 16.688 1 97.81 117 GLU B O 1
ATOM 2951 N N . ARG B 1 118 ? 0.489 22.406 15.164 1 97.81 118 ARG B N 1
ATOM 2952 C CA . ARG B 1 118 ? 0.162 21.453 14.102 1 97.81 118 ARG B CA 1
ATOM 2953 C C . ARG B 1 118 ? 1.332 20.516 13.828 1 97.81 118 ARG B C 1
ATOM 2955 O O . ARG B 1 118 ? 1.133 19.375 13.414 1 97.81 118 ARG B O 1
ATOM 2962 N N . ALA B 1 119 ? 2.557 20.969 14.086 1 98.62 119 ALA B N 1
ATOM 2963 C CA . ALA B 1 119 ? 3.75 20.172 13.836 1 98.62 119 ALA B CA 1
ATOM 2964 C C . ALA B 1 119 ? 4.113 19.328 15.062 1 98.62 119 ALA B C 1
ATOM 2966 O O . ALA B 1 119 ? 4.902 18.391 14.961 1 98.62 119 ALA B O 1
ATOM 2967 N N . GLN B 1 120 ? 3.678 19.766 16.172 1 98.5 120 GLN B N 1
ATOM 2968 C CA . GLN B 1 120 ? 3.963 19.062 17.422 1 98.5 120 GLN B CA 1
ATOM 2969 C C . GLN B 1 120 ? 2.799 18.172 17.828 1 98.5 120 GLN B C 1
ATOM 2971 O O . GLN B 1 120 ? 2.584 17.109 17.234 1 98.5 120 GLN B O 1
ATOM 2976 N N . LYS B 1 121 ? 1.86 18.656 18.594 1 98.38 121 LYS B N 1
ATOM 2977 C CA . LYS B 1 121 ? 0.749 17.844 19.078 1 98.38 121 LYS B CA 1
ATOM 2978 C C . LYS B 1 121 ? -0.146 17.406 17.906 1 98.38 121 LYS B C 1
ATOM 2980 O O . LYS B 1 121 ? -0.724 16.312 17.938 1 98.38 121 LYS B O 1
ATOM 2985 N N . GLY B 1 122 ? -0.242 18.25 16.906 1 98.44 122 GLY B N 1
ATOM 2986 C CA . GLY B 1 122 ? -1.042 17.906 15.75 1 98.44 122 GLY B CA 1
ATOM 2987 C C . GLY B 1 122 ? -0.575 16.625 15.062 1 98.44 122 GLY B C 1
ATOM 2988 O O . GLY B 1 122 ? -1.388 15.766 14.727 1 98.44 122 GLY B O 1
ATOM 2989 N N . VAL B 1 123 ? 0.717 16.5 14.836 1 98.75 123 VAL B N 1
ATOM 2990 C CA . VAL B 1 123 ? 1.273 15.305 14.219 1 98.75 123 VAL B CA 1
ATOM 2991 C C . VAL B 1 123 ? 1.097 14.109 15.156 1 98.75 123 VAL B C 1
ATOM 2993 O O . VAL B 1 123 ? 0.798 13 14.703 1 98.75 123 VAL B O 1
ATOM 2996 N N . ALA B 1 124 ? 1.276 14.328 16.469 1 98.69 124 ALA B N 1
ATOM 2997 C CA . ALA B 1 124 ? 1.096 13.25 17.438 1 98.69 124 ALA B CA 1
ATOM 2998 C C . ALA B 1 124 ? -0.334 12.719 17.406 1 98.69 124 ALA B C 1
ATOM 3000 O O . ALA B 1 124 ? -0.557 11.508 17.516 1 98.69 124 ALA B O 1
ATOM 3001 N N . GLU B 1 125 ? -1.308 13.617 17.297 1 98.12 125 GLU B N 1
ATOM 3002 C CA . GLU B 1 125 ? -2.705 13.203 17.203 1 98.12 125 GLU B CA 1
ATOM 3003 C C . GLU B 1 125 ? -2.951 12.375 15.945 1 98.12 125 GLU B C 1
ATOM 3005 O O . GLU B 1 125 ? -3.668 11.375 15.984 1 98.12 125 GLU B O 1
ATOM 3010 N N . LYS B 1 126 ? -2.371 12.812 14.844 1 98.38 126 LYS B N 1
ATOM 3011 C CA . LYS B 1 126 ? -2.502 12.055 13.602 1 98.38 126 LYS B CA 1
ATOM 3012 C C . LYS B 1 126 ? -1.883 10.672 13.734 1 98.38 126 LYS B C 1
ATOM 3014 O O . LYS B 1 126 ? -2.42 9.695 13.203 1 98.38 126 LYS B O 1
ATOM 3019 N N . TYR B 1 127 ? -0.745 10.578 14.375 1 98.69 127 TYR B N 1
ATOM 3020 C CA . TYR B 1 127 ? -0.086 9.297 14.602 1 98.69 127 TYR B CA 1
ATOM 3021 C C . TYR B 1 127 ? -0.983 8.359 15.398 1 98.69 127 TYR B C 1
ATOM 3023 O O . TYR B 1 127 ? -1.105 7.176 15.062 1 98.69 127 TYR B O 1
ATOM 3031 N N . THR B 1 128 ? -1.573 8.906 16.438 1 98.56 128 THR B N 1
ATOM 3032 C CA . THR B 1 128 ? -2.471 8.117 17.266 1 98.56 128 THR B CA 1
ATOM 3033 C C . THR B 1 128 ? -3.678 7.641 16.469 1 98.56 128 THR B C 1
ATOM 3035 O O . THR B 1 128 ? -4.074 6.477 16.562 1 98.56 128 THR B O 1
ATOM 3038 N N . ARG B 1 129 ? -4.238 8.562 15.703 1 97.88 129 ARG B N 1
ATOM 3039 C CA . ARG B 1 129 ? -5.375 8.227 14.859 1 97.88 129 ARG B CA 1
ATOM 3040 C C . ARG B 1 129 ? -5.008 7.145 13.844 1 97.88 129 ARG B C 1
ATOM 3042 O O . ARG B 1 129 ? -5.738 6.168 13.68 1 97.88 129 ARG B O 1
ATOM 3049 N N . GLN B 1 130 ? -3.887 7.289 13.203 1 97.25 130 GLN B N 1
ATOM 3050 C CA . GLN B 1 130 ? -3.393 6.305 12.25 1 97.25 130 GLN B CA 1
ATOM 3051 C C . GLN B 1 130 ? -3.188 4.949 12.922 1 97.25 130 GLN B C 1
ATOM 3053 O O . GLN B 1 130 ? -3.502 3.908 12.336 1 97.25 130 GLN B O 1
ATOM 3058 N N . THR B 1 131 ? -2.625 4.977 14.094 1 97.31 131 THR B N 1
ATOM 3059 C CA . THR B 1 131 ? -2.381 3.744 14.836 1 97.31 131 THR B CA 1
ATOM 3060 C C . THR B 1 131 ? -3.695 3.059 15.195 1 97.31 131 THR B C 1
ATOM 3062 O O . THR B 1 131 ? -3.82 1.839 15.07 1 97.31 131 THR B O 1
ATOM 3065 N N . LEU B 1 132 ? -4.66 3.861 15.656 1 97.75 132 LEU B N 1
ATOM 3066 C CA . LEU B 1 132 ? -5.984 3.318 15.953 1 97.75 132 LEU B CA 1
ATOM 3067 C C . LEU B 1 132 ? -6.57 2.617 14.734 1 97.75 132 LEU B C 1
ATOM 3069 O O . LEU B 1 132 ? -7.07 1.495 14.836 1 97.75 132 LEU B O 1
ATOM 3073 N N . GLU B 1 133 ? -6.52 3.24 13.594 1 95.88 133 GLU B N 1
ATOM 3074 C CA . GLU B 1 133 ? -7.066 2.688 12.359 1 95.88 133 GLU B CA 1
ATOM 3075 C C . GLU B 1 133 ? -6.348 1.4 11.969 1 95.88 133 GLU B C 1
ATOM 3077 O O . GLU B 1 133 ? -6.988 0.426 11.562 1 95.88 133 GLU B O 1
ATOM 3082 N N . GLN B 1 134 ? -5.035 1.395 12.102 1 91.75 134 GLN B N 1
ATOM 3083 C CA . GLN B 1 134 ? -4.262 0.205 11.766 1 91.75 134 GLN B CA 1
ATOM 3084 C C . GLN B 1 134 ? -4.605 -0.958 12.688 1 91.75 134 GLN B C 1
ATOM 3086 O O . GLN B 1 134 ? -4.793 -2.088 12.234 1 91.75 134 GLN B O 1
ATOM 3091 N N . LYS B 1 135 ? -4.68 -0.677 13.906 1 91.81 135 LYS B N 1
ATOM 3092 C CA . LYS B 1 135 ? -5 -1.727 14.867 1 91.81 135 LYS B CA 1
ATOM 3093 C C . LYS B 1 135 ? -6.418 -2.25 14.656 1 91.81 135 LYS B C 1
ATOM 3095 O O . LYS B 1 135 ? -6.656 -3.459 14.734 1 91.81 135 LYS B O 1
ATOM 3100 N N . ALA B 1 136 ? -7.363 -1.332 14.438 1 92 136 ALA B N 1
ATOM 3101 C CA . ALA B 1 136 ? -8.727 -1.754 14.125 1 92 136 ALA B CA 1
ATOM 3102 C C . ALA B 1 136 ? -8.758 -2.629 12.875 1 92 136 ALA B C 1
ATOM 3104 O O . ALA B 1 136 ? -9.539 -3.58 12.789 1 92 136 ALA B O 1
ATOM 3105 N N . GLY B 1 137 ? -7.949 -2.303 11.953 1 89.5 137 GLY B N 1
ATOM 3106 C CA . GLY B 1 137 ? -7.887 -3.031 10.695 1 89.5 137 GLY B CA 1
ATOM 3107 C C . GLY B 1 137 ? -7.332 -4.434 10.852 1 89.5 137 GLY B C 1
ATOM 3108 O O . GLY B 1 137 ? -7.602 -5.309 10.023 1 89.5 137 GLY B O 1
ATOM 3109 N N . GLU B 1 138 ? -6.434 -4.605 11.859 1 81.19 138 GLU B N 1
ATOM 3110 C CA . GLU B 1 138 ? -5.922 -5.941 12.148 1 81.19 138 GLU B CA 1
ATOM 3111 C C . GLU B 1 138 ? -7.059 -6.906 12.5 1 81.19 138 GLU B C 1
ATOM 3113 O O . GLU B 1 138 ? -6.98 -8.102 12.195 1 81.19 138 GLU B O 1
ATOM 3118 N N . GLU B 1 139 ? -8.055 -6.297 13.016 1 82.5 139 GLU B N 1
ATOM 3119 C CA . GLU B 1 139 ? -9.211 -7.109 13.383 1 82.5 139 GLU B CA 1
ATOM 3120 C C . GLU B 1 139 ? -10.258 -7.121 12.273 1 82.5 139 GLU B C 1
ATOM 3122 O O . GLU B 1 139 ? -10.883 -8.148 12.016 1 82.5 139 GLU B O 1
ATOM 3127 N N . ASN B 1 140 ? -10.414 -6 11.758 1 87.25 140 ASN B N 1
ATOM 3128 C CA . ASN B 1 140 ? -11.445 -5.844 10.742 1 87.25 140 ASN B CA 1
ATOM 3129 C C . ASN B 1 140 ? -11.07 -4.766 9.727 1 87.25 140 ASN B C 1
ATOM 3131 O O . ASN B 1 140 ? -11.164 -3.572 10.016 1 87.25 140 ASN B O 1
ATOM 3135 N N . THR B 1 141 ? -10.805 -5.195 8.539 1 88.69 141 THR B N 1
ATOM 3136 C CA . THR B 1 141 ? -10.352 -4.273 7.504 1 88.69 141 THR B CA 1
ATOM 3137 C C . THR B 1 141 ? -11.438 -3.258 7.172 1 88.69 141 THR B C 1
ATOM 3139 O O . THR B 1 141 ? -11.141 -2.094 6.891 1 88.69 141 THR B O 1
ATOM 3142 N N . GLY B 1 142 ? -12.656 -3.689 7.121 1 91.62 142 GLY B N 1
ATOM 3143 C CA . GLY B 1 142 ? -13.758 -2.775 6.855 1 91.62 142 GLY B CA 1
ATOM 3144 C C . GLY B 1 142 ? -13.844 -1.637 7.855 1 91.62 142 GLY B C 1
ATOM 3145 O O . GLY B 1 142 ? -14.18 -0.51 7.492 1 91.62 142 GLY B O 1
ATOM 3146 N N . VAL B 1 143 ? -13.516 -1.957 9.102 1 94.19 143 VAL B N 1
ATOM 3147 C CA . VAL B 1 143 ? -13.531 -0.93 10.141 1 94.19 143 VAL B CA 1
ATOM 3148 C C . VAL B 1 143 ? -12.422 0.089 9.875 1 94.19 143 VAL B C 1
ATOM 3150 O O . VAL B 1 143 ? -12.641 1.297 9.992 1 94.19 143 VAL B O 1
ATOM 3153 N N . ARG B 1 144 ? -11.25 -0.424 9.516 1 94.06 144 ARG B N 1
ATOM 3154 C CA . ARG B 1 144 ? -10.156 0.479 9.18 1 94.06 144 ARG B CA 1
ATOM 3155 C C . ARG B 1 144 ? -10.539 1.399 8.023 1 94.06 144 ARG B C 1
ATOM 3157 O O . ARG B 1 144 ? -10.312 2.609 8.086 1 94.06 144 ARG B O 1
ATOM 3164 N N . LEU B 1 145 ? -11.156 0.848 6.984 1 95.44 145 LEU B N 1
ATOM 3165 C CA . LEU B 1 145 ? -11.562 1.618 5.812 1 95.44 145 LEU B CA 1
ATOM 3166 C C . LEU B 1 145 ? -12.562 2.701 6.195 1 95.44 145 LEU B C 1
ATOM 3168 O O . LEU B 1 145 ? -12.453 3.842 5.742 1 95.44 145 LEU B O 1
ATOM 3172 N N . ALA B 1 146 ? -13.453 2.326 7.027 1 97.62 146 ALA B N 1
ATOM 3173 C CA . ALA B 1 146 ? -14.492 3.266 7.453 1 97.62 146 ALA B CA 1
ATOM 3174 C C . ALA B 1 146 ? -13.891 4.418 8.258 1 97.62 146 ALA B C 1
ATOM 3176 O O . ALA B 1 146 ? -14.195 5.582 8 1 97.62 146 ALA B O 1
ATOM 3177 N N . LEU B 1 147 ? -13.062 4.051 9.227 1 97.62 147 LEU B N 1
ATOM 3178 C CA . LEU B 1 147 ? -12.438 5.07 10.07 1 97.62 147 LEU B CA 1
ATOM 3179 C C . LEU B 1 147 ? -11.586 6.016 9.234 1 97.62 147 LEU B C 1
ATOM 3181 O O . LEU B 1 147 ? -11.633 7.234 9.43 1 97.62 147 LEU B O 1
ATOM 3185 N N . TYR B 1 148 ? -10.859 5.469 8.352 1 96.88 148 TYR B N 1
ATOM 3186 C CA . TYR B 1 148 ? -10.016 6.277 7.473 1 96.88 148 TYR B CA 1
ATOM 3187 C C . TYR B 1 148 ? -10.859 7.188 6.59 1 96.88 148 TYR B C 1
ATOM 3189 O O . TYR B 1 148 ? -10.562 8.375 6.445 1 96.88 148 TYR B O 1
ATOM 3197 N N . PHE B 1 149 ? -11.898 6.664 6.051 1 97.75 149 PHE B N 1
ATOM 3198 C CA . PHE B 1 149 ? -12.766 7.473 5.203 1 97.75 149 PHE B CA 1
ATOM 3199 C C . PHE B 1 149 ? -13.406 8.602 6 1 97.75 149 PHE B C 1
ATOM 3201 O O . PHE B 1 149 ? -13.508 9.734 5.52 1 97.75 149 PHE B O 1
ATOM 3208 N N . GLN B 1 150 ? -13.852 8.289 7.156 1 97.38 150 GLN B N 1
ATOM 3209 C CA . GLN B 1 150 ? -14.438 9.312 8.016 1 97.38 150 GLN B CA 1
ATOM 3210 C C . GLN B 1 150 ? -13.492 10.492 8.195 1 97.38 150 GLN B C 1
ATOM 3212 O O . GLN B 1 150 ? -13.906 11.648 8.133 1 97.38 150 GLN B O 1
ATOM 3217 N N . ARG B 1 151 ? -12.289 10.148 8.352 1 95.56 151 ARG B N 1
ATOM 3218 C CA . ARG B 1 151 ? -11.273 11.164 8.594 1 95.56 151 ARG B CA 1
ATOM 3219 C C . ARG B 1 151 ? -10.961 11.945 7.324 1 95.56 151 ARG B C 1
ATOM 3221 O O . ARG B 1 151 ? -10.773 13.164 7.363 1 95.56 151 ARG B O 1
ATOM 3228 N N . MET B 1 152 ? -10.977 11.328 6.219 1 96.44 152 MET B N 1
ATOM 3229 C CA . MET B 1 152 ? -10.461 11.922 4.988 1 96.44 152 MET B CA 1
ATOM 3230 C C . MET B 1 152 ? -11.578 12.555 4.172 1 96.44 152 MET B C 1
ATOM 3232 O O . MET B 1 152 ? -11.328 13.414 3.324 1 96.44 152 MET B O 1
ATOM 3236 N N . ALA B 1 153 ? -12.789 12.203 4.391 1 97.44 153 ALA B N 1
ATOM 3237 C CA . ALA B 1 153 ? -13.922 12.578 3.545 1 97.44 153 ALA B CA 1
ATOM 3238 C C . ALA B 1 153 ? -13.984 14.086 3.344 1 97.44 153 ALA B C 1
ATOM 3240 O O . ALA B 1 153 ? -14.094 14.562 2.213 1 97.44 153 ALA B O 1
ATOM 3241 N N . PRO B 1 154 ? -13.781 14.867 4.383 1 96.25 154 PRO B N 1
ATOM 3242 C CA . PRO B 1 154 ? -13.922 16.312 4.219 1 96.25 154 PRO B CA 1
ATOM 3243 C C . PRO B 1 154 ? -12.844 16.922 3.32 1 96.25 154 PRO B C 1
ATOM 3245 O O . PRO B 1 154 ? -12.969 18.062 2.877 1 96.25 154 PRO B O 1
ATOM 3248 N N . THR B 1 155 ? -11.797 16.172 3.068 1 94.5 155 THR B N 1
ATOM 3249 C CA . THR B 1 155 ? -10.68 16.719 2.299 1 94.5 155 THR B CA 1
ATOM 3250 C C . THR B 1 155 ? -10.789 16.312 0.832 1 94.5 155 THR B C 1
ATOM 3252 O O . THR B 1 155 ? -10 16.766 -0.002 1 94.5 155 THR B O 1
ATOM 3255 N N . ILE B 1 156 ? -11.75 15.445 0.51 1 96.06 156 ILE B N 1
ATOM 3256 C CA . ILE B 1 156 ? -11.875 14.945 -0.853 1 96.06 156 ILE B CA 1
ATOM 3257 C C . ILE B 1 156 ? -12.555 15.992 -1.729 1 96.06 156 ILE B C 1
ATOM 3259 O O . ILE B 1 156 ? -13.688 16.406 -1.452 1 96.06 156 ILE B O 1
ATOM 3263 N N . ALA B 1 157 ? -11.836 16.344 -2.867 1 93.44 157 ALA B N 1
ATOM 3264 C CA . ALA B 1 157 ? -12.359 17.438 -3.68 1 93.44 157 ALA B CA 1
ATOM 3265 C C . ALA B 1 157 ? -12.938 16.922 -4.992 1 93.44 157 ALA B C 1
ATOM 3267 O O . ALA B 1 157 ? -13.789 17.562 -5.602 1 93.44 157 ALA B O 1
ATOM 3268 N N . ASN B 1 158 ? -12.477 15.797 -5.484 1 94.94 158 ASN B N 1
ATOM 3269 C CA . ASN B 1 158 ? -12.922 15.289 -6.781 1 94.94 158 ASN B CA 1
ATOM 3270 C C . ASN B 1 158 ? -12.68 13.789 -6.914 1 94.94 158 ASN B C 1
ATOM 3272 O O . ASN B 1 158 ? -12.18 13.156 -5.984 1 94.94 158 ASN B O 1
ATOM 3276 N N . GLY B 1 159 ? -13.055 13.242 -8.023 1 95.5 159 GLY B N 1
ATOM 3277 C CA . GLY B 1 159 ? -12.961 11.812 -8.242 1 95.5 159 GLY B CA 1
ATOM 3278 C C . GLY B 1 159 ? -11.531 11.312 -8.344 1 95.5 159 GLY B C 1
ATOM 3279 O O . GLY B 1 159 ? -11.234 10.18 -7.969 1 95.5 159 GLY B O 1
ATOM 3280 N N . TYR B 1 160 ? -10.664 12.133 -8.852 1 91.62 160 TYR B N 1
ATOM 3281 C CA . TYR B 1 160 ? -9.273 11.742 -9.008 1 91.62 160 TYR B CA 1
ATOM 3282 C C . TYR B 1 160 ? -8.602 11.539 -7.652 1 91.62 160 TYR B C 1
ATOM 3284 O O . TYR B 1 160 ? -7.746 10.672 -7.496 1 91.62 160 TYR B O 1
ATOM 3292 N N . GLU B 1 161 ? -9.008 12.266 -6.668 1 93.81 161 GLU B N 1
ATOM 3293 C CA . GLU B 1 161 ? -8.469 12.109 -5.32 1 93.81 161 GLU B CA 1
ATOM 3294 C C . GLU B 1 161 ? -8.938 10.805 -4.684 1 93.81 161 GLU B C 1
ATOM 3296 O O . GLU B 1 161 ? -8.203 10.188 -3.91 1 93.81 161 GLU B O 1
ATOM 3301 N N . ILE B 1 162 ? -10.125 10.383 -5.09 1 95.31 162 ILE B N 1
ATOM 3302 C CA . ILE B 1 162 ? -10.617 9.078 -4.645 1 95.31 162 ILE B CA 1
ATOM 3303 C C . ILE B 1 162 ? -9.773 7.969 -5.27 1 95.31 162 ILE B C 1
ATOM 3305 O O . ILE B 1 162 ? -9.312 7.066 -4.566 1 95.31 162 ILE B O 1
ATOM 3309 N N . ILE B 1 163 ? -9.492 8.102 -6.547 1 89.62 163 ILE B N 1
ATOM 3310 C CA . ILE B 1 163 ? -8.773 7.078 -7.297 1 89.62 163 ILE B CA 1
ATOM 3311 C C . ILE B 1 163 ? -7.344 6.965 -6.777 1 89.62 163 ILE B C 1
ATOM 3313 O O . ILE B 1 163 ? -6.797 5.867 -6.684 1 89.62 163 ILE B O 1
ATOM 3317 N N . ALA B 1 164 ? -6.75 8.086 -6.406 1 86.94 164 ALA B N 1
ATOM 3318 C CA . ALA B 1 164 ? -5.344 8.156 -6.016 1 86.94 164 ALA B CA 1
ATOM 3319 C C . ALA B 1 164 ? -5.109 7.449 -4.68 1 86.94 164 ALA B C 1
ATOM 3321 O O . ALA B 1 164 ? -3.969 7.168 -4.312 1 86.94 164 ALA B O 1
ATOM 3322 N N . ASP B 1 165 ? -6.188 7.219 -3.943 1 88.81 165 ASP B N 1
ATOM 3323 C CA . ASP B 1 165 ? -6.16 6.555 -2.645 1 88.81 165 ASP B CA 1
ATOM 3324 C C . ASP B 1 165 ? -7 5.281 -2.658 1 88.81 165 ASP B C 1
ATOM 3326 O O . ASP B 1 165 ? -8.234 5.344 -2.621 1 88.81 165 ASP B O 1
ATOM 3330 N N . GLU B 1 166 ? -6.312 4.191 -2.574 1 84.75 166 GLU B N 1
ATOM 3331 C CA . GLU B 1 166 ? -6.973 2.902 -2.752 1 84.75 166 GLU B CA 1
ATOM 3332 C C . GLU B 1 166 ? -8 2.654 -1.653 1 84.75 166 GLU B C 1
ATOM 3334 O O . GLU B 1 166 ? -9.047 2.045 -1.898 1 84.75 166 GLU B O 1
ATOM 3339 N N . ALA B 1 167 ? -7.699 3.09 -0.452 1 90.19 167 ALA B N 1
ATOM 3340 C CA . ALA B 1 167 ? -8.648 2.92 0.646 1 90.19 167 ALA B CA 1
ATOM 3341 C C . ALA B 1 167 ? -9.93 3.701 0.388 1 90.19 167 ALA B C 1
ATOM 3343 O O . ALA B 1 167 ? -11.031 3.186 0.599 1 90.19 167 ALA B O 1
ATOM 3344 N N . LEU B 1 168 ? -9.773 4.91 -0.102 1 94.56 168 LEU B N 1
ATOM 3345 C CA . LEU B 1 168 ? -10.945 5.715 -0.436 1 94.56 168 LEU B CA 1
ATOM 3346 C C . LEU B 1 168 ? -11.727 5.082 -1.583 1 94.56 168 LEU B C 1
ATOM 3348 O O . LEU B 1 168 ? -12.961 5 -1.529 1 94.56 168 LEU B O 1
ATOM 3352 N N . SER B 1 169 ? -11.039 4.621 -2.574 1 92.25 169 SER B N 1
ATOM 3353 C CA . SER B 1 169 ? -11.664 3.984 -3.729 1 92.25 169 SER B CA 1
ATOM 3354 C C . SER B 1 169 ? -12.461 2.75 -3.316 1 92.25 169 SER B C 1
ATOM 3356 O O . SER B 1 169 ? -13.562 2.518 -3.82 1 92.25 169 SER B O 1
ATOM 3358 N N . SER B 1 170 ? -11.875 2.031 -2.406 1 90.88 170 SER B N 1
ATOM 3359 C CA . SER B 1 170 ? -12.539 0.815 -1.943 1 90.88 170 SER B CA 1
ATOM 3360 C C . SER B 1 170 ? -13.875 1.13 -1.277 1 90.88 170 SER B C 1
ATOM 3362 O O . SER B 1 170 ? -14.875 0.456 -1.531 1 90.88 170 SER B O 1
ATOM 3364 N N . VAL B 1 171 ? -13.883 2.137 -0.453 1 94.94 171 VAL B N 1
ATOM 3365 C CA . VAL B 1 171 ? -15.109 2.527 0.232 1 94.94 171 VAL B CA 1
ATOM 3366 C C . VAL B 1 171 ? -16.141 2.996 -0.789 1 94.94 171 VAL B C 1
ATOM 3368 O O . VAL B 1 171 ? -17.297 2.541 -0.774 1 94.94 171 VAL B O 1
ATOM 3371 N N . VAL B 1 172 ? -15.766 3.828 -1.704 1 96.5 172 VAL B N 1
ATOM 3372 C CA . VAL B 1 172 ? -16.688 4.426 -2.668 1 96.5 172 VAL B CA 1
ATOM 3373 C C . VAL B 1 172 ? -17.219 3.35 -3.605 1 96.5 172 VAL B C 1
ATOM 3375 O O . VAL B 1 172 ? -18.422 3.297 -3.873 1 96.5 172 VAL B O 1
ATOM 3378 N N . ARG B 1 173 ? -16.406 2.508 -4.102 1 93.31 173 ARG B N 1
ATOM 3379 C CA . ARG B 1 173 ? -16.844 1.444 -4.996 1 93.31 173 ARG B CA 1
ATOM 3380 C C . ARG B 1 173 ? -17.844 0.526 -4.301 1 93.31 173 ARG B C 1
ATOM 3382 O O . ARG B 1 173 ? -18.812 0.07 -4.918 1 93.31 173 ARG B O 1
ATOM 3389 N N . THR B 1 174 ? -17.531 0.205 -3.031 1 93 174 THR B N 1
ATOM 3390 C CA . THR B 1 174 ? -18.438 -0.645 -2.262 1 93 174 THR B CA 1
ATOM 3391 C C . THR B 1 174 ? -19.797 0.021 -2.098 1 93 174 THR B C 1
ATOM 3393 O O . THR B 1 174 ? -20.828 -0.596 -2.363 1 93 174 THR B O 1
ATOM 3396 N N . VAL B 1 175 ? -19.797 1.282 -1.728 1 96.12 175 VAL B N 1
ATOM 3397 C CA . VAL B 1 175 ? -21.031 2 -1.466 1 96.12 175 VAL B CA 1
ATOM 3398 C C . VAL B 1 175 ? -21.844 2.123 -2.756 1 96.12 175 VAL B C 1
ATOM 3400 O O . VAL B 1 175 ? -23.062 1.989 -2.742 1 96.12 175 VAL B O 1
ATOM 3403 N N . LEU B 1 176 ? -21.203 2.34 -3.84 1 95.5 176 LEU B N 1
ATOM 3404 C CA . LEU B 1 176 ? -21.875 2.518 -5.121 1 95.5 176 LEU B CA 1
ATOM 3405 C C . LEU B 1 176 ? -22.172 1.169 -5.77 1 95.5 176 LEU B C 1
ATOM 3407 O O . LEU B 1 176 ? -22.797 1.111 -6.828 1 95.5 176 LEU B O 1
ATOM 3411 N N . GLN B 1 177 ? -21.703 0.125 -5.129 1 92.69 177 GLN B N 1
ATOM 3412 C CA . GLN B 1 177 ? -21.906 -1.241 -5.598 1 92.69 177 GLN B CA 1
ATOM 3413 C C . GLN B 1 177 ? -21.422 -1.41 -7.031 1 92.69 177 GLN B C 1
ATOM 3415 O O . GLN B 1 177 ? -22.125 -1.956 -7.879 1 92.69 177 GLN B O 1
ATOM 3420 N N . LEU B 1 178 ? -20.312 -0.797 -7.223 1 90.81 178 LEU B N 1
ATOM 3421 C CA . LEU B 1 178 ? -19.688 -0.944 -8.531 1 90.81 178 LEU B CA 1
ATOM 3422 C C . LEU B 1 178 ? -19 -2.297 -8.648 1 90.81 178 LEU B C 1
ATOM 3424 O O . LEU B 1 178 ? -18.391 -2.775 -7.691 1 90.81 178 LEU B O 1
ATOM 3428 N N . PRO B 1 179 ? -19.078 -2.873 -9.781 1 87.88 179 PRO B N 1
ATOM 3429 C CA . PRO B 1 179 ? -18.438 -4.176 -9.945 1 87.88 179 PRO B CA 1
ATOM 3430 C C . PRO B 1 179 ? -16.922 -4.094 -9.82 1 87.88 179 PRO B C 1
ATOM 3432 O O . PRO B 1 179 ? -16.328 -3.02 -9.992 1 87.88 179 PRO B O 1
ATOM 3435 N N . ALA B 1 180 ? -16.375 -5.234 -9.547 1 78.81 180 ALA B N 1
ATOM 3436 C CA . ALA B 1 180 ? -14.938 -5.316 -9.336 1 78.81 180 ALA B CA 1
ATOM 3437 C C . ALA B 1 180 ? -14.172 -4.836 -10.57 1 78.81 180 ALA B C 1
ATOM 3439 O O . ALA B 1 180 ? -13.117 -4.211 -10.445 1 78.81 180 ALA B O 1
ATOM 3440 N N . GLU B 1 181 ? -14.742 -5.008 -11.758 1 83.06 181 GLU B N 1
ATOM 3441 C CA . GLU B 1 181 ? -14.117 -4.641 -13.023 1 83.06 181 GLU B CA 1
ATOM 3442 C C . GLU B 1 181 ? -13.93 -3.131 -13.133 1 83.06 181 GLU B C 1
ATOM 3444 O O . GLU B 1 181 ? -13.062 -2.656 -13.875 1 83.06 181 GLU B O 1
ATOM 3449 N N . PHE B 1 182 ? -14.672 -2.502 -12.391 1 85.94 182 PHE B N 1
ATOM 3450 C CA . PHE B 1 182 ? -14.609 -1.046 -12.453 1 85.94 182 PHE B CA 1
ATOM 3451 C C . PHE B 1 182 ? -13.25 -0.538 -12 1 85.94 182 PHE B C 1
ATOM 3453 O O . PHE B 1 182 ? -12.789 0.508 -12.461 1 85.94 182 PHE B O 1
ATOM 3460 N N . ALA B 1 183 ? -12.648 -1.296 -11.156 1 79.56 183 ALA B N 1
ATOM 3461 C CA . ALA B 1 183 ? -11.336 -0.883 -10.656 1 79.56 183 ALA B CA 1
ATOM 3462 C C . ALA B 1 183 ? -10.289 -0.94 -11.758 1 79.56 183 ALA B C 1
ATOM 3464 O O . ALA B 1 183 ? -9.227 -0.318 -11.648 1 79.56 183 ALA B O 1
ATOM 3465 N N . ALA B 1 184 ? -10.57 -1.618 -12.797 1 79.75 184 ALA B N 1
ATOM 3466 C CA . ALA B 1 184 ? -9.641 -1.769 -13.914 1 79.75 184 ALA B CA 1
ATOM 3467 C C . ALA B 1 184 ? -9.984 -0.808 -15.047 1 79.75 184 ALA B C 1
ATOM 3469 O O . ALA B 1 184 ? -9.273 -0.75 -16.062 1 79.75 184 ALA B O 1
ATOM 3470 N N . ALA B 1 185 ? -11.031 -0.03 -14.906 1 83.69 185 ALA B N 1
ATOM 3471 C CA . ALA B 1 185 ? -11.445 0.911 -15.945 1 83.69 185 ALA B CA 1
ATOM 3472 C C . ALA B 1 185 ? -10.461 2.072 -16.062 1 83.69 185 ALA B C 1
ATOM 3474 O O . ALA B 1 185 ? -9.641 2.287 -15.156 1 83.69 185 ALA B O 1
ATOM 3475 N N . ASP B 1 186 ? -10.664 2.768 -17.156 1 86.25 186 ASP B N 1
ATOM 3476 C CA . ASP B 1 186 ? -9.875 3.977 -17.375 1 86.25 186 ASP B CA 1
ATOM 3477 C C . ASP B 1 186 ? -10.078 4.98 -16.234 1 86.25 186 ASP B C 1
ATOM 3479 O O . ASP B 1 186 ? -11.203 5.168 -15.766 1 86.25 186 ASP B O 1
ATOM 3483 N N . VAL B 1 187 ? -9.008 5.602 -15.906 1 84.44 187 VAL B N 1
ATOM 3484 C CA . VAL B 1 187 ? -8.977 6.512 -14.766 1 84.44 187 VAL B CA 1
ATOM 3485 C C . VAL B 1 187 ? -10.008 7.617 -14.953 1 84.44 187 VAL B C 1
ATOM 3487 O O . VAL B 1 187 ? -10.727 7.969 -14.016 1 84.44 187 VAL B O 1
ATOM 3490 N N . ASP B 1 188 ? -10.062 8.188 -16.172 1 90.5 188 ASP B N 1
ATOM 3491 C CA . ASP B 1 188 ? -11.016 9.266 -16.422 1 90.5 188 ASP B CA 1
ATOM 3492 C C . ASP B 1 188 ? -12.453 8.766 -16.281 1 90.5 188 ASP B C 1
ATOM 3494 O O . ASP B 1 188 ? -13.32 9.477 -15.781 1 90.5 188 ASP B O 1
ATOM 3498 N N . ARG B 1 189 ? -12.633 7.562 -16.719 1 91.19 189 ARG B N 1
ATOM 3499 C CA . ARG B 1 189 ? -13.961 6.957 -16.609 1 91.19 189 ARG B CA 1
ATOM 3500 C C . ARG B 1 189 ? -14.344 6.742 -15.156 1 91.19 189 ARG B C 1
ATOM 3502 O O . ARG B 1 189 ? -15.477 7 -14.758 1 91.19 189 ARG B O 1
ATOM 3509 N N . GLN B 1 190 ? -13.461 6.305 -14.438 1 92.19 190 GLN B N 1
ATOM 3510 C CA . GLN B 1 190 ? -13.695 6.109 -13.008 1 92.19 190 GLN B CA 1
ATOM 3511 C C . GLN B 1 190 ? -14.023 7.43 -12.32 1 92.19 190 GLN B C 1
ATOM 3513 O O . GLN B 1 190 ? -15.008 7.52 -11.578 1 92.19 190 GLN B O 1
ATOM 3518 N N . ALA B 1 191 ? -13.195 8.438 -12.602 1 93.88 191 ALA B N 1
ATOM 3519 C CA . ALA B 1 191 ? -13.414 9.742 -11.984 1 93.88 191 ALA B CA 1
ATOM 3520 C C . ALA B 1 191 ? -14.797 10.289 -12.32 1 93.88 191 ALA B C 1
ATOM 3522 O O . ALA B 1 191 ? -15.508 10.789 -11.438 1 93.88 191 ALA B O 1
ATOM 3523 N N . ASP B 1 192 ? -15.18 10.117 -13.57 1 95.19 192 ASP B N 1
ATOM 3524 C CA . ASP B 1 192 ? -16.484 10.586 -14.016 1 95.19 192 ASP B CA 1
ATOM 3525 C C . ASP B 1 192 ? -17.609 9.867 -13.281 1 95.19 192 ASP B C 1
ATOM 3527 O O . ASP B 1 192 ? -18.609 10.484 -12.883 1 95.19 192 ASP B O 1
ATOM 3531 N N . ALA B 1 193 ? -17.453 8.594 -13.141 1 94.88 193 ALA B N 1
ATOM 3532 C CA . ALA B 1 193 ? -18.469 7.797 -12.461 1 94.88 193 ALA B CA 1
ATOM 3533 C C . ALA B 1 193 ? -18.625 8.227 -11 1 94.88 193 ALA B C 1
ATOM 3535 O O . ALA B 1 193 ? -19.75 8.352 -10.5 1 94.88 193 ALA B O 1
ATOM 3536 N N . TYR B 1 194 ? -17.531 8.422 -10.305 1 96.69 194 TYR B N 1
ATOM 3537 C CA . TYR B 1 194 ? -17.562 8.867 -8.922 1 96.69 194 TYR B CA 1
ATOM 3538 C C . TYR B 1 194 ? -18.203 10.25 -8.805 1 96.69 194 TYR B C 1
ATOM 3540 O O . TYR B 1 194 ? -19.047 10.484 -7.938 1 96.69 194 TYR B O 1
ATOM 3548 N N . GLU B 1 195 ? -17.812 11.18 -9.672 1 97.12 195 GLU B N 1
ATOM 3549 C CA . GLU B 1 195 ? -18.281 12.562 -9.609 1 97.12 195 GLU B CA 1
ATOM 3550 C C . GLU B 1 195 ? -19.766 12.656 -9.977 1 97.12 195 GLU B C 1
ATOM 3552 O O . GLU B 1 195 ? -20.469 13.555 -9.516 1 97.12 195 GLU B O 1
ATOM 3557 N N . ALA B 1 196 ? -20.25 11.727 -10.781 1 96.94 196 ALA B N 1
ATOM 3558 C CA . ALA B 1 196 ? -21.656 11.672 -11.117 1 96.94 196 ALA B CA 1
ATOM 3559 C C . ALA B 1 196 ? -22.484 11.141 -9.945 1 96.94 196 ALA B C 1
ATOM 3561 O O . ALA B 1 196 ? -23.641 11.508 -9.773 1 96.94 196 ALA B O 1
ATOM 3562 N N . ALA B 1 197 ? -21.859 10.336 -9.094 1 96.75 197 ALA B N 1
ATOM 3563 C CA . ALA B 1 197 ? -22.594 9.617 -8.055 1 96.75 197 ALA B CA 1
ATOM 3564 C C . ALA B 1 197 ? -22.484 10.344 -6.715 1 96.75 197 ALA B C 1
ATOM 3566 O O . ALA B 1 197 ? -23.312 10.125 -5.824 1 96.75 197 ALA B O 1
ATOM 3567 N N . ILE B 1 198 ? -21.484 11.148 -6.586 1 96.69 198 ILE B N 1
ATOM 3568 C CA . ILE B 1 198 ? -21.188 11.734 -5.281 1 96.69 198 ILE B CA 1
ATOM 3569 C C . ILE B 1 198 ? -21.219 13.258 -5.383 1 96.69 198 ILE B C 1
ATOM 3571 O O . ILE B 1 198 ? -20.562 13.844 -6.246 1 96.69 198 ILE B O 1
ATOM 3575 N N . ASP B 1 199 ? -21.984 13.914 -4.57 1 96.88 199 ASP B N 1
ATOM 3576 C CA . ASP B 1 199 ? -21.844 15.344 -4.309 1 96.88 199 ASP B CA 1
ATOM 3577 C C . ASP B 1 199 ? -20.812 15.609 -3.213 1 96.88 199 ASP B C 1
ATOM 3579 O O . ASP B 1 199 ? -21.109 15.43 -2.027 1 96.88 199 ASP B O 1
ATOM 3583 N N . PHE B 1 200 ? -19.75 16.094 -3.539 1 96.38 200 PHE B N 1
ATOM 3584 C CA . PHE B 1 200 ? -18.625 16.219 -2.623 1 96.38 200 PHE B CA 1
ATOM 3585 C C . PHE B 1 200 ? -18.953 17.219 -1.511 1 96.38 200 PHE B C 1
ATOM 3587 O O . PHE B 1 200 ? -18.297 17.203 -0.46 1 96.38 200 PHE B O 1
ATOM 3594 N N . LYS B 1 201 ? -19.859 18.109 -1.698 1 96.44 201 LYS B N 1
ATOM 3595 C CA . LYS B 1 201 ? -20.297 19 -0.631 1 96.44 201 LYS B CA 1
ATOM 3596 C C . LYS B 1 201 ? -20.859 18.203 0.546 1 96.44 201 LYS B C 1
ATOM 3598 O O . LYS B 1 201 ? -20.781 18.656 1.693 1 96.44 201 LYS B O 1
ATOM 3603 N N . ASP B 1 202 ? -21.359 17 0.257 1 97.06 202 ASP B N 1
ATOM 3604 C CA . ASP B 1 202 ? -21.906 16.141 1.311 1 97.06 202 ASP B CA 1
ATOM 3605 C C . ASP B 1 202 ? -20.812 15.703 2.279 1 97.06 202 ASP B C 1
ATOM 3607 O O . ASP B 1 202 ? -21.078 15.414 3.445 1 97.06 202 ASP B O 1
ATOM 3611 N N . PHE B 1 203 ? -19.641 15.672 1.832 1 97.56 203 PHE B N 1
ATOM 3612 C CA . PHE B 1 203 ? -18.547 15.211 2.666 1 97.56 203 PHE B CA 1
ATOM 3613 C C . PHE B 1 203 ? -18.094 16.312 3.621 1 97.56 203 PHE B C 1
ATOM 3615 O O . PHE B 1 203 ? -17.203 16.094 4.445 1 97.56 203 PHE B O 1
ATOM 3622 N N . GLN B 1 204 ? -18.719 17.484 3.543 1 96.81 204 GLN B N 1
ATOM 3623 C CA . GLN B 1 204 ? -18.484 18.547 4.52 1 96.81 204 GLN B CA 1
ATOM 3624 C C . GLN B 1 204 ? -19.469 18.453 5.676 1 96.81 204 GLN B C 1
ATOM 3626 O O . GLN B 1 204 ? -19.344 19.188 6.668 1 96.81 204 GLN B O 1
ATOM 3631 N N . ASP B 1 205 ? -20.406 17.594 5.57 1 97.56 205 ASP B N 1
ATOM 3632 C CA . ASP B 1 205 ? -21.438 17.375 6.582 1 97.56 205 ASP B CA 1
ATOM 3633 C C . ASP B 1 205 ? -21.203 16.062 7.324 1 97.56 205 ASP B C 1
ATOM 3635 O O . ASP B 1 205 ? -21.391 14.984 6.754 1 97.56 205 ASP B O 1
ATOM 3639 N N . PRO B 1 206 ? -20.938 16.094 8.609 1 95.81 206 PRO B N 1
ATOM 3640 C CA . PRO B 1 206 ? -20.656 14.875 9.375 1 95.81 206 PRO B CA 1
ATOM 3641 C C . PRO B 1 206 ? -21.828 13.891 9.359 1 95.81 206 PRO B C 1
ATOM 3643 O O . PRO B 1 206 ? -21.609 12.68 9.406 1 95.81 206 PRO B O 1
ATOM 3646 N N . GLN B 1 207 ? -23.016 14.398 9.32 1 96.94 207 GLN B N 1
ATOM 3647 C CA . GLN B 1 207 ? -24.172 13.508 9.281 1 96.94 207 GLN B CA 1
ATOM 3648 C C . GLN B 1 207 ? -24.234 12.75 7.957 1 96.94 207 GLN B C 1
ATOM 3650 O O . GLN B 1 207 ? -24.562 11.562 7.934 1 96.94 207 GLN B O 1
ATOM 3655 N N . LYS B 1 208 ? -23.938 13.438 6.883 1 97.88 208 LYS B N 1
ATOM 3656 C CA . LYS B 1 208 ? -23.938 12.781 5.578 1 97.88 208 LYS B CA 1
ATOM 3657 C C . LYS B 1 208 ? -22.812 11.758 5.465 1 97.88 208 LYS B C 1
ATOM 3659 O O . LYS B 1 208 ? -22.984 10.703 4.855 1 97.88 208 LYS B O 1
ATOM 3664 N N . ILE B 1 209 ? -21.672 12.07 6.055 1 97.69 209 ILE B N 1
ATOM 3665 C CA . ILE B 1 209 ? -20.578 11.117 6.098 1 97.69 209 ILE B CA 1
ATOM 3666 C C . ILE B 1 209 ? -21 9.875 6.879 1 97.69 209 ILE B C 1
ATOM 3668 O O . ILE B 1 209 ? -20.75 8.742 6.453 1 97.69 209 ILE B O 1
ATOM 3672 N N . ALA B 1 210 ? -21.641 10.117 7.98 1 96.44 210 ALA B N 1
ATOM 3673 C CA . ALA B 1 210 ? -22.094 9 8.805 1 96.44 210 ALA B CA 1
ATOM 3674 C C . ALA B 1 210 ? -23.047 8.102 8.031 1 96.44 210 ALA B C 1
ATOM 3676 O O . ALA B 1 210 ? -22.953 6.875 8.109 1 96.44 210 ALA B O 1
ATOM 3677 N N . GLU B 1 211 ? -23.984 8.664 7.312 1 97.19 211 GLU B N 1
ATOM 3678 C CA . GLU B 1 211 ? -24.922 7.891 6.512 1 97.19 211 GLU B CA 1
ATOM 3679 C C . GLU B 1 211 ? -24.203 7.102 5.422 1 97.19 211 GLU B C 1
ATOM 3681 O O . GLU B 1 211 ? -24.547 5.949 5.148 1 97.19 211 GLU B O 1
ATOM 3686 N N . PHE B 1 212 ? -23.281 7.793 4.789 1 98.06 212 PHE B N 1
ATOM 3687 C CA . PHE B 1 212 ? -22.469 7.145 3.771 1 98.06 212 PHE B CA 1
ATOM 3688 C C . PHE B 1 212 ? -21.75 5.934 4.348 1 98.06 212 PHE B C 1
ATOM 3690 O O . PHE B 1 212 ? -21.734 4.863 3.734 1 98.06 212 PHE B O 1
ATOM 3697 N N . LEU B 1 213 ? -21.203 6.043 5.523 1 97.88 213 LEU B N 1
ATOM 3698 C CA . LEU B 1 213 ? -20.406 4.996 6.148 1 97.88 213 LEU B CA 1
ATOM 3699 C C . LEU B 1 213 ? -21.297 3.9 6.723 1 97.88 213 LEU B C 1
ATOM 3701 O O . LEU B 1 213 ? -20.891 2.738 6.797 1 97.88 213 LEU B O 1
ATOM 3705 N N . ASP B 1 214 ? -22.516 4.27 7.09 1 96.69 214 ASP B N 1
ATOM 3706 C CA . ASP B 1 214 ? -23.484 3.242 7.465 1 96.69 214 ASP B CA 1
ATOM 3707 C C . ASP B 1 214 ? -23.781 2.316 6.285 1 96.69 214 ASP B C 1
ATOM 3709 O O . ASP B 1 214 ? -23.812 1.096 6.445 1 96.69 214 ASP B O 1
ATOM 3713 N N . ARG B 1 215 ? -23.938 2.939 5.152 1 96.31 215 ARG B N 1
ATOM 3714 C CA . ARG B 1 215 ? -24.172 2.148 3.949 1 96.31 215 ARG B CA 1
ATOM 3715 C C . ARG B 1 215 ? -22.953 1.295 3.609 1 96.31 215 ARG B C 1
ATOM 3717 O O . ARG B 1 215 ? -23.078 0.117 3.271 1 96.31 215 ARG B O 1
ATOM 3724 N N . PHE B 1 216 ? -21.766 1.839 3.688 1 97.62 216 PHE B N 1
ATOM 3725 C CA . PHE B 1 216 ? -20.547 1.107 3.404 1 97.62 216 PHE B CA 1
ATOM 3726 C C . PHE B 1 216 ? -20.422 -0.12 4.301 1 97.62 216 PHE B C 1
ATOM 3728 O O . PHE B 1 216 ? -20.219 -1.232 3.812 1 97.62 216 PHE B O 1
ATOM 3735 N N . THR B 1 217 ? -20.5 0.119 5.605 1 95.56 217 THR B N 1
ATOM 3736 C CA . THR B 1 217 ? -20.25 -0.968 6.547 1 95.56 217 THR B CA 1
ATOM 3737 C C . THR B 1 217 ? -21.281 -2.072 6.383 1 95.56 217 THR B C 1
ATOM 3739 O O . THR B 1 217 ? -20.969 -3.254 6.559 1 95.56 217 THR B O 1
ATOM 3742 N N . ALA B 1 218 ? -22.516 -1.729 6 1 92.38 218 ALA B N 1
ATOM 3743 C CA . ALA B 1 218 ? -23.562 -2.715 5.727 1 92.38 218 ALA B CA 1
ATOM 3744 C C . ALA B 1 218 ? -23.219 -3.537 4.484 1 92.38 218 ALA B C 1
ATOM 3746 O O . ALA B 1 218 ? -23.297 -4.77 4.508 1 92.38 218 ALA B O 1
ATOM 3747 N N . LEU B 1 219 ? -22.812 -2.867 3.457 1 91.12 219 LEU B N 1
ATOM 3748 C CA . LEU B 1 219 ? -22.5 -3.551 2.207 1 91.12 219 LEU B CA 1
ATOM 3749 C C . LEU B 1 219 ? -21.219 -4.363 2.34 1 91.12 219 LEU B C 1
ATOM 3751 O O . LEU B 1 219 ? -21.094 -5.441 1.748 1 91.12 219 LEU B O 1
ATOM 3755 N N . TRP B 1 220 ? -20.312 -3.801 3.068 1 89.69 220 TRP B N 1
ATOM 3756 C CA . TRP B 1 220 ? -19.047 -4.496 3.314 1 89.69 220 TRP B CA 1
ATOM 3757 C C . TRP B 1 220 ? -19.297 -5.855 3.959 1 89.69 220 TRP B C 1
ATOM 3759 O O . TRP B 1 220 ? -18.656 -6.848 3.598 1 89.69 220 TRP B O 1
ATOM 3769 N N . GLU B 1 221 ? -20.188 -5.855 4.848 1 84.62 221 GLU B N 1
ATOM 3770 C CA . GLU B 1 221 ? -20.5 -7.078 5.582 1 84.62 221 GLU B CA 1
ATOM 3771 C C . GLU B 1 221 ? -21.062 -8.148 4.656 1 84.62 221 GLU B C 1
ATOM 3773 O O . GLU B 1 221 ? -20.844 -9.344 4.871 1 84.62 221 GLU B O 1
ATOM 3778 N N . ILE B 1 222 ? -21.766 -7.758 3.697 1 79.56 222 ILE B N 1
ATOM 3779 C CA . ILE B 1 222 ? -22.359 -8.703 2.752 1 79.56 222 ILE B CA 1
ATOM 3780 C C . ILE B 1 222 ? -21.25 -9.422 1.983 1 79.56 222 ILE B C 1
ATOM 3782 O O . ILE B 1 222 ? -21.312 -10.633 1.783 1 79.56 222 ILE B O 1
ATOM 3786 N N . ASP B 1 223 ? -20.312 -8.648 1.59 1 74.31 223 ASP B N 1
ATOM 3787 C CA . ASP B 1 223 ? -19.266 -9.195 0.729 1 74.31 223 ASP B CA 1
ATOM 3788 C C . ASP B 1 223 ? -18.141 -9.797 1.555 1 74.31 223 ASP B C 1
ATOM 3790 O O . ASP B 1 223 ? -17.359 -10.617 1.054 1 74.31 223 ASP B O 1
ATOM 3794 N N . ASN B 1 224 ? -17.984 -9.312 2.646 1 71.62 224 ASN B N 1
ATOM 3795 C CA . ASN B 1 224 ? -16.859 -9.719 3.484 1 71.62 224 ASN B CA 1
ATOM 3796 C C . ASN B 1 224 ? -17.328 -10.242 4.836 1 71.62 224 ASN B C 1
ATOM 3798 O O . ASN B 1 224 ? -16.703 -9.977 5.863 1 71.62 224 ASN B O 1
ATOM 3802 N N . SER B 1 225 ? -18.438 -10.992 4.641 1 59.66 225 SER B N 1
ATOM 3803 C CA . SER B 1 225 ? -19 -11.453 5.91 1 59.66 225 SER B CA 1
ATOM 3804 C C . SER B 1 225 ? -17.891 -11.844 6.883 1 59.66 225 SER B C 1
ATOM 3806 O O . SER B 1 225 ? -16.906 -12.469 6.488 1 59.66 225 SER B O 1
ATOM 3808 N N . SER B 1 226 ? -17.688 -11.062 7.836 1 52.44 226 SER B N 1
ATOM 3809 C CA . SER B 1 226 ? -16.828 -11.422 8.961 1 52.44 226 SER B CA 1
ATOM 3810 C C . SER B 1 226 ? -16.969 -12.898 9.32 1 52.44 226 SER B C 1
ATOM 3812 O O . SER B 1 226 ? -17.984 -13.312 9.891 1 52.44 226 SER B O 1
ATOM 3814 N N . ASP B 1 227 ? -17.016 -13.672 8.375 1 45.59 227 ASP B N 1
ATOM 3815 C CA . ASP B 1 227 ? -17.062 -15 8.977 1 45.59 227 ASP B CA 1
ATOM 3816 C C . ASP B 1 227 ? -16.188 -15.078 10.219 1 45.59 227 ASP B C 1
ATOM 3818 O O . ASP B 1 227 ? -15.273 -14.266 10.391 1 45.59 227 ASP B O 1
ATOM 3822 N N . GLY B 1 228 ? -16.344 -16.312 11.047 1 38.34 228 GLY B N 1
ATOM 3823 C CA . GLY B 1 228 ? -15.867 -16.688 12.367 1 38.34 228 GLY B CA 1
ATOM 3824 C C . GLY B 1 228 ? -14.367 -16.531 12.531 1 38.34 228 GLY B C 1
ATOM 3825 O O . GLY B 1 228 ? -13.594 -17.328 11.992 1 38.34 228 GLY B O 1
ATOM 3826 N N . TYR B 1 229 ? -13.75 -15.562 12.18 1 35.97 229 TYR B N 1
ATOM 3827 C CA . TYR B 1 229 ? -12.492 -15.609 12.914 1 35.97 229 TYR B CA 1
ATOM 3828 C C . TYR B 1 229 ? -12.68 -16.281 14.266 1 35.97 229 TYR B C 1
ATOM 3830 O O . TYR B 1 229 ? -13.461 -15.812 15.102 1 35.97 229 TYR B O 1
ATOM 3838 N N . ASP B 1 230 ? -12.492 -17.516 14.258 1 32.72 230 ASP B N 1
ATOM 3839 C CA . ASP B 1 230 ? -12.414 -18.141 15.57 1 32.72 230 ASP B CA 1
ATOM 3840 C C . ASP B 1 230 ? -11.523 -17.344 16.516 1 32.72 230 ASP B C 1
ATOM 3842 O O . ASP B 1 230 ? -10.328 -17.203 16.281 1 32.72 230 ASP B O 1
ATOM 3846 N N . PRO B 1 231 ? -11.984 -16.422 17.281 1 31.42 231 PRO B N 1
ATOM 3847 C CA . PRO B 1 231 ? -11.25 -15.781 18.375 1 31.42 231 PRO B CA 1
ATOM 3848 C C . PRO B 1 231 ? -10.227 -16.703 19.016 1 31.42 231 PRO B C 1
ATOM 3850 O O . PRO B 1 231 ? -9.422 -16.266 19.844 1 31.42 231 PRO B O 1
ATOM 3853 N N . LEU B 1 232 ? -10.461 -18 19.031 1 28.5 232 LEU B N 1
ATOM 3854 C CA . LEU B 1 232 ? -9.594 -18.938 19.734 1 28.5 232 LEU B CA 1
ATOM 3855 C C . LEU B 1 232 ? -8.242 -19.062 19.047 1 28.5 232 LEU B C 1
ATOM 3857 O O . LEU B 1 232 ? -7.289 -19.594 19.625 1 28.5 232 LEU B O 1
ATOM 3861 N N . ALA B 1 233 ? -8.188 -18.828 17.719 1 30.48 233 ALA B N 1
ATOM 3862 C CA . ALA B 1 233 ? -6.871 -19.062 17.141 1 30.48 233 ALA B CA 1
ATOM 3863 C C . ALA B 1 233 ? -5.898 -17.938 17.469 1 30.48 233 ALA B C 1
ATOM 3865 O O . ALA B 1 233 ? -4.684 -18.125 17.406 1 30.48 233 ALA B O 1
ATOM 3866 N N . VAL B 1 234 ? -6.281 -16.734 17.656 1 29.38 234 VAL B N 1
ATOM 3867 C CA . VAL B 1 234 ? -5.336 -15.711 18.125 1 29.38 234 VAL B CA 1
ATOM 3868 C C . VAL B 1 234 ? -4.832 -16.062 19.516 1 29.38 234 VAL B C 1
ATOM 3870 O O . VAL B 1 234 ? -3.697 -15.742 19.875 1 29.38 234 VAL B O 1
ATOM 3873 N N . PHE B 1 235 ? -5.758 -16.641 20.422 1 30.64 235 PHE B N 1
ATOM 3874 C CA . PHE B 1 235 ? -5.281 -16.969 21.766 1 30.64 235 PHE B CA 1
ATOM 3875 C C . PHE B 1 235 ? -4.199 -18.047 21.703 1 30.64 235 PHE B C 1
ATOM 3877 O O . PHE B 1 235 ? -3.555 -18.328 22.703 1 30.64 235 PHE B O 1
ATOM 3884 N N . GLY B 1 236 ? -4.227 -18.859 20.641 1 28.45 236 GLY B N 1
ATOM 3885 C CA . GLY B 1 236 ? -3.268 -19.953 20.75 1 28.45 236 GLY B CA 1
ATOM 3886 C C . GLY B 1 236 ? -1.826 -19.484 20.641 1 28.45 236 GLY B C 1
ATOM 3887 O O . GLY B 1 236 ? -0.904 -20.234 20.969 1 28.45 236 GLY B O 1
ATOM 3888 N N . ALA B 1 237 ? -1.486 -18.609 19.672 1 27.02 237 ALA B N 1
ATOM 3889 C CA . ALA B 1 237 ? -0.029 -18.5 19.656 1 27.02 237 ALA B CA 1
ATOM 3890 C C . ALA B 1 237 ? 0.466 -17.656 20.828 1 27.02 237 ALA B C 1
ATOM 3892 O O . ALA B 1 237 ? 1.64 -17.281 20.875 1 27.02 237 ALA B O 1
ATOM 3893 N N . SER B 1 238 ? -0.412 -16.859 21.625 1 26 238 SER B N 1
ATOM 3894 C CA . SER B 1 238 ? 0.211 -16.375 22.844 1 26 238 SER B CA 1
ATOM 3895 C C . SER B 1 238 ? 0.718 -17.516 23.719 1 26 238 SER B C 1
ATOM 3897 O O . SER B 1 238 ? 0.149 -18.609 23.703 1 26 238 SER B O 1
ATOM 3899 N N . SER B 1 239 ? 1.987 -17.516 24.109 1 26.64 239 SER B N 1
ATOM 3900 C CA . SER B 1 239 ? 2.555 -18.297 25.203 1 26.64 239 SER B CA 1
ATOM 3901 C C . SER B 1 239 ? 1.519 -18.547 26.297 1 26.64 239 SER B C 1
ATOM 3903 O O . SER B 1 239 ? 0.557 -17.797 26.438 1 26.64 239 SER B O 1
ATOM 3905 N N . GLY B 1 240 ? 1.485 -19.797 26.875 1 27.67 240 GLY B N 1
ATOM 3906 C CA . GLY B 1 240 ? 0.945 -20.641 27.938 1 27.67 240 GLY B CA 1
ATOM 3907 C C . GLY B 1 240 ? 0.757 -19.906 29.25 1 27.67 240 GLY B C 1
ATOM 3908 O O . GLY B 1 240 ? 0.632 -20.531 30.297 1 27.67 240 GLY B O 1
ATOM 3909 N N . TYR B 1 241 ? 0.905 -18.562 29.531 1 27.14 241 TYR B N 1
ATOM 3910 C CA . TYR B 1 241 ? 0.544 -18.516 30.938 1 27.14 241 TYR B CA 1
ATOM 3911 C C . TYR B 1 241 ? -0.901 -18.953 31.156 1 27.14 241 TYR B C 1
ATOM 3913 O O . TYR B 1 241 ? -1.831 -18.266 30.719 1 27.14 241 TYR B O 1
ATOM 3921 N N . GLY B 1 242 ? -1.168 -20.312 30.969 1 29.73 242 GLY B N 1
ATOM 3922 C CA . GLY B 1 242 ? -2.297 -21.094 31.453 1 29.73 242 GLY B CA 1
ATOM 3923 C C . GLY B 1 242 ? -2.877 -20.594 32.75 1 29.73 242 GLY B C 1
ATOM 3924 O O . GLY B 1 242 ? -2.234 -20.672 33.812 1 29.73 242 GLY B O 1
ATOM 3925 N N . ILE B 1 243 ? -3.428 -19.438 32.781 1 29.47 243 ILE B N 1
ATOM 3926 C CA . ILE B 1 243 ? -4.145 -19.266 34.062 1 29.47 243 ILE B CA 1
ATOM 3927 C C . ILE B 1 243 ? -5.043 -20.484 34.281 1 29.47 243 ILE B C 1
ATOM 3929 O O . ILE B 1 243 ? -5.781 -20.906 33.406 1 29.47 243 ILE B O 1
ATOM 3933 N N . SER B 1 244 ? -4.605 -21.438 35.156 1 30.73 244 SER B N 1
ATOM 3934 C CA . SER B 1 244 ? -5.207 -22.688 35.625 1 30.73 244 SER B CA 1
ATOM 3935 C C . SER B 1 244 ? -6.715 -22.547 35.781 1 30.73 244 SER B C 1
ATOM 3937 O O . SER B 1 244 ? -7.207 -21.5 36.156 1 30.73 244 SER B O 1
ATOM 3939 N N . PRO B 1 245 ? -7.445 -23.344 35 1 34.12 245 PRO B N 1
ATOM 3940 C CA . PRO B 1 245 ? -8.875 -23.438 35.281 1 34.12 245 PRO B CA 1
ATOM 3941 C C . PRO B 1 245 ? -9.203 -23.297 36.75 1 34.12 245 PRO B C 1
ATOM 3943 O O . PRO B 1 245 ? -10.289 -22.844 37.125 1 34.12 245 PRO B O 1
ATOM 3946 N N . ASP B 1 246 ? -8.133 -23.672 37.5 1 33.41 246 ASP B N 1
ATOM 3947 C CA . ASP B 1 246 ? -8.328 -23.734 38.969 1 33.41 246 ASP B CA 1
ATOM 3948 C C . ASP B 1 246 ? -8.508 -22.328 39.531 1 33.41 246 ASP B C 1
ATOM 3950 O O . ASP B 1 246 ? -9.148 -22.156 40.594 1 33.41 246 ASP B O 1
ATOM 3954 N N . LEU B 1 247 ? -7.84 -21.359 38.844 1 34.53 247 LEU B N 1
ATOM 3955 C CA . LEU B 1 247 ? -7.93 -20.078 39.531 1 34.53 247 LEU B CA 1
ATOM 3956 C C . LEU B 1 247 ? -9.297 -19.422 39.312 1 34.53 247 LEU B C 1
ATOM 3958 O O . LEU B 1 247 ? -9.852 -18.828 40.25 1 34.53 247 LEU B O 1
ATOM 3962 N N . LEU B 1 248 ? -9.906 -19.703 38.156 1 36.16 248 LEU B N 1
ATOM 3963 C CA . LEU B 1 248 ? -11.258 -19.188 37.969 1 36.16 248 LEU B CA 1
ATOM 3964 C C . LEU B 1 248 ? -12.242 -19.875 38.906 1 36.16 248 LEU B C 1
ATOM 3966 O O . LEU B 1 248 ? -13.141 -19.234 39.438 1 36.16 248 LEU B O 1
ATOM 3970 N N . LEU B 1 249 ? -11.984 -21.203 39.062 1 37.91 249 LEU B N 1
ATOM 3971 C CA . LEU B 1 249 ? -12.82 -21.922 40 1 37.91 249 LEU B CA 1
ATOM 3972 C C . LEU B 1 249 ? -12.602 -21.391 41.438 1 37.91 249 LEU B C 1
ATOM 3974 O O . LEU B 1 249 ? -13.547 -21.312 42.219 1 37.91 249 LEU B O 1
ATOM 3978 N N . THR B 1 250 ? -11.328 -21.062 41.688 1 39.94 250 THR B N 1
ATOM 3979 C CA . THR B 1 250 ? -11.039 -20.609 43.062 1 39.94 250 THR B CA 1
ATOM 3980 C C . THR B 1 250 ? -11.68 -19.234 43.312 1 39.94 250 THR B C 1
ATOM 3982 O O . THR B 1 250 ? -12.195 -18.984 44.406 1 39.94 250 THR B O 1
ATOM 3985 N N . ILE B 1 251 ? -11.672 -18.422 42.25 1 37.53 251 ILE B N 1
ATOM 3986 C CA . ILE B 1 251 ? -12.25 -17.125 42.531 1 37.53 251 ILE B CA 1
ATOM 3987 C C . ILE B 1 251 ? -13.766 -17.25 42.656 1 37.53 251 ILE B C 1
ATOM 3989 O O . ILE B 1 251 ? -14.359 -16.609 43.531 1 37.53 251 ILE B O 1
ATOM 3993 N N . ASN B 1 252 ? -14.281 -18.156 41.844 1 41.28 252 ASN B N 1
ATOM 3994 C CA . ASN B 1 252 ? -15.703 -18.391 42.062 1 41.28 252 ASN B CA 1
ATOM 3995 C C . ASN B 1 252 ? -15.977 -18.875 43.5 1 41.28 252 ASN B C 1
ATOM 3997 O O . ASN B 1 252 ? -16.984 -18.516 44.094 1 41.28 252 ASN B O 1
ATOM 4001 N N . ASN B 1 253 ? -15.016 -19.719 43.938 1 42.12 253 ASN B N 1
ATOM 4002 C CA . ASN B 1 253 ? -15.219 -20.281 45.281 1 42.12 253 ASN B CA 1
ATOM 4003 C C . ASN B 1 253 ? -15.008 -19.219 46.375 1 42.12 253 ASN B C 1
ATOM 4005 O O . ASN B 1 253 ? -15.508 -19.359 47.469 1 42.12 253 ASN B O 1
ATOM 4009 N N . LEU B 1 254 ? -14.047 -18.328 46.094 1 37.16 254 LEU B N 1
ATOM 4010 C CA . LEU B 1 254 ? -13.812 -17.375 47.188 1 37.16 254 LEU B CA 1
ATOM 4011 C C . LEU B 1 254 ? -15.023 -16.453 47.375 1 37.16 254 LEU B C 1
ATOM 4013 O O . LEU B 1 254 ? -15.234 -15.914 48.469 1 37.16 254 LEU B O 1
ATOM 4017 N N . LYS B 1 255 ? -15.688 -16.172 46.312 1 36.31 255 LYS B N 1
ATOM 4018 C CA . LYS B 1 255 ? -16.797 -15.258 46.562 1 36.31 255 LYS B CA 1
ATOM 4019 C C . LYS B 1 255 ? -17.875 -15.914 47.406 1 36.31 255 LYS B C 1
ATOM 4021 O O . LYS B 1 255 ? -18.766 -15.234 47.938 1 36.31 255 LYS B O 1
ATOM 4026 N N . LEU B 1 256 ? -17.891 -17.219 47.25 1 38.75 256 LEU B N 1
ATOM 4027 C CA . LEU B 1 256 ? -19 -17.75 48.031 1 38.75 256 LEU B CA 1
ATOM 4028 C C . LEU B 1 256 ? -18.703 -17.672 49.531 1 38.75 256 LEU B C 1
ATOM 4030 O O . LEU B 1 256 ? -19.609 -17.859 50.344 1 38.75 256 LEU B O 1
ATOM 4034 N N . GLY B 1 257 ? -17.344 -17.594 49.875 1 35.31 257 GLY B N 1
ATOM 4035 C CA . GLY B 1 257 ? -17.219 -17.719 51.312 1 35.31 257 GLY B CA 1
ATOM 4036 C C . GLY B 1 257 ? -17.531 -16.438 52.031 1 35.31 257 GLY B C 1
ATOM 4037 O O . GLY B 1 257 ? -17.328 -16.344 53.25 1 35.31 257 GLY B O 1
ATOM 4038 N N . GLY B 1 258 ? -17.656 -15.266 51.312 1 28.56 258 GLY B N 1
ATOM 4039 C CA . GLY B 1 258 ? -17.891 -14.164 52.25 1 28.56 258 GLY B CA 1
ATOM 4040 C C . GLY B 1 258 ? -19.141 -14.344 53.094 1 28.56 258 GLY B C 1
ATOM 4041 O O . GLY B 1 258 ? -19.516 -13.445 53.844 1 28.56 258 GLY B O 1
ATOM 4042 N N . ARG B 1 259 ? -19.5 -15.625 53.531 1 22.55 259 ARG B N 1
ATOM 4043 C CA . ARG B 1 259 ? -20.172 -15.445 54.812 1 22.55 259 ARG B CA 1
ATOM 4044 C C . ARG B 1 259 ? -19.156 -15.266 55.938 1 22.55 259 ARG B C 1
ATOM 4046 O O . ARG B 1 259 ? -18.078 -15.844 55.906 1 22.55 259 ARG B O 1
#

Nearest PDB structures (foldseek):
  2o8s-assembly2_B  TM=9.620E-01  e=7.097E-18  Agrobacterium fabrum str. C58
  4z35-assembly1_A  TM=2.174E-01  e=5.700E+00  Homo sapiens
  2o8s-assembly2_B  TM=9.619E-01  e=4.524E-18  Agrobacterium fabrum str. C58
  4z35-assembly1_A  TM=2.174E-01  e=4.992E+00  Homo sapiens

Organism: Rhizobium meliloti (strain 1021) (NCBI:txid266834)

Secondary structure (DSSP, 8-state):
---HHHHHHHHHHTHHHHHHHHHHSHHHHHHHHHHHHHGGG--SHHHHHH-HHHHHHHHHHTT-GGGTT-HHHHHHHHHH-SSSTT-HHHH-S-HHHHHHHHHS-HHHHGGGGGGSTTTTHHHHHHHHHHHHHHHHHHH-HHHHHHHHHHHHGGG--SHHHHHT-HHHHHHHHHHTT--GGGGGS-HHHHHHHHHHH--GGGGG-HHHHHHHHHHHHHHHHHHT------HHHHTTSS-S----HHHHHHHHHHHHTT-/---HHHHHHHHHHTHHHHHHHHHHSHHHHHHHHHHHHHGGG--SHHHHHH-HHHHHHHHHHTT-GGGTT-HHHHHHHHHH-SSSTT-HHHH-S-HHHHHHHHHS-HHHHGGGGGGSTTTTHHHHHHHHHHHHHHHHHHH-HHHHHHHHHHHHGGG--SHHHHHT-HHHHHHHHHHTT--GGGGGS-HHHHHHHHHHH--GGGGG-HHHHHHHHHHHHHHHHHHT------HHHHHHSS------HHHHHHHHHHHHTT-

Sequence (518 aa):
MTTTYTSYRLITADLTKSLERVSAQPDVARETEYYLSKIGSIKTLDDFFADSRLYNYAMKAHGLEDMAYAKAFMRKVLAEGIDSDDAFANKLADGRYKALVESLNFARHGEAATAFERAQKGVAEKYTRQTLEQKAGEENTGVRLALYFQRMAPTIANGYEIIADEALSSVVRTVLQLPAEFAAADVDRQADAYEAAIDFKDFQDPQKIAEFLDRFTALWEIDNSSDGYDPLAVFGASSGYGISPDLLLTINNLKLGGRMTTTYTSYRLITADLTKSLERVSAQPDVARETEYYLSKIGSIKTLDDFFADSRLYNYAMKAHGLEDMAYAKAFMRKVLAEGIDSDDAFANKLADGRYKALVESLNFARHGEAATAFERAQKGVAEKYTRQTLEQKAGEENTGVRLALYFQRMAPTIANGYEIIADEALSSVVRTVLQLPAEFAAADVDRQADAYEAAIDFKDFQDPQKIAEFLDRFTALWEIDNSSDGYDPLAVFGASSGYGISPDLLLTINNLKLGGR

pLDDT: mean 85.83, std 21.19, range [22.55, 98.75]

Radius of gyration: 25.02 Å; Cα contacts (8 Å, |Δi|>4): 596; chains: 2; bounding box: 73×60×80 Å